Protein AF-A0A1G5T837-F1 (afdb_monomer_lite)

Structure (mmCIF, N/CA/C/O backbone):
data_AF-A0A1G5T837-F1
#
_entry.id   AF-A0A1G5T837-F1
#
loop_
_atom_site.group_PDB
_atom_site.id
_atom_site.type_symbol
_atom_site.label_atom_id
_atom_site.label_alt_id
_atom_site.label_comp_id
_atom_site.label_asym_id
_atom_site.label_entity_id
_atom_site.label_seq_id
_atom_site.pdbx_PDB_ins_code
_atom_site.Cartn_x
_atom_site.Cartn_y
_atom_site.Cartn_z
_atom_site.occupancy
_atom_site.B_iso_or_equiv
_atom_site.auth_seq_id
_atom_site.auth_comp_id
_atom_site.auth_asym_id
_atom_site.auth_atom_id
_atom_site.pdbx_PDB_model_num
ATOM 1 N N . MET A 1 1 ? -10.097 -41.793 -44.948 1.00 42.47 1 MET A N 1
ATOM 2 C CA . MET A 1 1 ? -11.117 -42.174 -43.951 1.00 42.47 1 MET A CA 1
ATOM 3 C C . MET A 1 1 ? -11.165 -43.688 -43.898 1.00 42.47 1 MET A C 1
ATOM 5 O O . MET A 1 1 ? -11.642 -44.244 -44.871 1.00 42.47 1 MET A O 1
ATOM 9 N N . SER A 1 2 ? -10.669 -44.318 -42.828 1.00 42.78 2 SER A N 1
ATOM 10 C CA . SER A 1 2 ? -11.176 -45.611 -42.323 1.00 42.78 2 SER A CA 1
ATOM 11 C C . SER A 1 2 ? -10.346 -46.080 -41.119 1.00 42.78 2 SER A C 1
ATOM 13 O O . SER A 1 2 ? -9.629 -47.067 -41.201 1.00 42.78 2 SER A O 1
ATOM 15 N N . ALA A 1 3 ? -10.432 -45.380 -39.986 1.00 53.72 3 ALA A N 1
ATOM 16 C CA . ALA A 1 3 ? -10.329 -46.113 -38.727 1.00 53.72 3 ALA A CA 1
ATOM 17 C C . ALA A 1 3 ? -11.719 -46.718 -38.531 1.00 53.72 3 ALA A C 1
ATOM 19 O O . ALA A 1 3 ? -12.695 -45.966 -38.565 1.00 53.72 3 ALA A O 1
ATOM 20 N N . ASN A 1 4 ? -11.827 -48.043 -38.439 1.00 66.19 4 ASN A N 1
ATOM 21 C CA . ASN A 1 4 ? -13.086 -48.713 -38.129 1.00 66.19 4 ASN A CA 1
ATOM 22 C C . ASN A 1 4 ? -13.674 -48.071 -36.851 1.00 66.19 4 ASN A C 1
ATOM 24 O O . ASN A 1 4 ? -13.073 -48.223 -35.784 1.00 66.19 4 ASN A O 1
ATOM 28 N N . PRO A 1 5 ? -14.790 -47.313 -36.929 1.00 69.12 5 PRO A N 1
ATOM 29 C CA . PRO A 1 5 ? -15.297 -46.562 -35.781 1.00 69.12 5 PRO A CA 1
ATOM 30 C C . PRO A 1 5 ? -15.613 -47.480 -34.598 1.00 69.12 5 PRO A C 1
ATOM 32 O O . PRO A 1 5 ? -15.345 -47.125 -33.457 1.00 69.12 5 PRO A O 1
ATOM 35 N N . GLY A 1 6 ? -16.070 -48.706 -34.882 1.00 69.94 6 GLY A N 1
ATOM 36 C CA . GLY A 1 6 ? -16.352 -49.711 -33.861 1.00 69.94 6 GLY A CA 1
ATOM 37 C C . GLY A 1 6 ? -15.105 -50.180 -33.108 1.00 69.94 6 GLY A C 1
ATOM 38 O O . GLY A 1 6 ? -15.173 -50.375 -31.897 1.00 69.94 6 GLY A O 1
ATOM 39 N N . LEU A 1 7 ? -13.962 -50.303 -33.793 1.00 74.50 7 LEU A N 1
ATOM 40 C CA . LEU A 1 7 ? -12.678 -50.629 -33.164 1.00 74.50 7 LEU A CA 1
ATOM 41 C C . LEU A 1 7 ? -12.213 -49.481 -32.262 1.00 74.50 7 LEU A C 1
ATOM 43 O O . LEU A 1 7 ? -11.841 -49.707 -31.113 1.00 74.50 7 LEU A O 1
ATOM 47 N N . PHE A 1 8 ? -12.259 -48.246 -32.772 1.00 77.12 8 PHE A N 1
ATOM 48 C CA . PHE A 1 8 ? -11.853 -47.070 -32.005 1.00 77.12 8 PHE A CA 1
ATOM 49 C C . PHE A 1 8 ? -12.722 -46.883 -30.757 1.00 77.12 8 PHE A C 1
ATOM 51 O O . PHE A 1 8 ? -12.174 -46.666 -29.677 1.00 77.12 8 PHE A O 1
ATOM 58 N N . ASP A 1 9 ? -14.044 -47.012 -30.878 1.00 75.50 9 ASP A N 1
ATOM 59 C CA . ASP A 1 9 ? -14.978 -46.849 -29.762 1.00 75.50 9 ASP A CA 1
ATOM 60 C C . ASP A 1 9 ? -14.796 -47.948 -28.708 1.00 75.50 9 ASP A C 1
ATOM 62 O O . ASP A 1 9 ? -14.720 -47.650 -27.513 1.00 75.50 9 ASP A O 1
ATOM 66 N N . HIS A 1 10 ? -14.650 -49.208 -29.136 1.00 79.81 10 HIS A N 1
ATOM 67 C CA . HIS A 1 10 ? -14.429 -50.333 -28.227 1.00 79.81 10 HIS A CA 1
ATOM 68 C C . HIS A 1 10 ? -13.109 -50.195 -27.459 1.00 79.81 10 HIS A C 1
ATOM 70 O O . HIS A 1 10 ? -13.084 -50.282 -26.228 1.00 79.81 10 HIS A O 1
ATOM 76 N N . ILE A 1 11 ? -12.014 -49.932 -28.177 1.00 81.81 11 ILE A N 1
ATOM 77 C CA . ILE A 1 11 ? -10.680 -49.804 -27.585 1.00 81.81 11 ILE A CA 1
ATOM 78 C C . ILE A 1 11 ? -10.598 -48.562 -26.692 1.00 81.81 11 ILE A C 1
ATOM 80 O O . ILE A 1 11 ? -10.044 -48.636 -25.596 1.00 81.81 11 ILE A O 1
ATOM 84 N N . SER A 1 12 ? -11.183 -47.434 -27.106 1.00 75.81 12 SER A N 1
ATOM 85 C CA . SER A 1 12 ? -11.189 -46.202 -26.307 1.00 75.81 12 SER A CA 1
ATOM 86 C C . SER A 1 12 ? -11.963 -46.364 -24.999 1.00 75.81 12 SER A C 1
ATOM 88 O O . SER A 1 12 ? -11.503 -45.892 -23.957 1.00 75.81 12 SER A O 1
ATOM 90 N N . ASP A 1 13 ? -13.116 -47.040 -25.018 1.00 76.31 13 ASP A N 1
ATOM 91 C CA . ASP A 1 13 ? -13.906 -47.286 -23.807 1.00 76.31 13 ASP A CA 1
ATOM 92 C C . ASP A 1 13 ? -13.191 -48.254 -22.849 1.00 76.31 13 ASP A C 1
ATOM 94 O O . ASP A 1 13 ? -13.044 -47.958 -21.657 1.00 76.31 13 ASP A O 1
ATOM 98 N N . ALA A 1 14 ? -12.646 -49.360 -23.367 1.00 80.88 14 ALA A N 1
ATOM 99 C CA . ALA A 1 14 ? -11.862 -50.309 -22.576 1.00 80.88 14 ALA A CA 1
ATOM 100 C C . ALA A 1 14 ? -10.637 -49.640 -21.923 1.00 80.88 14 ALA A C 1
ATOM 102 O O . ALA A 1 14 ? -10.418 -49.765 -20.714 1.00 80.88 14 ALA A O 1
ATOM 103 N N . ALA A 1 15 ? -9.877 -48.859 -22.697 1.00 80.38 15 ALA A N 1
ATOM 104 C CA . ALA A 1 15 ? -8.689 -48.147 -22.230 1.00 80.38 15 ALA A CA 1
ATOM 105 C C . ALA A 1 15 ? -9.008 -47.086 -21.173 1.00 80.38 15 ALA A C 1
ATOM 107 O O . ALA A 1 15 ? -8.271 -46.925 -20.194 1.00 80.38 15 ALA A O 1
ATOM 108 N N . ARG A 1 16 ? -10.133 -46.379 -21.327 1.00 77.44 16 ARG A N 1
ATOM 109 C CA . ARG A 1 16 ? -10.595 -45.383 -20.359 1.00 77.44 16 ARG A CA 1
ATOM 110 C C . ARG A 1 16 ? -10.947 -46.024 -19.020 1.00 77.44 16 ARG A C 1
ATOM 112 O O . ARG A 1 16 ? -10.545 -45.498 -17.982 1.00 77.44 16 ARG A O 1
ATOM 119 N N . ARG A 1 17 ? -11.675 -47.145 -19.028 1.00 78.19 17 ARG A N 1
ATOM 120 C CA . ARG A 1 17 ? -12.042 -47.875 -17.802 1.00 78.19 17 ARG A CA 1
ATOM 121 C C . ARG A 1 17 ? -10.807 -48.388 -17.075 1.00 78.19 17 ARG A C 1
ATOM 123 O O . ARG A 1 17 ? -10.661 -48.113 -15.887 1.00 78.19 17 ARG A O 1
ATOM 130 N N . PHE A 1 18 ? -9.891 -49.021 -17.808 1.00 81.94 18 PHE A N 1
ATOM 131 C CA . PHE A 1 18 ? -8.617 -49.485 -17.264 1.00 81.94 18 PHE A CA 1
ATOM 132 C C . PHE A 1 18 ? -7.817 -48.336 -16.636 1.00 81.94 18 PHE A C 1
ATOM 134 O O . PHE A 1 18 ? -7.412 -48.428 -15.482 1.00 81.94 18 PHE A O 1
ATOM 141 N N . THR A 1 19 ? -7.678 -47.210 -17.345 1.00 79.75 19 THR A N 1
ATOM 142 C CA . THR A 1 19 ? -6.973 -46.016 -16.846 1.00 79.75 19 THR A CA 1
ATOM 143 C C . THR A 1 19 ? -7.585 -45.498 -15.543 1.00 79.75 19 THR A C 1
ATOM 145 O O . THR A 1 19 ? -6.873 -45.220 -14.579 1.00 79.75 19 THR A O 1
ATOM 148 N N . VAL A 1 20 ? -8.917 -45.383 -15.484 1.00 72.44 20 VAL A N 1
ATOM 149 C CA . VAL A 1 20 ? -9.621 -44.886 -14.294 1.00 72.44 20 VAL A CA 1
ATOM 150 C C . VAL A 1 20 ? -9.464 -45.836 -13.114 1.00 72.44 20 VAL A C 1
ATOM 152 O O . VAL A 1 20 ? -9.183 -45.375 -12.007 1.00 72.44 20 VAL A O 1
ATOM 155 N N . GLN A 1 21 ? -9.633 -47.136 -13.341 1.00 74.69 21 GLN A N 1
ATOM 156 C CA . GLN A 1 21 ? -9.478 -48.152 -12.308 1.00 74.69 21 GLN A CA 1
ATOM 157 C C . GLN A 1 21 ? -8.042 -48.167 -11.775 1.00 74.69 21 GLN A C 1
ATOM 159 O O . GLN A 1 21 ? -7.827 -48.001 -10.575 1.00 74.69 21 GLN A O 1
ATOM 164 N N . ARG A 1 22 ? -7.056 -48.237 -12.675 1.00 80.19 22 ARG A N 1
ATOM 165 C CA . ARG A 1 22 ? -5.636 -48.325 -12.335 1.00 80.19 22 ARG A CA 1
ATOM 166 C C . ARG A 1 22 ? -5.145 -47.126 -11.528 1.00 80.19 22 ARG A C 1
ATOM 168 O O . ARG A 1 22 ? -4.511 -47.307 -10.492 1.00 80.19 22 ARG A O 1
ATOM 175 N N . VAL A 1 23 ? -5.475 -45.905 -11.954 1.00 73.94 23 VAL A N 1
ATOM 176 C CA . VAL A 1 23 ? -5.068 -44.674 -11.249 1.00 73.94 23 VAL A CA 1
ATOM 177 C C . VAL A 1 23 ? -5.772 -44.539 -9.891 1.00 73.94 23 VAL A C 1
ATOM 179 O O . VAL A 1 23 ? -5.194 -44.003 -8.944 1.00 73.94 23 VAL A O 1
ATOM 182 N N . ARG A 1 24 ? -7.011 -45.038 -9.755 1.00 66.81 24 ARG A N 1
ATOM 183 C CA . ARG A 1 24 ? -7.741 -45.043 -8.474 1.00 66.81 24 ARG A CA 1
ATOM 184 C C . ARG A 1 24 ? -7.194 -46.073 -7.487 1.00 66.81 24 ARG A C 1
ATOM 186 O O . ARG A 1 24 ? -7.119 -45.758 -6.303 1.00 66.81 24 ARG A O 1
ATOM 193 N N . GLU A 1 25 ? -6.827 -47.263 -7.955 1.00 73.94 25 GLU A N 1
ATOM 194 C CA . GLU A 1 25 ? -6.318 -48.349 -7.109 1.00 73.94 25 GLU A CA 1
ATOM 195 C C . GLU A 1 25 ? -4.909 -48.062 -6.583 1.00 73.94 25 GLU A C 1
ATOM 197 O O . GLU A 1 25 ? -4.625 -48.322 -5.415 1.00 73.94 25 GLU A O 1
ATOM 202 N N . THR A 1 26 ? -4.032 -47.486 -7.408 1.00 72.81 26 THR A N 1
ATOM 203 C CA . THR A 1 26 ? -2.623 -47.293 -7.030 1.00 72.81 26 THR A CA 1
ATOM 204 C C . THR A 1 26 ? -2.268 -45.862 -6.648 1.00 72.81 26 THR A C 1
ATOM 206 O O . THR A 1 26 ? -1.198 -45.633 -6.088 1.00 72.81 26 THR A O 1
ATOM 209 N N . GLY A 1 27 ? -3.114 -44.880 -6.979 1.00 66.50 27 GLY A N 1
ATOM 210 C CA . GLY A 1 27 ? -2.866 -43.458 -6.717 1.00 66.50 27 GLY A CA 1
ATOM 211 C C . GLY A 1 27 ? -1.695 -42.847 -7.502 1.00 66.50 27 GLY A C 1
ATOM 212 O O . GLY A 1 27 ? -1.316 -41.710 -7.227 1.00 66.50 27 GLY A O 1
ATOM 213 N N . ALA A 1 28 ? -1.130 -43.581 -8.462 1.00 73.56 28 ALA A N 1
ATOM 214 C CA . ALA A 1 28 ? 0.003 -43.174 -9.293 1.00 73.56 28 ALA A CA 1
ATOM 215 C C . ALA A 1 28 ? -0.457 -42.883 -10.735 1.00 73.56 28 ALA A C 1
ATOM 217 O O . ALA A 1 28 ? -1.430 -43.498 -11.182 1.00 73.56 28 ALA A O 1
ATOM 218 N N . PRO A 1 29 ? 0.212 -41.967 -11.466 1.00 72.88 29 PRO A N 1
ATOM 219 C CA . PRO A 1 29 ? -0.089 -41.719 -12.873 1.00 72.88 29 PRO A CA 1
ATOM 220 C C . PRO A 1 29 ? 0.136 -42.982 -13.715 1.00 72.88 29 PRO A C 1
ATOM 222 O O . PRO A 1 29 ? 0.987 -43.811 -13.391 1.00 72.88 29 PRO A O 1
ATOM 225 N N . LEU A 1 30 ? -0.652 -43.121 -14.781 1.00 77.56 30 LEU A N 1
ATOM 226 C CA . LEU A 1 30 ? -0.603 -44.266 -15.688 1.00 77.56 30 LEU A CA 1
ATOM 227 C C . LEU A 1 30 ? 0.712 -44.269 -16.484 1.00 77.56 30 LEU A C 1
ATOM 229 O O . LEU A 1 30 ? 1.047 -43.261 -17.107 1.00 77.56 30 LEU A O 1
ATOM 233 N N . ASP A 1 31 ? 1.429 -45.395 -16.492 1.00 83.50 31 ASP A N 1
ATOM 234 C CA . ASP A 1 31 ? 2.625 -45.560 -17.321 1.00 83.50 31 ASP A CA 1
ATOM 235 C C . ASP A 1 31 ? 2.244 -45.827 -18.790 1.00 83.50 31 ASP A C 1
ATOM 237 O O . ASP A 1 31 ? 1.312 -46.578 -19.094 1.00 83.50 31 ASP A O 1
ATOM 241 N N . ALA A 1 32 ? 2.987 -45.218 -19.714 1.00 79.00 32 ALA A N 1
ATOM 242 C CA . ALA A 1 32 ? 2.794 -45.364 -21.150 1.00 79.00 32 ALA A CA 1
ATOM 243 C C . ALA A 1 32 ? 3.024 -46.810 -21.622 1.00 79.00 32 ALA A C 1
ATOM 245 O O . ALA A 1 32 ? 2.329 -47.272 -22.525 1.00 79.00 32 ALA A O 1
ATOM 246 N N . THR A 1 33 ? 3.958 -47.537 -21.001 1.00 82.69 33 THR A N 1
ATOM 247 C CA . THR A 1 33 ? 4.244 -48.935 -21.371 1.00 82.69 33 THR A CA 1
ATOM 248 C C . THR A 1 33 ? 3.143 -49.899 -20.908 1.00 82.69 33 THR A C 1
ATOM 250 O O . THR A 1 33 ? 2.784 -50.844 -21.617 1.00 82.69 33 THR A O 1
ATOM 253 N N . GLU A 1 34 ? 2.536 -49.612 -19.755 1.00 83.50 34 GLU A N 1
ATOM 254 C CA . GLU A 1 34 ? 1.452 -50.395 -19.163 1.00 83.50 34 GLU A CA 1
ATOM 255 C C . GLU A 1 34 ? 0.166 -50.291 -19.994 1.00 83.50 34 GLU A C 1
ATOM 257 O O . GLU A 1 34 ? -0.432 -51.309 -20.348 1.00 83.50 34 GLU A O 1
ATOM 262 N N . ILE A 1 35 ? -0.230 -49.072 -20.383 1.00 87.19 35 ILE A N 1
ATOM 263 C CA . ILE A 1 35 ? -1.426 -48.875 -21.215 1.00 87.19 35 ILE A CA 1
ATOM 264 C C . ILE A 1 35 ? -1.247 -49.435 -22.626 1.00 87.19 35 ILE A C 1
ATOM 266 O O . ILE A 1 35 ? -2.193 -49.989 -23.176 1.00 87.19 35 ILE A O 1
ATOM 270 N N . GLN A 1 36 ? -0.047 -49.345 -23.208 1.00 84.69 36 GLN A N 1
ATOM 271 C CA . GLN A 1 36 ? 0.235 -49.940 -24.518 1.00 84.69 36 GLN A CA 1
ATOM 272 C C . GLN A 1 36 ? 0.086 -51.462 -24.484 1.00 84.69 36 GLN A C 1
ATOM 274 O O . GLN A 1 36 ? -0.555 -52.030 -25.363 1.00 84.69 36 GLN A O 1
ATOM 279 N N . SER A 1 37 ? 0.600 -52.107 -23.435 1.00 86.31 37 SER A N 1
ATOM 280 C CA . SER A 1 37 ? 0.480 -53.557 -23.257 1.00 86.31 37 SER A CA 1
ATOM 281 C C . SER A 1 37 ? -0.983 -53.992 -23.091 1.00 86.31 37 SER A C 1
ATOM 283 O O . SER A 1 37 ? -1.416 -54.961 -23.711 1.00 86.31 37 SER A O 1
ATOM 285 N N . PHE A 1 38 ? -1.771 -53.239 -22.312 1.00 90.06 38 PHE A N 1
ATOM 286 C CA . PHE A 1 38 ? -3.211 -53.481 -22.163 1.00 90.06 38 PHE A CA 1
ATOM 287 C C . PHE A 1 38 ? -3.970 -53.314 -23.488 1.00 90.06 38 PHE A C 1
ATOM 289 O O . PHE A 1 38 ? -4.825 -54.128 -23.825 1.00 90.06 38 PHE A O 1
ATOM 296 N N . LEU A 1 39 ? -3.653 -52.263 -24.243 1.00 88.69 39 LEU A N 1
ATOM 297 C CA . LEU A 1 39 ? -4.310 -51.928 -25.504 1.00 88.69 39 LEU A CA 1
ATOM 298 C C . LEU A 1 39 ? -4.102 -52.990 -26.589 1.00 88.69 39 LEU A C 1
ATOM 300 O O . LEU A 1 39 ? -5.046 -53.292 -27.315 1.00 88.69 39 LEU A O 1
ATOM 304 N N . VAL A 1 40 ? -2.904 -53.576 -26.671 1.00 86.50 40 VAL A N 1
ATOM 305 C CA . VAL A 1 40 ? -2.621 -54.699 -27.580 1.00 86.50 40 VAL A CA 1
ATOM 306 C C . VAL A 1 40 ? -3.482 -55.909 -27.207 1.00 86.50 40 VAL A C 1
ATOM 308 O O . VAL A 1 40 ? -4.213 -56.420 -28.049 1.00 86.50 40 VAL A O 1
ATOM 311 N N . ALA A 1 41 ? -3.512 -56.286 -25.925 1.00 86.06 41 ALA A N 1
ATOM 312 C CA . ALA A 1 41 ? -4.337 -57.402 -25.460 1.00 86.06 41 ALA A CA 1
ATOM 313 C C . ALA A 1 41 ? -5.849 -57.165 -25.670 1.00 86.06 41 ALA A C 1
ATOM 315 O O . ALA A 1 41 ? -6.591 -58.091 -25.997 1.00 86.06 41 ALA A O 1
ATOM 316 N N . ALA A 1 42 ? -6.318 -55.924 -25.502 1.00 85.88 42 ALA A N 1
ATOM 317 C CA . ALA A 1 42 ? -7.712 -55.551 -25.741 1.00 85.88 42 ALA A CA 1
ATOM 318 C C . ALA A 1 42 ? -8.083 -55.602 -27.234 1.00 85.88 42 ALA A C 1
ATOM 320 O O . ALA A 1 42 ? -9.192 -56.012 -27.577 1.00 85.88 42 ALA A O 1
ATOM 321 N N . ALA A 1 43 ? -7.161 -55.222 -28.123 1.00 84.44 43 ALA A N 1
ATOM 322 C CA . ALA A 1 43 ? -7.344 -55.348 -29.564 1.00 84.44 43 ALA A CA 1
ATOM 323 C C . ALA A 1 43 ? -7.398 -56.817 -30.009 1.00 84.44 43 ALA A C 1
ATOM 325 O O . ALA A 1 43 ? -8.310 -57.191 -30.747 1.00 84.44 43 ALA A O 1
ATOM 326 N N . ASP A 1 44 ? -6.496 -57.658 -29.499 1.00 84.38 44 ASP A N 1
ATOM 327 C CA . ASP A 1 44 ? -6.494 -59.100 -29.775 1.00 84.38 44 ASP A CA 1
ATOM 328 C C . ASP A 1 44 ? -7.806 -59.754 -29.318 1.00 84.38 44 ASP A C 1
ATOM 330 O O . ASP A 1 44 ? -8.404 -60.553 -30.042 1.00 84.38 44 ASP A O 1
ATOM 334 N N . ALA A 1 45 ? -8.312 -59.361 -28.143 1.00 83.00 45 ALA A N 1
ATOM 335 C CA . ALA A 1 45 ? -9.597 -59.826 -27.629 1.00 83.00 45 ALA A CA 1
ATOM 336 C C . ALA A 1 45 ? -10.784 -59.377 -28.502 1.00 83.00 45 ALA A C 1
ATOM 338 O O . ALA A 1 45 ? -11.717 -60.153 -28.714 1.00 83.00 45 ALA A O 1
ATOM 339 N N . TYR A 1 46 ? -10.753 -58.152 -29.037 1.00 82.44 46 TYR A N 1
ATOM 340 C CA . TYR A 1 46 ? -11.786 -57.643 -29.944 1.00 82.44 46 TYR A CA 1
ATOM 341 C C . TYR A 1 46 ? -11.821 -58.410 -31.273 1.00 82.44 46 TYR A C 1
ATOM 343 O O . TYR A 1 46 ? -12.898 -58.772 -31.755 1.00 82.44 46 TYR A O 1
ATOM 351 N N . VAL A 1 47 ? -10.650 -58.714 -31.841 1.00 83.06 47 VAL A N 1
ATOM 352 C CA . VAL A 1 47 ? -10.533 -59.543 -33.052 1.00 83.06 47 VAL A CA 1
ATOM 353 C C . VAL A 1 47 ? -11.019 -60.969 -32.770 1.00 83.06 47 VAL A C 1
ATOM 355 O O . VAL A 1 47 ? -11.825 -61.506 -33.530 1.00 83.06 47 VAL A O 1
ATOM 358 N N . ALA A 1 48 ? -10.621 -61.557 -31.637 1.00 81.38 48 ALA A N 1
ATOM 359 C CA . ALA A 1 48 ? -11.058 -62.892 -31.225 1.00 81.38 48 ALA A CA 1
ATOM 360 C C . ALA A 1 48 ? -12.579 -62.991 -30.986 1.00 81.38 48 ALA A C 1
ATOM 362 O O . ALA A 1 48 ? -13.171 -64.043 -31.221 1.00 81.38 48 ALA A O 1
ATOM 363 N N . ALA A 1 49 ? -13.228 -61.899 -30.569 1.00 79.25 49 ALA A N 1
ATOM 364 C CA . ALA A 1 49 ? -14.679 -61.814 -30.392 1.00 79.25 49 ALA A CA 1
ATOM 365 C C . ALA A 1 49 ? -15.466 -61.656 -31.712 1.00 79.25 49 ALA A C 1
ATOM 367 O O . ALA A 1 49 ? -16.692 -61.537 -31.682 1.00 79.25 49 ALA A O 1
ATOM 368 N N . GLY A 1 50 ? -14.787 -61.669 -32.866 1.00 77.44 50 GLY A N 1
ATOM 369 C CA . GLY A 1 50 ? -15.409 -61.582 -34.189 1.00 77.44 50 GLY A CA 1
ATOM 370 C C . GLY A 1 50 ? -15.505 -60.164 -34.757 1.00 77.44 50 GLY A C 1
ATOM 371 O O . GLY A 1 50 ? -16.297 -59.933 -35.671 1.00 77.44 50 GLY A O 1
ATOM 372 N N . GLY A 1 51 ? -14.725 -59.207 -34.243 1.00 75.25 51 GLY A N 1
ATOM 373 C CA . GLY A 1 51 ? -14.613 -57.870 -34.828 1.00 75.25 51 GLY A CA 1
ATOM 374 C C . GLY A 1 51 ? -14.039 -57.922 -36.249 1.00 75.25 51 GLY A C 1
ATOM 375 O O . GLY A 1 51 ? -12.879 -58.270 -36.448 1.00 75.25 51 GLY A O 1
ATOM 376 N N . THR A 1 52 ? -14.845 -57.585 -37.258 1.00 67.25 52 THR A N 1
ATOM 377 C CA . THR A 1 52 ? -14.437 -57.619 -38.674 1.00 67.25 52 THR A CA 1
ATOM 378 C C . THR A 1 52 ? -13.826 -56.293 -39.131 1.00 67.25 52 THR A C 1
ATOM 380 O O . THR A 1 52 ? -14.298 -55.229 -38.729 1.00 67.25 52 THR A O 1
ATOM 383 N N . GLY A 1 53 ? -12.852 -56.341 -40.046 1.00 65.94 53 GLY A N 1
ATOM 384 C CA . GLY A 1 53 ? -12.264 -55.142 -40.660 1.00 65.94 53 GLY A CA 1
ATOM 385 C C . GLY A 1 53 ? -11.227 -54.451 -39.774 1.00 65.94 53 GLY A C 1
ATOM 386 O O . GLY A 1 53 ? -11.298 -53.238 -39.584 1.00 65.94 53 GLY A O 1
ATOM 387 N N . VAL A 1 54 ? -10.317 -55.240 -39.199 1.00 71.94 54 VAL A N 1
ATOM 388 C CA . VAL A 1 54 ? -9.150 -54.787 -38.434 1.00 71.94 54 VAL A CA 1
ATOM 389 C C . VAL A 1 54 ? -7.913 -55.333 -39.144 1.00 71.94 54 VAL A C 1
ATOM 391 O O . VAL A 1 54 ? -7.783 -56.548 -39.273 1.00 71.94 54 VAL A O 1
ATOM 394 N N . ASP A 1 55 ? -7.043 -54.455 -39.634 1.00 78.19 55 ASP A N 1
ATOM 395 C CA . ASP A 1 55 ? -5.724 -54.809 -40.164 1.00 78.19 55 ASP A CA 1
ATOM 396 C C . ASP A 1 55 ? -4.611 -54.258 -39.252 1.00 78.19 55 ASP A C 1
ATOM 398 O O . ASP A 1 55 ? -4.861 -53.466 -38.334 1.00 78.19 55 ASP A O 1
ATOM 402 N N . GLU A 1 56 ? -3.377 -54.724 -39.464 1.00 76.88 56 GLU A N 1
ATOM 403 C CA . GLU A 1 56 ? -2.219 -54.308 -38.658 1.00 76.88 56 GLU A CA 1
ATOM 404 C C . GLU A 1 56 ? -1.959 -52.797 -38.762 1.00 76.88 56 GLU A C 1
ATOM 406 O O . GLU A 1 56 ? -1.604 -52.163 -37.765 1.00 76.88 56 GLU A O 1
ATOM 411 N N . ASP A 1 57 ? -2.224 -52.197 -39.925 1.00 77.25 57 ASP A N 1
ATOM 412 C CA . ASP A 1 57 ? -2.050 -50.762 -40.164 1.00 77.25 57 ASP A CA 1
ATOM 413 C C . ASP A 1 57 ? -3.050 -49.917 -39.350 1.00 77.25 57 ASP A C 1
ATOM 415 O O . ASP A 1 57 ? -2.688 -48.880 -38.782 1.00 77.25 57 ASP A O 1
ATOM 419 N N . MET A 1 58 ? -4.302 -50.366 -39.214 1.00 77.31 58 MET A N 1
ATOM 420 C CA . MET A 1 58 ? -5.314 -49.721 -38.373 1.00 77.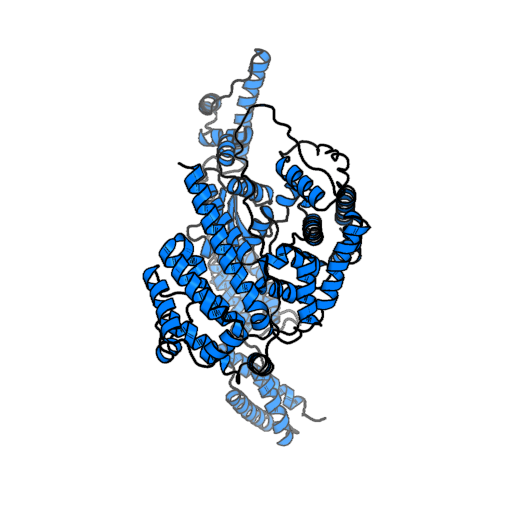31 58 MET A CA 1
ATOM 421 C C . MET A 1 58 ? -4.965 -49.813 -36.890 1.00 77.31 58 MET A C 1
ATOM 423 O O . MET A 1 58 ? -5.156 -48.838 -36.158 1.00 77.31 58 MET A O 1
ATOM 427 N N . LEU A 1 59 ? -4.440 -50.951 -36.430 1.00 80.81 59 LEU A N 1
ATOM 428 C CA . LEU A 1 59 ? -3.973 -51.096 -35.049 1.00 80.81 59 LEU A CA 1
ATOM 429 C C . LEU A 1 59 ? -2.772 -50.183 -34.775 1.00 80.81 59 LEU A C 1
ATOM 431 O O . LEU A 1 59 ? -2.748 -49.488 -33.753 1.00 80.81 59 LEU A O 1
ATOM 435 N N . ALA A 1 60 ? -1.828 -50.104 -35.715 1.00 81.19 60 ALA A N 1
ATOM 436 C CA . ALA A 1 60 ? -0.676 -49.214 -35.628 1.00 81.19 60 ALA A CA 1
ATOM 437 C C . ALA A 1 60 ? -1.067 -47.724 -35.570 1.00 81.19 60 ALA A C 1
ATOM 439 O O . ALA A 1 60 ? -0.354 -46.934 -34.948 1.00 81.19 60 ALA A O 1
ATOM 440 N N . ASP A 1 61 ? -2.208 -47.323 -36.143 1.00 78.75 61 ASP A N 1
ATOM 441 C CA . ASP A 1 61 ? -2.716 -45.947 -36.039 1.00 78.75 61 ASP A CA 1
ATOM 442 C C . ASP A 1 61 ? -3.564 -45.697 -34.776 1.00 78.75 61 ASP A C 1
ATOM 444 O O . ASP A 1 61 ? -3.402 -44.675 -34.098 1.00 78.75 61 ASP A O 1
ATOM 448 N N . VAL A 1 62 ? -4.473 -46.616 -34.431 1.00 80.38 62 VAL A N 1
ATOM 449 C CA . VAL A 1 62 ? -5.457 -46.429 -33.349 1.00 80.38 62 VAL A CA 1
ATOM 450 C C . VAL A 1 62 ? -4.811 -46.545 -31.970 1.00 80.38 62 VAL A C 1
ATOM 452 O O . VAL A 1 62 ? -5.015 -45.664 -31.125 1.00 80.38 62 VAL A O 1
ATOM 455 N N . LEU A 1 63 ? -4.004 -47.584 -31.727 1.00 84.12 63 LEU A N 1
ATOM 456 C CA . LEU A 1 63 ? -3.472 -47.864 -30.389 1.00 84.12 63 LEU A CA 1
ATOM 457 C C . LEU A 1 63 ? -2.595 -46.718 -29.848 1.00 84.12 63 LEU A C 1
ATOM 459 O O . LEU A 1 63 ? -2.825 -46.287 -28.713 1.00 84.12 63 LEU A O 1
ATOM 463 N N . PRO A 1 64 ? -1.663 -46.117 -30.621 1.00 80.31 64 PRO A N 1
ATOM 464 C CA . PRO A 1 64 ? -0.843 -45.014 -30.117 1.00 80.31 64 PRO A CA 1
ATOM 465 C C . PRO A 1 64 ? -1.625 -43.719 -29.867 1.00 80.31 64 PRO A C 1
ATOM 467 O O . PRO A 1 64 ? -1.188 -42.879 -29.074 1.00 80.31 64 PRO A O 1
ATOM 470 N N . ARG A 1 65 ? -2.756 -43.506 -30.554 1.00 79.31 65 ARG A N 1
ATOM 471 C CA . ARG A 1 65 ? -3.632 -42.342 -30.329 1.00 79.31 65 ARG A CA 1
ATOM 472 C C . ARG A 1 65 ? -4.422 -42.499 -29.036 1.00 79.31 65 ARG A C 1
ATOM 474 O O . ARG A 1 65 ? -4.445 -41.567 -28.233 1.00 79.31 65 ARG A O 1
ATOM 481 N N . VAL A 1 66 ? -4.999 -43.680 -28.811 1.00 80.38 66 VAL A N 1
ATOM 482 C CA . VAL A 1 66 ? -5.722 -43.995 -27.570 1.00 80.38 66 VAL A CA 1
ATOM 483 C C . VAL A 1 66 ? -4.762 -43.993 -26.377 1.00 80.38 66 VAL A C 1
ATOM 485 O O . VAL A 1 66 ? -5.063 -43.368 -25.364 1.00 80.38 66 VAL A O 1
ATOM 488 N N . ALA A 1 67 ? -3.562 -44.568 -26.517 1.00 82.81 67 ALA A N 1
ATOM 489 C CA . ALA A 1 67 ? -2.533 -44.532 -25.477 1.00 82.81 67 ALA A CA 1
ATOM 490 C C . ALA A 1 67 ? -2.158 -43.092 -25.086 1.00 82.81 67 ALA A C 1
ATOM 492 O O . ALA A 1 67 ? -2.173 -42.750 -23.905 1.00 82.81 67 ALA A O 1
ATOM 493 N N . ARG A 1 68 ? -1.882 -42.219 -26.070 1.00 81.19 68 ARG A N 1
ATOM 494 C CA . ARG A 1 68 ? -1.584 -40.796 -25.819 1.00 81.19 68 ARG A CA 1
ATOM 495 C C . ARG A 1 68 ? -2.737 -40.074 -25.130 1.00 81.19 68 ARG A C 1
ATOM 497 O O . ARG A 1 68 ? -2.493 -39.288 -24.217 1.00 81.19 68 ARG A O 1
ATOM 504 N N . TYR A 1 69 ? -3.973 -40.344 -25.547 1.00 79.88 69 TYR A N 1
ATOM 505 C CA . TYR A 1 69 ? -5.157 -39.784 -24.905 1.00 79.88 69 TYR A CA 1
ATOM 506 C C . TYR A 1 69 ? -5.251 -40.214 -23.436 1.00 79.88 69 TYR A C 1
ATOM 508 O O . TYR A 1 69 ? -5.368 -39.356 -22.567 1.00 79.88 69 TYR A O 1
ATOM 516 N N . CYS A 1 70 ? -5.126 -41.513 -23.148 1.00 77.50 70 CYS A N 1
ATOM 517 C CA . CYS A 1 70 ? -5.222 -42.073 -21.799 1.00 77.50 70 CYS A CA 1
ATOM 518 C C . CYS A 1 70 ? -4.100 -41.602 -20.863 1.00 77.50 70 CYS A C 1
ATOM 520 O O . CYS A 1 70 ? -4.383 -41.260 -19.718 1.00 77.50 70 CYS A O 1
ATOM 522 N N . VAL A 1 71 ? -2.855 -41.504 -21.342 1.00 79.50 71 VAL A N 1
ATOM 523 C CA . VAL A 1 71 ? -1.733 -40.943 -20.559 1.00 79.50 71 VAL A CA 1
ATOM 524 C C . VAL A 1 71 ? -1.961 -39.459 -20.245 1.00 79.50 71 VAL A C 1
ATOM 526 O O . VAL A 1 71 ? -1.609 -38.989 -19.167 1.00 79.50 71 VAL A O 1
ATOM 529 N N . GLY A 1 72 ? -2.589 -38.716 -21.162 1.00 69.81 72 GLY A N 1
ATOM 530 C CA . GLY A 1 72 ? -2.959 -37.314 -20.961 1.00 69.81 72 GLY A CA 1
ATOM 531 C C . GLY A 1 72 ? -4.239 -37.095 -20.144 1.00 69.81 72 GLY A C 1
ATOM 532 O O . GLY A 1 72 ? -4.589 -35.945 -19.870 1.00 69.81 72 GLY A O 1
ATOM 533 N N . MET A 1 73 ? -4.965 -38.155 -19.764 1.00 69.75 73 MET A N 1
ATOM 534 C CA . MET A 1 73 ? -6.190 -38.016 -18.981 1.00 69.75 73 MET A CA 1
ATOM 535 C C . MET A 1 73 ? -5.869 -37.626 -17.536 1.00 69.75 73 MET A C 1
ATOM 537 O O . MET A 1 73 ? -5.296 -38.396 -16.771 1.00 69.75 73 MET A O 1
ATOM 541 N N . ASP A 1 74 ? -6.342 -36.450 -17.125 1.00 57.75 74 ASP A N 1
ATOM 542 C CA . ASP A 1 74 ? -6.243 -35.983 -15.742 1.00 57.75 74 ASP A CA 1
ATOM 543 C C . ASP A 1 74 ? -7.266 -36.708 -14.842 1.00 57.75 74 ASP A C 1
ATOM 545 O O . ASP A 1 74 ? -8.361 -36.204 -14.545 1.00 57.75 74 ASP A O 1
ATOM 549 N N . VAL A 1 75 ? -6.918 -37.939 -14.458 1.00 61.38 75 VAL A N 1
ATOM 550 C CA . VAL A 1 75 ? -7.633 -38.772 -13.488 1.00 61.38 75 VAL A CA 1
ATOM 551 C C . VAL A 1 75 ? -6.920 -38.652 -12.146 1.00 61.38 75 VAL A C 1
ATOM 553 O O . VAL A 1 75 ? -5.744 -38.964 -12.025 1.00 61.38 75 VAL A O 1
ATOM 556 N N . SER A 1 76 ? -7.634 -38.217 -11.110 1.00 53.72 76 SER A N 1
ATOM 557 C CA . SER A 1 76 ? -7.113 -38.203 -9.738 1.00 53.72 76 SER A CA 1
ATOM 558 C C . SER A 1 76 ? -8.069 -38.957 -8.814 1.00 53.72 76 SER A C 1
ATOM 560 O O . SER A 1 76 ? -9.293 -38.858 -9.000 1.00 53.72 76 SER A O 1
ATOM 562 N N . PRO A 1 77 ? -7.565 -39.662 -7.785 1.00 49.38 77 PRO A N 1
ATOM 563 C CA . PRO A 1 77 ? -8.409 -40.225 -6.738 1.00 49.38 77 PRO A CA 1
ATOM 564 C C . PRO A 1 77 ? -9.300 -39.128 -6.128 1.00 49.38 77 PRO A C 1
ATOM 566 O O . PRO A 1 77 ? -8.814 -38.117 -5.628 1.00 49.38 77 PRO A O 1
ATOM 569 N N . GLY A 1 78 ? -10.625 -39.292 -6.212 1.00 52.09 78 GLY A N 1
ATOM 570 C CA . GLY A 1 78 ? -11.593 -38.338 -5.652 1.00 52.09 78 GLY A CA 1
ATOM 571 C C . GLY A 1 78 ? -11.999 -37.161 -6.551 1.00 52.09 78 GLY A C 1
ATOM 572 O O . GLY A 1 78 ? -12.749 -36.291 -6.093 1.00 52.09 78 GLY A O 1
ATOM 573 N N . LYS A 1 79 ? -11.575 -37.120 -7.823 1.00 51.72 79 LYS A N 1
ATOM 574 C CA . LYS A 1 79 ? -12.059 -36.112 -8.779 1.00 51.72 79 LYS A CA 1
ATOM 575 C C . LYS A 1 79 ? -13.555 -36.331 -9.050 1.00 51.72 79 LYS A C 1
ATOM 577 O O . LYS A 1 79 ? -13.974 -37.402 -9.486 1.00 51.72 79 LYS A O 1
ATOM 582 N N . LYS A 1 80 ? -14.378 -35.325 -8.732 1.00 51.78 80 LYS A N 1
ATOM 583 C CA . LYS A 1 80 ? -15.835 -35.358 -8.937 1.00 51.78 80 LYS A CA 1
ATOM 584 C C . LYS A 1 80 ? -16.126 -35.463 -10.434 1.00 51.78 80 LYS A C 1
ATOM 586 O O . LYS A 1 80 ? -15.745 -34.574 -11.189 1.00 51.78 80 LYS A O 1
ATOM 591 N N . THR A 1 81 ? -16.805 -36.521 -10.864 1.00 60.25 81 THR A N 1
ATOM 592 C CA . THR A 1 81 ? -17.417 -36.542 -12.196 1.00 60.25 81 THR A CA 1
ATOM 593 C C . THR A 1 81 ? -18.626 -35.603 -12.194 1.00 60.25 81 THR A C 1
ATOM 595 O O . THR A 1 81 ? -19.285 -35.441 -11.164 1.00 60.25 81 THR A O 1
ATOM 598 N N . ALA A 1 82 ? -18.941 -34.989 -13.339 1.00 59.66 82 ALA A N 1
ATOM 599 C CA . ALA A 1 82 ? -20.141 -34.153 -13.481 1.00 59.66 82 ALA A CA 1
ATOM 600 C C . ALA A 1 82 ? -21.417 -34.920 -13.081 1.00 59.66 82 ALA A C 1
ATOM 602 O O . ALA A 1 82 ? -22.333 -34.363 -12.482 1.00 59.66 82 ALA A O 1
ATOM 603 N N . SER A 1 83 ? -21.424 -36.228 -13.340 1.00 62.78 83 SER A N 1
ATOM 604 C CA . SER A 1 83 ? -22.499 -37.147 -12.987 1.00 62.78 83 SER A CA 1
ATOM 605 C C . SER A 1 83 ? -22.666 -37.279 -11.454 1.00 62.78 83 SER A C 1
ATOM 607 O O . SER A 1 83 ? -23.762 -37.061 -10.935 1.00 62.78 83 SER A O 1
ATOM 609 N N . ASN A 1 84 ? -21.569 -37.485 -10.710 1.00 68.81 84 ASN A N 1
ATOM 610 C CA . ASN A 1 84 ? -21.563 -37.550 -9.242 1.00 68.81 84 ASN A CA 1
ATOM 611 C C . ASN A 1 84 ? -21.913 -36.205 -8.596 1.00 68.81 84 ASN A C 1
ATOM 613 O O . ASN A 1 84 ? -22.477 -36.169 -7.503 1.00 68.81 84 ASN A O 1
ATOM 617 N N . GLU A 1 85 ? -21.579 -35.090 -9.245 1.00 71.75 85 GLU A N 1
ATOM 618 C CA . GLU A 1 85 ? -21.952 -33.764 -8.759 1.00 71.75 85 GLU A CA 1
ATOM 619 C C . GLU A 1 85 ? -23.456 -33.498 -8.898 1.00 71.75 85 GLU A C 1
ATOM 621 O O . GLU A 1 85 ? -24.055 -32.936 -7.979 1.00 71.75 85 GLU A O 1
ATOM 626 N N . LEU A 1 86 ? -24.080 -33.945 -9.991 1.00 75.06 86 LEU A N 1
ATOM 627 C CA . LEU A 1 86 ? -25.530 -33.859 -10.178 1.00 75.06 86 LEU A CA 1
ATOM 628 C C . LEU A 1 86 ? -26.285 -34.723 -9.160 1.00 75.06 86 LEU A C 1
ATOM 630 O O . LEU A 1 86 ? -27.190 -34.211 -8.500 1.00 75.06 86 LEU A O 1
ATOM 634 N N . LEU A 1 87 ? -25.856 -35.976 -8.957 1.00 80.00 87 LEU A N 1
ATOM 635 C CA . LEU A 1 87 ? -26.406 -36.853 -7.917 1.00 80.00 87 LEU A CA 1
ATOM 636 C C . LEU A 1 87 ? -26.258 -36.222 -6.526 1.00 80.00 87 LEU A C 1
ATOM 638 O O . LEU A 1 87 ? -27.207 -36.189 -5.743 1.00 80.00 87 LEU A O 1
ATOM 642 N N . PHE A 1 88 ? -25.075 -35.678 -6.224 1.00 80.69 88 PHE A N 1
ATOM 643 C CA . PHE A 1 88 ? -24.814 -35.056 -4.932 1.00 80.69 88 PHE A CA 1
ATOM 644 C C . PHE A 1 88 ? -25.737 -33.860 -4.678 1.00 80.69 88 PHE A C 1
ATOM 646 O O . PHE A 1 88 ? -26.345 -33.772 -3.615 1.00 80.69 88 PHE A O 1
ATOM 653 N N . ARG A 1 89 ? -25.872 -32.958 -5.658 1.00 81.81 89 ARG A N 1
ATOM 654 C CA . ARG A 1 89 ? -26.723 -31.765 -5.539 1.00 81.81 89 ARG A CA 1
ATOM 655 C C . ARG A 1 89 ? -28.207 -32.107 -5.418 1.00 81.81 89 ARG A C 1
ATOM 657 O O . ARG A 1 89 ? -28.920 -31.376 -4.739 1.00 81.81 89 ARG A O 1
ATOM 664 N N . ALA A 1 90 ? -28.656 -33.178 -6.067 1.00 83.75 90 ALA A N 1
ATOM 665 C CA . ALA A 1 90 ? -30.051 -33.595 -6.027 1.00 83.75 90 ALA A CA 1
ATOM 666 C C . ALA A 1 90 ? -30.429 -34.247 -4.689 1.00 83.75 90 ALA A C 1
ATOM 668 O O . ALA A 1 90 ? -31.453 -33.896 -4.120 1.00 83.75 90 ALA A O 1
ATOM 669 N N . VAL A 1 91 ? -29.591 -35.150 -4.168 1.00 86.75 91 VAL A N 1
ATOM 670 C CA . VAL A 1 91 ? -29.933 -35.996 -3.008 1.00 86.75 91 VAL A CA 1
ATOM 671 C C . VAL A 1 91 ? -29.507 -35.385 -1.662 1.00 86.75 91 VAL A C 1
ATOM 673 O O . VAL A 1 91 ? -30.134 -35.648 -0.635 1.00 86.75 91 VAL A O 1
ATOM 676 N N . GLU A 1 92 ? -28.472 -34.534 -1.617 1.00 88.19 92 GLU A N 1
ATOM 677 C CA . GLU A 1 92 ? -27.987 -33.931 -0.360 1.00 88.19 92 GLU A CA 1
ATOM 678 C C . GLU A 1 92 ? -29.076 -33.201 0.465 1.00 88.19 92 GLU A C 1
ATOM 680 O O . GLU A 1 92 ? -29.088 -33.369 1.695 1.00 88.19 92 GLU A O 1
ATOM 685 N N . PRO A 1 93 ? -29.991 -32.408 -0.134 1.00 88.94 93 PRO A N 1
ATOM 686 C CA . PRO A 1 93 ? -31.059 -31.743 0.609 1.00 88.94 93 PRO A CA 1
ATOM 687 C C . PRO A 1 93 ? -31.964 -32.722 1.366 1.00 88.94 93 PRO A C 1
ATOM 689 O O . PRO A 1 93 ? -32.270 -32.477 2.537 1.00 88.94 93 PRO A O 1
ATOM 692 N N . ASP A 1 94 ? -32.320 -33.846 0.743 1.00 89.31 94 ASP A N 1
ATOM 693 C CA . ASP A 1 94 ? -33.216 -34.854 1.316 1.00 89.31 94 ASP A CA 1
ATOM 694 C C . ASP A 1 94 ? -32.537 -35.634 2.442 1.00 89.31 94 ASP A C 1
ATOM 696 O O . ASP A 1 94 ? -33.106 -35.803 3.524 1.00 89.31 94 ASP A O 1
ATOM 700 N N . VAL A 1 95 ? -31.262 -35.997 2.261 1.00 88.94 95 VAL A N 1
ATOM 701 C CA . VAL A 1 95 ? -30.440 -36.611 3.317 1.00 88.94 95 VAL A CA 1
ATOM 702 C C . VAL A 1 95 ? -30.354 -35.695 4.539 1.00 88.94 95 VAL A C 1
ATOM 704 O O . VAL A 1 95 ? -30.502 -36.138 5.686 1.00 88.94 95 VAL A O 1
ATOM 707 N N . ARG A 1 96 ? -30.152 -34.390 4.322 1.00 89.06 96 ARG A N 1
ATOM 708 C CA . ARG A 1 96 ? -30.103 -33.400 5.402 1.00 89.06 96 ARG A CA 1
ATOM 709 C C . ARG A 1 96 ? -31.458 -33.249 6.091 1.00 89.06 96 ARG A C 1
ATOM 711 O O . ARG A 1 96 ? -31.497 -33.199 7.324 1.00 89.06 96 ARG A O 1
ATOM 718 N N . ALA A 1 97 ? -32.543 -33.160 5.325 1.00 87.38 97 ALA A N 1
ATOM 719 C CA . ALA A 1 97 ? -33.896 -33.029 5.855 1.00 87.38 97 ALA A CA 1
ATOM 720 C C . ALA A 1 97 ? -34.265 -34.240 6.721 1.00 87.38 97 ALA A C 1
ATOM 722 O O . ALA A 1 97 ? -34.675 -34.070 7.874 1.00 87.38 97 ALA A O 1
ATOM 723 N N . TRP A 1 98 ? -34.001 -35.447 6.218 1.00 93.44 98 TRP A N 1
ATOM 724 C CA . TRP A 1 98 ? -34.196 -36.695 6.947 1.00 93.44 98 TRP A CA 1
ATOM 725 C C . TRP A 1 98 ? -33.380 -36.725 8.243 1.00 93.44 98 TRP A C 1
ATOM 727 O O . TRP A 1 98 ? -33.921 -36.991 9.314 1.00 93.44 98 TRP A O 1
ATOM 737 N N . THR A 1 99 ? -32.096 -36.351 8.188 1.00 88.06 99 THR A N 1
ATOM 738 C CA . THR A 1 99 ? -31.213 -36.342 9.367 1.00 88.06 99 THR A CA 1
ATOM 739 C C . THR A 1 99 ? -31.724 -35.396 10.459 1.00 88.06 99 THR A C 1
ATOM 741 O O . THR A 1 99 ? -31.683 -35.715 11.650 1.00 88.06 99 THR A O 1
ATOM 744 N N . VAL A 1 100 ? -32.229 -34.217 10.077 1.00 85.31 100 VAL A N 1
ATOM 745 C CA . VAL A 1 100 ? -32.826 -33.259 11.020 1.00 85.31 100 VAL A CA 1
ATOM 746 C C . VAL A 1 100 ? -34.130 -33.801 11.604 1.00 85.31 100 VAL A C 1
ATOM 748 O O . VAL A 1 100 ? -34.339 -33.676 12.813 1.00 85.31 100 VAL A O 1
ATOM 751 N N . ALA A 1 101 ? -34.985 -34.412 10.781 1.00 85.88 101 ALA A N 1
ATOM 752 C CA . ALA A 1 101 ? -36.237 -35.018 11.225 1.00 85.88 101 ALA A CA 1
ATOM 753 C C . ALA A 1 101 ? -35.983 -36.164 12.217 1.00 85.88 101 ALA A C 1
ATOM 755 O O . ALA A 1 101 ? -36.541 -36.150 13.314 1.00 85.88 101 ALA A O 1
ATOM 756 N N . HIS A 1 102 ? -35.057 -37.072 11.896 1.00 87.25 102 HIS A N 1
ATOM 757 C CA . HIS A 1 102 ? -34.658 -38.175 12.767 1.00 87.25 102 HIS A CA 1
ATOM 758 C C . HIS A 1 102 ? -34.164 -37.665 14.126 1.00 87.25 102 HIS A C 1
ATOM 760 O O . HIS A 1 102 ? -34.669 -38.087 15.160 1.00 87.25 102 HIS A O 1
ATOM 766 N N . ARG A 1 103 ? -33.244 -36.688 14.150 1.00 85.88 103 ARG A N 1
ATOM 767 C CA . ARG A 1 103 ? -32.716 -36.111 15.406 1.00 85.88 103 ARG A CA 1
ATOM 768 C C . ARG A 1 103 ? -33.786 -35.443 16.263 1.00 85.88 103 ARG A C 1
ATOM 770 O O . ARG A 1 103 ? -33.675 -35.446 17.486 1.00 85.88 103 ARG A O 1
ATOM 777 N N . ARG A 1 104 ? -34.799 -34.835 15.640 1.00 81.69 104 ARG A N 1
ATOM 778 C CA . ARG A 1 104 ? -35.924 -34.215 16.355 1.00 81.69 104 ARG A CA 1
ATOM 779 C C . ARG A 1 104 ? -36.882 -35.259 16.920 1.00 81.69 104 ARG A C 1
ATOM 781 O O . ARG A 1 104 ? -37.342 -35.082 18.045 1.00 81.69 104 ARG A O 1
ATOM 788 N N . ALA A 1 105 ? -37.147 -36.321 16.162 1.00 82.88 105 ALA A N 1
ATOM 789 C CA . ALA A 1 105 ? -38.054 -37.393 16.552 1.00 82.88 105 ALA A CA 1
ATOM 790 C C . ALA A 1 105 ? -37.458 -38.283 17.653 1.00 82.88 105 ALA A C 1
ATOM 792 O O . ALA A 1 105 ? -38.092 -38.492 18.681 1.00 82.88 105 ALA A O 1
ATOM 793 N N . THR A 1 106 ? -36.223 -38.760 17.474 1.00 81.06 106 THR A N 1
ATOM 794 C CA . THR A 1 106 ? -35.591 -39.721 18.394 1.00 81.06 106 THR A CA 1
ATOM 795 C C . THR A 1 106 ? -34.862 -39.056 19.553 1.00 81.06 106 THR A C 1
ATOM 797 O O . THR A 1 106 ? -34.607 -39.699 20.567 1.00 81.06 106 THR A O 1
ATOM 800 N N . ARG A 1 107 ? -34.500 -37.770 19.414 1.00 76.44 107 ARG A N 1
ATOM 801 C CA . ARG A 1 107 ? -33.678 -37.015 20.382 1.00 76.44 107 ARG A CA 1
ATOM 802 C C . ARG A 1 107 ? -32.345 -37.698 20.724 1.00 76.44 107 ARG A C 1
ATOM 804 O O . ARG A 1 107 ? -31.716 -37.362 21.723 1.00 76.44 107 ARG A O 1
ATOM 811 N N . ALA A 1 108 ? -31.891 -38.606 19.869 1.00 79.62 108 ALA A N 1
ATOM 812 C CA . ALA A 1 108 ? -30.664 -39.374 20.003 1.00 79.62 108 ALA A CA 1
ATOM 813 C C . ALA A 1 108 ? -29.659 -38.971 18.901 1.00 79.62 108 ALA A C 1
ATOM 815 O O . ALA A 1 108 ? -30.000 -38.190 17.999 1.00 79.62 108 ALA A O 1
ATOM 816 N N . PRO A 1 109 ? -28.403 -39.454 18.958 1.00 81.81 109 PRO A N 1
ATOM 817 C CA . PRO A 1 109 ? -27.519 -39.439 17.798 1.00 81.81 109 PRO A CA 1
ATOM 818 C C . PRO A 1 109 ? -28.193 -40.093 16.585 1.00 81.81 109 PRO A C 1
ATOM 820 O O . PRO A 1 109 ? -29.103 -40.911 16.718 1.00 81.81 109 PRO A O 1
ATOM 823 N N . VAL A 1 110 ? -27.768 -39.701 15.388 1.00 85.38 110 VAL A N 1
ATOM 824 C CA . VAL A 1 110 ? -28.331 -40.234 14.142 1.00 85.38 110 VAL A CA 1
ATOM 825 C C . VAL A 1 110 ? -27.938 -41.703 14.001 1.00 85.38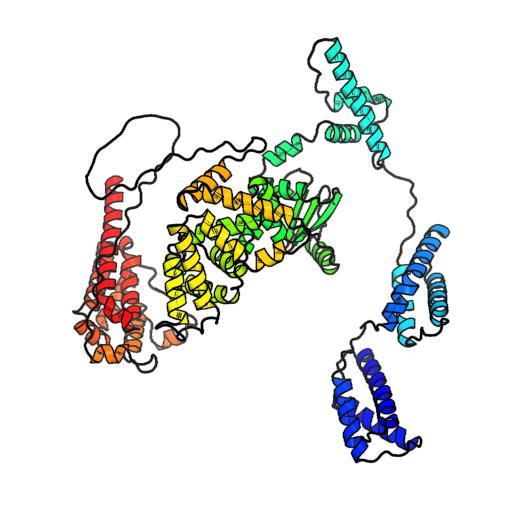 110 VAL A C 1
ATOM 827 O O . VAL A 1 110 ? -26.749 -42.015 13.990 1.00 85.38 110 VAL A O 1
ATOM 830 N N . ASP A 1 111 ? -28.921 -42.593 13.866 1.00 87.88 111 ASP A N 1
ATOM 831 C CA . ASP A 1 111 ? -28.665 -44.009 13.610 1.00 87.88 111 ASP A CA 1
ATOM 832 C C . ASP A 1 111 ? -28.090 -44.176 12.197 1.00 87.88 111 ASP A C 1
ATOM 834 O O . ASP A 1 111 ? -28.734 -43.853 11.195 1.00 87.88 111 ASP A O 1
ATOM 838 N N . ALA A 1 112 ? -26.852 -44.665 12.123 1.00 86.69 112 ALA A N 1
ATOM 839 C CA . ALA A 1 112 ? -26.134 -44.868 10.872 1.00 86.69 112 ALA A CA 1
ATOM 840 C C . ALA A 1 112 ? -26.805 -45.913 9.966 1.00 86.69 112 ALA A C 1
ATOM 842 O O . ALA A 1 112 ? -26.689 -45.812 8.743 1.00 86.69 112 ALA A O 1
ATOM 843 N N . THR A 1 113 ? -27.514 -46.886 10.542 1.00 89.00 113 THR A N 1
ATOM 844 C CA . THR A 1 113 ? -28.198 -47.955 9.803 1.00 89.00 113 THR A CA 1
ATOM 845 C C . THR A 1 113 ? -29.463 -47.415 9.149 1.00 89.00 113 THR A C 1
ATOM 847 O O . THR A 1 113 ? -29.630 -47.537 7.935 1.00 89.00 113 THR A O 1
ATOM 850 N N . ALA A 1 114 ? -30.301 -46.721 9.926 1.00 87.69 114 ALA A N 1
ATOM 851 C CA . ALA A 1 114 ? -31.495 -46.051 9.416 1.00 87.69 114 ALA A CA 1
ATOM 852 C C . ALA A 1 114 ? -31.149 -44.960 8.385 1.00 87.69 114 ALA A C 1
ATOM 854 O O . ALA A 1 114 ? -31.799 -44.858 7.345 1.00 87.69 114 ALA A O 1
ATOM 855 N N . LEU A 1 115 ? -30.076 -44.194 8.626 1.00 90.69 115 LEU A N 1
ATOM 856 C CA . LEU A 1 115 ? -29.578 -43.199 7.676 1.00 90.69 115 LEU A CA 1
ATOM 857 C C . LEU A 1 115 ? -29.108 -43.850 6.372 1.00 90.69 115 LEU A C 1
ATOM 859 O O . LEU A 1 115 ? -29.420 -43.345 5.299 1.00 90.69 115 LEU A O 1
ATOM 863 N N . ARG A 1 116 ? -28.370 -44.966 6.441 1.00 90.81 116 ARG A N 1
ATOM 864 C CA . ARG A 1 116 ? -27.918 -45.689 5.245 1.00 90.81 116 ARG A CA 1
ATOM 865 C C . ARG A 1 116 ? -29.098 -46.174 4.411 1.00 90.81 116 ARG A C 1
ATOM 867 O O . ARG A 1 116 ? -29.081 -45.959 3.205 1.00 90.81 116 ARG A O 1
ATOM 874 N N . ALA A 1 117 ? -30.113 -46.766 5.039 1.00 90.94 117 ALA A N 1
ATOM 875 C CA . ALA A 1 117 ? -31.317 -47.216 4.343 1.00 90.94 117 ALA A CA 1
ATOM 876 C C . ALA A 1 117 ? -32.048 -46.052 3.649 1.00 90.94 117 ALA A C 1
ATOM 878 O O . ALA A 1 117 ? -32.395 -46.155 2.475 1.00 90.94 117 ALA A O 1
ATOM 879 N N . ALA A 1 118 ? -32.204 -44.914 4.335 1.00 90.06 118 ALA A N 1
ATOM 880 C CA . ALA A 1 118 ? -32.834 -43.725 3.759 1.00 90.06 118 ALA A CA 1
ATOM 881 C C . ALA A 1 118 ? -32.034 -43.147 2.577 1.00 90.06 118 ALA A C 1
ATOM 883 O O . ALA A 1 118 ? -32.603 -42.821 1.541 1.00 90.06 118 ALA A O 1
ATOM 884 N N . VAL A 1 119 ? -30.707 -43.055 2.709 1.00 90.88 119 VAL A N 1
ATOM 885 C CA . VAL A 1 119 ? -29.823 -42.550 1.646 1.00 90.88 119 VAL A CA 1
ATOM 886 C C . VAL A 1 119 ? -29.861 -43.461 0.414 1.00 90.88 119 VAL A C 1
ATOM 888 O O . VAL A 1 119 ? -29.913 -42.946 -0.699 1.00 90.88 119 VAL A O 1
ATOM 891 N N . VAL A 1 120 ? -29.867 -44.788 0.592 1.00 90.94 120 VAL A N 1
ATOM 892 C CA . VAL A 1 120 ? -30.010 -45.750 -0.519 1.00 90.94 120 VAL A CA 1
ATOM 893 C C . VAL A 1 120 ? -31.324 -45.513 -1.260 1.00 90.94 120 VAL A C 1
ATOM 895 O O . VAL A 1 120 ? -31.298 -45.336 -2.473 1.00 90.94 120 VAL A O 1
ATOM 898 N N . ALA A 1 121 ? -32.440 -45.388 -0.538 1.00 89.12 121 ALA A N 1
ATOM 899 C CA . ALA A 1 121 ? -33.743 -45.128 -1.146 1.00 89.12 121 ALA A CA 1
ATOM 900 C C . ALA A 1 121 ? -33.776 -43.808 -1.942 1.00 89.12 121 ALA A C 1
ATOM 902 O O . ALA A 1 121 ? -34.336 -43.763 -3.035 1.00 89.12 121 ALA A O 1
ATOM 903 N N . PHE A 1 122 ? -33.141 -42.738 -1.445 1.00 91.44 122 PHE A N 1
ATOM 904 C CA . PHE A 1 122 ? -33.049 -41.472 -2.187 1.00 91.44 122 PHE A CA 1
ATOM 905 C C . PHE A 1 122 ? -32.201 -41.593 -3.460 1.00 91.44 122 PHE A C 1
ATOM 907 O O . PHE A 1 122 ? -32.546 -41.018 -4.493 1.00 91.44 122 PHE A O 1
ATOM 914 N N . VAL A 1 123 ? -31.103 -42.351 -3.405 1.00 87.25 123 VAL A N 1
ATOM 915 C CA . VAL A 1 123 ? -30.241 -42.593 -4.569 1.00 87.25 123 VAL A CA 1
ATOM 916 C C . VAL A 1 123 ? -30.946 -43.469 -5.606 1.00 87.25 123 VAL A C 1
ATOM 918 O O . VAL A 1 123 ? -30.879 -43.164 -6.793 1.00 87.25 123 VAL A O 1
ATOM 921 N N . GLU A 1 124 ? -31.658 -44.515 -5.190 1.00 85.62 124 GLU A N 1
ATOM 922 C CA . GLU A 1 124 ? -32.456 -45.361 -6.086 1.00 85.62 124 GLU A CA 1
ATOM 923 C C . GLU A 1 124 ? -33.602 -44.580 -6.737 1.00 85.62 124 GLU A C 1
ATOM 925 O O . GLU A 1 124 ? -33.801 -44.681 -7.948 1.00 85.62 124 GLU A O 1
ATOM 930 N N . ALA A 1 125 ? -34.299 -43.732 -5.972 1.00 84.81 125 ALA A N 1
ATOM 931 C CA . ALA A 1 125 ? -35.348 -42.867 -6.504 1.00 84.81 125 ALA A CA 1
ATOM 932 C C . ALA A 1 125 ? -34.803 -41.929 -7.592 1.00 84.81 125 ALA A C 1
ATOM 934 O O . ALA A 1 125 ? -35.415 -41.795 -8.650 1.00 84.81 125 ALA A O 1
ATOM 935 N N . TYR A 1 126 ? -33.620 -41.346 -7.377 1.00 82.81 126 TYR A N 1
ATOM 936 C CA . TYR A 1 126 ? -32.939 -40.529 -8.382 1.00 82.81 126 TYR A CA 1
ATOM 937 C C . TYR A 1 126 ? -32.581 -41.356 -9.629 1.00 82.81 126 TYR A C 1
ATOM 939 O O . TYR A 1 126 ? -32.930 -40.997 -10.748 1.00 82.81 126 TYR A O 1
ATOM 947 N N . ARG A 1 127 ? -31.969 -42.532 -9.449 1.00 81.31 127 ARG A N 1
ATOM 948 C CA . ARG A 1 127 ? -31.574 -43.420 -10.560 1.00 81.31 127 ARG A CA 1
ATOM 949 C C . ARG A 1 127 ? -32.749 -43.952 -11.381 1.00 81.31 127 ARG A C 1
ATOM 951 O O . ARG A 1 127 ? -32.554 -44.313 -12.538 1.00 81.31 127 ARG A O 1
ATOM 958 N N . SER A 1 128 ? -33.947 -44.015 -10.802 1.00 78.44 128 SER A N 1
ATOM 959 C CA . SER A 1 128 ? -35.148 -44.484 -11.501 1.00 78.44 128 SER A CA 1
ATOM 960 C C . SER A 1 128 ? -35.630 -43.532 -12.608 1.00 78.44 128 SER A C 1
ATOM 962 O O . SER A 1 128 ? -36.437 -43.925 -13.450 1.00 78.44 128 SER A O 1
ATOM 964 N N . VAL A 1 129 ? -35.121 -42.293 -12.650 1.00 76.50 129 VAL A N 1
ATOM 965 C CA . VAL A 1 129 ? -35.495 -41.285 -13.648 1.00 76.50 129 VAL A CA 1
ATOM 966 C C . VAL A 1 129 ? -34.705 -41.485 -14.957 1.00 76.50 129 VAL A C 1
ATOM 968 O O . VAL A 1 129 ? -33.469 -41.447 -14.944 1.00 76.50 129 VAL A O 1
ATOM 971 N N . PRO A 1 130 ? -35.376 -41.637 -16.120 1.00 67.31 130 PRO A N 1
ATOM 972 C CA . PRO A 1 130 ? -34.707 -41.774 -17.414 1.00 67.31 130 PRO A CA 1
ATOM 973 C C . PRO A 1 130 ? -33.743 -40.614 -17.703 1.00 67.31 130 PRO A C 1
ATOM 975 O O . PRO A 1 130 ? -34.087 -39.446 -17.531 1.00 67.31 130 PRO A O 1
ATOM 978 N N . GLY A 1 131 ? -32.526 -40.934 -18.152 1.00 63.72 131 GLY A N 1
ATOM 979 C CA . GLY A 1 131 ? -31.469 -39.948 -18.418 1.00 63.72 131 GLY A CA 1
ATOM 980 C C . GLY A 1 131 ? -30.569 -39.623 -17.218 1.00 63.72 131 GLY A C 1
ATOM 981 O O . GLY A 1 131 ? -29.603 -38.880 -17.374 1.00 63.72 131 GLY A O 1
ATOM 982 N N . GLN A 1 132 ? -30.821 -40.210 -16.042 1.00 68.00 132 GLN A N 1
ATOM 983 C CA . GLN A 1 132 ? -29.988 -40.058 -14.841 1.00 68.00 132 GLN A CA 1
ATOM 984 C C . GLN A 1 132 ? -29.078 -41.281 -14.603 1.00 68.00 132 GLN A C 1
ATOM 986 O O . GLN A 1 132 ? -28.958 -41.776 -13.483 1.00 68.00 132 GLN A O 1
ATOM 991 N N . ALA A 1 133 ? -28.417 -41.772 -15.661 1.00 55.34 133 ALA A N 1
ATOM 992 C CA . ALA A 1 133 ? -27.455 -42.875 -15.567 1.00 55.34 133 ALA A CA 1
ATOM 993 C C . ALA A 1 133 ? -26.171 -42.435 -14.838 1.00 55.34 133 ALA A C 1
ATOM 995 O O . ALA A 1 133 ? -25.626 -41.362 -15.106 1.00 55.34 133 ALA A O 1
ATOM 996 N N . GLN A 1 134 ? -25.695 -43.256 -13.902 1.00 61.78 134 GLN A N 1
ATOM 997 C CA . GLN A 1 134 ? -24.547 -42.959 -13.043 1.00 61.78 134 GLN A CA 1
ATOM 998 C C . GLN A 1 134 ? -23.628 -44.175 -12.938 1.00 61.78 134 GLN A C 1
ATOM 1000 O O . GLN A 1 134 ? -24.101 -45.305 -12.997 1.00 61.78 134 GLN A O 1
ATOM 1005 N N . ASP A 1 135 ? -22.333 -43.914 -12.758 1.00 63.62 135 ASP A N 1
ATOM 1006 C CA . ASP A 1 135 ? -21.302 -44.924 -12.496 1.00 63.62 135 ASP A CA 1
ATOM 1007 C C . ASP A 1 135 ? -21.661 -45.729 -11.229 1.00 63.62 135 ASP A C 1
ATOM 1009 O O . ASP A 1 135 ? -21.929 -45.148 -10.164 1.00 63.62 135 ASP A O 1
ATOM 1013 N N . ASP A 1 136 ? -21.707 -47.059 -11.343 1.00 55.12 136 ASP A N 1
ATOM 1014 C CA . ASP A 1 136 ? -22.121 -47.937 -10.247 1.00 55.12 136 ASP A CA 1
ATOM 1015 C C . ASP A 1 136 ? -21.156 -47.841 -9.049 1.00 55.12 136 ASP A C 1
ATOM 1017 O O . ASP A 1 136 ? -21.579 -47.858 -7.892 1.00 55.12 136 ASP A O 1
ATOM 1021 N N . ASP A 1 137 ? -19.875 -47.575 -9.297 1.00 56.34 137 ASP A N 1
ATOM 1022 C CA . ASP A 1 137 ? -18.891 -47.400 -8.226 1.00 56.34 137 ASP A CA 1
ATOM 1023 C C . ASP A 1 137 ? -18.960 -46.002 -7.585 1.00 56.34 137 ASP A C 1
ATOM 1025 O O . ASP A 1 137 ? -18.698 -45.816 -6.390 1.00 56.34 137 ASP A O 1
ATOM 1029 N N . GLY A 1 138 ? -19.361 -44.991 -8.363 1.00 64.44 138 GLY A N 1
ATOM 1030 C CA . GLY A 1 138 ? -19.407 -43.591 -7.934 1.00 64.44 138 GLY A CA 1
ATOM 1031 C C . GLY A 1 138 ? -20.493 -43.293 -6.897 1.00 64.44 138 GLY A C 1
ATOM 1032 O O . GLY A 1 138 ? -20.261 -42.533 -5.949 1.00 64.44 138 GLY A O 1
ATOM 1033 N N . HIS A 1 139 ? -21.673 -43.903 -7.036 1.00 73.25 139 HIS A N 1
ATOM 1034 C CA . HIS A 1 139 ? -22.788 -43.655 -6.119 1.00 73.25 139 HIS A CA 1
ATOM 1035 C C . HIS A 1 139 ? -22.624 -44.396 -4.782 1.00 73.25 139 HIS A C 1
ATOM 1037 O O . HIS A 1 139 ? -22.936 -43.826 -3.733 1.00 73.25 139 HIS A O 1
ATOM 1043 N N . ALA A 1 140 ? -22.066 -45.614 -4.783 1.00 76.75 140 ALA A N 1
ATOM 1044 C CA . ALA A 1 140 ? -21.788 -46.370 -3.560 1.00 76.75 140 ALA A CA 1
ATOM 1045 C C . ALA A 1 140 ? -20.851 -45.598 -2.611 1.00 76.75 140 ALA A C 1
ATOM 1047 O O . ALA A 1 140 ? -21.052 -45.574 -1.391 1.00 76.75 140 ALA A O 1
ATOM 1048 N N . GLU A 1 141 ? -19.862 -44.897 -3.169 1.00 75.00 141 GLU A N 1
ATOM 1049 C CA . GLU A 1 141 ? -18.942 -44.058 -2.402 1.00 75.00 141 GLU A CA 1
ATOM 1050 C C . GLU A 1 141 ? -19.623 -42.798 -1.835 1.00 75.00 141 GLU A C 1
ATOM 1052 O O . GLU A 1 141 ? -19.365 -42.400 -0.695 1.00 75.00 141 GLU A O 1
ATOM 1057 N N . LEU A 1 142 ? -20.561 -42.191 -2.572 1.00 78.94 142 LEU A N 1
ATOM 1058 C CA . LEU A 1 142 ? -21.351 -41.061 -2.067 1.00 78.94 142 LEU A CA 1
ATOM 1059 C C . LEU A 1 142 ? -22.258 -41.467 -0.901 1.00 78.94 142 LEU A C 1
ATOM 1061 O O . LEU A 1 142 ? -22.315 -40.747 0.100 1.00 78.94 142 LEU A O 1
ATOM 1065 N N . ILE A 1 143 ? -22.880 -42.649 -0.972 1.00 84.88 143 ILE A N 1
ATOM 1066 C CA . ILE A 1 143 ? -23.672 -43.214 0.129 1.00 84.88 143 ILE A CA 1
ATOM 1067 C C . ILE A 1 143 ? -22.797 -43.367 1.380 1.00 84.88 143 ILE A C 1
ATOM 1069 O O . ILE A 1 143 ? -23.163 -42.879 2.453 1.00 84.88 143 ILE A O 1
ATOM 1073 N N . LYS A 1 144 ? -21.605 -43.974 1.253 1.00 82.44 144 LYS A N 1
ATOM 1074 C CA . LYS A 1 144 ? -20.655 -44.108 2.373 1.00 82.44 144 LYS A CA 1
ATOM 1075 C C . LYS A 1 144 ? -20.295 -42.749 2.974 1.00 82.44 144 LYS A C 1
ATOM 1077 O O . LYS A 1 144 ? -20.305 -42.605 4.198 1.00 82.44 144 LYS A O 1
ATOM 1082 N N . ARG A 1 145 ? -20.020 -41.742 2.139 1.00 82.50 145 ARG A N 1
ATOM 1083 C CA . ARG A 1 145 ? -19.655 -40.388 2.586 1.00 82.50 145 ARG A CA 1
ATOM 1084 C C . ARG A 1 145 ? -20.786 -39.681 3.325 1.00 82.50 145 ARG A C 1
ATOM 1086 O O . ARG A 1 145 ? -20.532 -39.100 4.381 1.00 82.50 145 ARG A O 1
ATOM 1093 N N . TRP A 1 146 ? -22.016 -39.733 2.816 1.00 87.94 146 TRP A N 1
ATOM 1094 C CA . TRP A 1 146 ? -23.166 -39.132 3.495 1.00 87.94 146 TRP A CA 1
ATOM 1095 C C . TRP A 1 146 ? -23.438 -39.797 4.836 1.00 87.94 146 TRP A C 1
ATOM 1097 O O . TRP A 1 146 ? -23.573 -39.096 5.839 1.00 87.94 146 TRP A O 1
ATOM 1107 N N . VAL A 1 147 ? -23.430 -41.130 4.880 1.00 88.62 147 VAL A N 1
ATOM 1108 C CA . VAL A 1 147 ? -23.610 -41.872 6.130 1.00 88.62 147 VAL A CA 1
ATOM 1109 C C . VAL A 1 147 ? -22.505 -41.509 7.119 1.00 88.62 147 VAL A C 1
ATOM 1111 O O . VAL A 1 147 ? -22.807 -41.144 8.252 1.00 88.62 147 VAL A O 1
ATOM 1114 N N . ALA A 1 148 ? -21.237 -41.503 6.699 1.00 82.69 148 ALA A N 1
ATOM 1115 C CA . ALA A 1 148 ? -20.108 -41.171 7.567 1.00 82.69 148 ALA A CA 1
ATOM 1116 C C . ALA A 1 148 ? -20.156 -39.730 8.103 1.00 82.69 148 ALA A C 1
ATOM 1118 O O . ALA A 1 148 ? -19.736 -39.483 9.233 1.00 82.69 148 ALA A O 1
ATOM 1119 N N . TRP A 1 149 ? -20.656 -38.777 7.313 1.00 85.31 149 TRP A N 1
ATOM 1120 C CA . TRP A 1 149 ? -20.759 -37.377 7.719 1.00 85.31 149 TRP A CA 1
ATOM 1121 C C . TRP A 1 149 ? -21.947 -37.132 8.653 1.00 85.31 149 TRP A C 1
ATOM 1123 O O . TRP A 1 149 ? -21.786 -36.572 9.738 1.00 85.31 149 TRP A O 1
ATOM 1133 N N . TYR A 1 150 ? -23.148 -37.540 8.241 1.00 85.62 150 TYR A N 1
ATOM 1134 C CA . TYR A 1 150 ? -24.389 -37.199 8.937 1.00 85.62 150 TYR A CA 1
ATOM 1135 C C . TYR A 1 150 ? -24.642 -38.063 10.182 1.00 85.62 150 TYR A C 1
ATOM 1137 O O . TYR A 1 150 ? -25.241 -37.564 11.136 1.00 85.62 150 TYR A O 1
ATOM 1145 N N . SER A 1 151 ? -24.103 -39.287 10.253 1.00 83.38 151 SER A N 1
ATOM 1146 C CA . SER A 1 151 ? -24.162 -40.114 11.476 1.00 83.38 151 SER A CA 1
ATOM 1147 C C . SER A 1 151 ? -23.392 -39.514 12.663 1.00 83.38 151 SER A C 1
ATOM 1149 O O . SER A 1 151 ? -23.728 -39.772 13.814 1.00 83.38 151 SER A O 1
ATOM 1151 N N . ARG A 1 152 ? -22.397 -38.647 12.413 1.00 81.31 152 ARG A N 1
ATOM 1152 C CA . ARG A 1 152 ? -21.607 -37.969 13.464 1.00 81.31 152 ARG A CA 1
ATOM 1153 C C . ARG A 1 152 ? -22.344 -36.809 14.142 1.00 81.31 152 ARG A C 1
ATOM 1155 O O . ARG A 1 152 ? -21.787 -36.167 15.035 1.00 81.31 152 ARG A O 1
ATOM 1162 N N . MET A 1 153 ? -23.566 -36.482 13.721 1.00 76.88 153 MET A N 1
ATOM 1163 C CA . MET A 1 153 ? -24.331 -35.397 14.336 1.00 76.88 153 MET A CA 1
ATOM 1164 C C . MET A 1 153 ? -24.849 -35.802 15.723 1.00 76.88 153 MET A C 1
ATOM 1166 O O . MET A 1 153 ? -25.597 -36.764 15.874 1.00 76.88 153 MET A O 1
ATOM 1170 N N . THR A 1 154 ? -24.481 -35.021 16.739 1.00 72.56 154 THR A N 1
ATOM 1171 C CA . THR A 1 154 ? -24.827 -35.274 18.146 1.00 72.56 154 THR A CA 1
ATOM 1172 C C . THR A 1 154 ? -26.311 -35.046 18.451 1.00 72.56 154 THR A C 1
ATOM 1174 O O . THR A 1 154 ? -27.020 -34.351 17.716 1.00 72.56 154 THR A O 1
ATOM 1177 N N . ALA A 1 155 ? -26.802 -35.618 19.554 1.00 70.31 155 ALA A N 1
ATOM 1178 C CA . ALA A 1 155 ? -28.175 -35.422 20.024 1.00 70.31 155 ALA A CA 1
ATOM 1179 C C . ALA A 1 155 ? -28.517 -33.931 20.238 1.00 70.31 155 ALA A C 1
ATOM 1181 O O . ALA A 1 155 ? -27.645 -33.097 20.507 1.00 70.31 155 ALA A O 1
ATOM 1182 N N . VAL A 1 156 ? -29.798 -33.579 20.110 1.00 65.81 156 VAL A N 1
ATOM 1183 C CA . VAL A 1 156 ? -30.282 -32.222 20.404 1.00 65.81 156 VAL A CA 1
ATOM 1184 C C . VAL A 1 156 ? -30.239 -32.010 21.924 1.00 65.81 156 VAL A C 1
ATOM 1186 O O . VAL A 1 156 ? -30.887 -32.743 22.664 1.00 65.81 156 VAL A O 1
ATOM 1189 N N . ARG A 1 157 ? -29.454 -31.030 22.403 1.00 46.44 157 ARG A N 1
ATOM 1190 C CA . ARG A 1 157 ? -29.340 -30.710 23.841 1.00 46.44 157 ARG A CA 1
ATOM 1191 C C . ARG A 1 157 ? -30.688 -30.249 24.407 1.00 46.44 157 ARG A C 1
ATOM 1193 O O . ARG A 1 157 ? -31.332 -29.381 23.825 1.00 46.44 157 ARG A O 1
ATOM 1200 N N . GLN A 1 158 ? -31.055 -30.795 25.565 1.00 44.81 158 GLN A N 1
ATOM 1201 C CA . GLN A 1 158 ? -32.226 -30.401 26.348 1.00 44.81 158 GLN A CA 1
ATOM 1202 C C . GLN A 1 158 ? -32.079 -28.937 26.814 1.00 44.81 158 GLN A C 1
ATOM 1204 O O . GLN A 1 158 ? -31.036 -28.552 27.341 1.00 44.81 158 GLN A O 1
ATOM 1209 N N . GLU A 1 159 ? -33.106 -28.110 26.608 1.00 42.84 159 GLU A N 1
ATOM 1210 C CA . GLU A 1 159 ? -33.113 -26.661 26.902 1.00 42.84 159 GLU A CA 1
ATOM 1211 C C . GLU A 1 159 ? -33.157 -26.295 28.402 1.00 42.84 159 GLU A C 1
ATOM 1213 O O . GLU A 1 159 ? -33.236 -25.121 28.765 1.00 42.84 159 GLU A O 1
ATOM 1218 N N . SER A 1 160 ? -33.059 -27.260 29.312 1.00 39.66 160 SER A N 1
ATOM 1219 C CA . SER A 1 160 ? -33.183 -27.024 30.751 1.00 39.66 160 SER A CA 1
ATOM 1220 C C . SER A 1 160 ? -31.829 -26.739 31.409 1.00 39.66 160 SER A C 1
ATOM 1222 O O . SER A 1 160 ? -31.163 -27.661 31.874 1.00 39.66 160 SER A O 1
ATOM 1224 N N . THR A 1 161 ? -31.417 -25.462 31.403 1.00 37.94 161 THR A N 1
ATOM 1225 C CA . THR A 1 161 ? -30.591 -24.725 32.408 1.00 37.94 161 THR A CA 1
ATOM 1226 C C . THR A 1 161 ? -29.939 -23.483 31.769 1.00 37.94 161 THR A C 1
ATOM 1228 O O . THR A 1 161 ? -28.721 -23.296 31.776 1.00 37.94 161 THR A O 1
ATOM 1231 N N . GLN A 1 162 ? -30.735 -22.588 31.174 1.00 41.81 162 GLN A N 1
ATOM 1232 C CA . GLN A 1 162 ? -30.219 -21.288 30.728 1.00 41.81 162 GLN A CA 1
ATOM 1233 C C . GLN A 1 162 ? -30.168 -20.294 31.900 1.00 41.81 162 GLN A C 1
ATOM 1235 O O . GLN A 1 162 ? -31.168 -20.036 32.562 1.00 41.81 162 GLN A O 1
ATOM 1240 N N . LYS A 1 163 ? -28.979 -19.728 32.155 1.00 40.53 163 LYS A N 1
ATOM 1241 C CA . LYS A 1 163 ? -28.748 -18.690 33.175 1.00 40.53 163 LYS A CA 1
ATOM 1242 C C . LYS A 1 163 ? -29.672 -17.471 32.940 1.00 40.53 163 LYS A C 1
ATOM 1244 O O . LYS A 1 163 ? -29.736 -16.998 31.800 1.00 40.53 163 LYS A O 1
ATOM 1249 N N . PRO A 1 164 ? -30.304 -16.898 33.986 1.00 39.88 164 PRO A N 1
ATOM 1250 C CA . PRO A 1 164 ? -31.078 -15.657 33.870 1.00 39.88 164 PRO A CA 1
ATOM 1251 C C . PRO A 1 164 ? -30.226 -14.530 33.260 1.00 39.88 164 PRO A C 1
ATOM 1253 O O . PRO A 1 164 ? -29.109 -14.288 33.723 1.00 39.88 164 PRO A O 1
ATOM 1256 N N . GLY A 1 165 ? -30.728 -13.879 32.201 1.00 45.06 165 GLY A N 1
ATOM 1257 C CA . GLY A 1 165 ? -30.049 -12.799 31.458 1.00 45.06 165 GLY A CA 1
ATOM 1258 C C . GLY A 1 165 ? -29.426 -13.192 30.104 1.00 45.06 165 GLY A C 1
ATOM 1259 O O . GLY A 1 165 ? -28.954 -12.326 29.361 1.00 45.06 165 GLY A O 1
ATOM 1260 N N . ALA A 1 166 ? -29.426 -14.478 29.735 1.00 49.25 166 ALA A N 1
ATOM 1261 C CA . ALA A 1 166 ? -28.869 -14.923 28.454 1.00 49.25 166 ALA A CA 1
ATOM 1262 C C . ALA A 1 166 ? -29.786 -14.629 27.249 1.00 49.25 166 ALA A C 1
ATOM 1264 O O . ALA A 1 166 ? -29.278 -14.362 26.154 1.00 49.25 166 ALA A O 1
ATOM 1265 N N . THR A 1 167 ? -31.107 -14.639 27.451 1.00 57.84 167 THR A N 1
ATOM 1266 C CA . THR A 1 167 ? -32.113 -14.456 26.396 1.00 57.84 167 THR A CA 1
ATOM 1267 C C . THR A 1 167 ? -32.303 -12.983 26.031 1.00 57.84 167 THR A C 1
ATOM 1269 O O . THR A 1 167 ? -32.137 -12.086 26.855 1.00 57.84 167 THR A O 1
ATOM 1272 N N . TYR A 1 168 ? -32.645 -12.721 24.766 1.00 63.47 168 TYR A N 1
ATOM 1273 C CA . TYR A 1 168 ? -32.900 -11.368 24.254 1.00 63.47 168 TYR A CA 1
ATOM 1274 C C . TYR A 1 168 ? -34.004 -10.647 25.045 1.00 63.47 168 TYR A C 1
ATOM 1276 O O . TYR A 1 168 ? -33.840 -9.484 25.401 1.00 63.47 168 TYR A O 1
ATOM 1284 N N . ARG A 1 169 ? -35.066 -11.376 25.407 1.00 67.56 169 ARG A N 1
ATOM 1285 C CA . ARG A 1 169 ? -36.195 -10.870 26.195 1.00 67.56 169 ARG A CA 1
ATOM 1286 C C . ARG A 1 169 ? -35.780 -10.396 27.592 1.00 67.56 169 ARG A C 1
ATOM 1288 O O . ARG A 1 169 ? -36.069 -9.264 27.947 1.00 67.56 169 ARG A O 1
ATOM 1295 N N . ALA A 1 170 ? -34.983 -11.188 28.313 1.00 64.62 170 ALA A N 1
ATOM 1296 C CA . ALA A 1 170 ? -34.470 -10.799 29.629 1.00 64.62 170 ALA A CA 1
ATOM 1297 C C . ALA A 1 170 ? -33.561 -9.554 29.572 1.00 64.62 170 ALA A C 1
ATOM 1299 O O . ALA A 1 170 ? -33.448 -8.818 30.549 1.00 64.62 170 ALA A O 1
ATOM 1300 N N . ARG A 1 171 ? -32.894 -9.301 28.434 1.00 72.00 171 ARG A N 1
ATOM 1301 C CA . ARG A 1 171 ? -32.121 -8.063 28.233 1.00 72.00 171 ARG A CA 1
ATOM 1302 C C . ARG A 1 171 ? -33.018 -6.864 27.964 1.00 72.00 171 ARG A C 1
ATOM 1304 O O . ARG A 1 171 ? -32.714 -5.801 28.479 1.00 72.00 171 ARG A O 1
ATOM 1311 N N . GLN A 1 172 ? -34.088 -7.033 27.189 1.00 76.69 172 GLN A N 1
ATOM 1312 C CA . GLN A 1 172 ? -35.067 -5.968 26.962 1.00 76.69 172 GLN A CA 1
ATOM 1313 C C . GLN A 1 172 ? -35.801 -5.589 28.247 1.00 76.69 172 GLN A C 1
ATOM 1315 O O . GLN A 1 172 ? -35.962 -4.406 28.512 1.00 76.69 172 GLN A O 1
ATOM 1320 N N . GLU A 1 173 ? -36.185 -6.574 29.060 1.00 79.62 173 GLU A N 1
ATOM 1321 C CA . GLU A 1 173 ? -36.797 -6.343 30.374 1.00 79.62 173 GLU A CA 1
ATOM 1322 C C . GLU A 1 173 ? -35.829 -5.583 31.294 1.00 79.62 173 GLU A C 1
ATOM 1324 O O . GLU A 1 173 ? -36.195 -4.558 31.857 1.00 79.62 173 GLU A O 1
ATOM 1329 N N . ALA A 1 174 ? -34.555 -5.991 31.355 1.00 80.25 174 ALA A N 1
ATOM 1330 C CA . ALA A 1 174 ? -33.542 -5.250 32.109 1.00 80.25 174 ALA A CA 1
ATOM 1331 C C . ALA A 1 174 ? -33.308 -3.823 31.578 1.00 80.25 174 ALA A C 1
ATOM 1333 O O . ALA A 1 174 ? -33.120 -2.900 32.365 1.00 80.25 174 ALA A O 1
ATOM 1334 N N . ASP A 1 175 ? -33.315 -3.632 30.256 1.00 78.75 175 ASP A N 1
ATOM 1335 C CA . ASP A 1 175 ? -33.160 -2.312 29.637 1.00 78.75 175 ASP A CA 1
ATOM 1336 C C . ASP A 1 175 ? -34.354 -1.404 29.962 1.00 78.75 175 ASP A C 1
ATOM 1338 O O . ASP A 1 175 ? -34.155 -0.233 30.281 1.00 78.75 175 ASP A O 1
ATOM 1342 N N . PHE A 1 176 ? -35.572 -1.947 29.926 1.00 82.06 176 PHE A N 1
ATOM 1343 C CA . PHE A 1 176 ? -36.804 -1.230 30.241 1.00 82.06 176 PHE A CA 1
ATOM 1344 C C . PHE A 1 176 ? -36.851 -0.790 31.708 1.00 82.06 176 PHE A C 1
ATOM 1346 O O . PHE A 1 176 ? -37.010 0.397 31.976 1.00 82.06 176 PHE A O 1
ATOM 1353 N N . GLU A 1 177 ? -36.632 -1.708 32.650 1.00 83.81 177 GLU A N 1
ATOM 1354 C CA . GLU A 1 177 ? -36.682 -1.424 34.093 1.00 83.81 177 GLU A CA 1
ATOM 1355 C C . GLU A 1 177 ? -35.618 -0.399 34.515 1.00 83.81 177 GLU A C 1
ATOM 1357 O O . GLU A 1 177 ? -35.893 0.568 35.226 1.00 83.81 177 GLU A O 1
ATOM 1362 N N . VAL A 1 178 ? -34.389 -0.547 34.007 1.00 84.56 178 VAL A N 1
ATOM 1363 C CA . VAL A 1 178 ? -33.317 0.427 34.258 1.00 84.56 178 VAL A CA 1
ATOM 1364 C C . VAL A 1 178 ? -33.634 1.776 33.615 1.00 84.56 178 VAL A C 1
ATOM 1366 O O . VAL A 1 178 ? -33.336 2.817 34.207 1.00 84.56 178 VAL A O 1
ATOM 1369 N N . HIS A 1 179 ? -34.241 1.790 32.424 1.00 84.06 179 HIS A N 1
ATOM 1370 C CA . HIS A 1 179 ? -34.676 3.035 31.801 1.00 84.06 179 HIS A CA 1
ATOM 1371 C C . HIS A 1 179 ? -35.715 3.753 32.661 1.00 84.06 179 HIS A C 1
ATOM 1373 O O . HIS A 1 179 ? -35.573 4.956 32.865 1.00 84.06 179 HIS A O 1
ATOM 1379 N N . LEU A 1 180 ? -36.681 3.011 33.207 1.00 87.31 180 LEU A N 1
ATOM 1380 C CA . LEU A 1 180 ? -37.797 3.521 33.999 1.00 87.31 180 LEU A CA 1
ATOM 1381 C C . LEU A 1 180 ? -37.313 4.250 35.262 1.00 87.31 180 LEU A C 1
ATOM 1383 O O . LEU A 1 180 ? -37.715 5.385 35.520 1.00 87.31 180 LEU A O 1
ATOM 1387 N N . ILE A 1 181 ? -36.349 3.662 35.975 1.00 87.44 181 ILE A N 1
ATOM 1388 C CA . ILE A 1 181 ? -35.696 4.268 37.149 1.00 87.44 181 ILE A CA 1
ATOM 1389 C C . ILE A 1 181 ? -34.946 5.556 36.771 1.00 87.44 181 ILE A C 1
ATOM 1391 O O . ILE A 1 181 ? -35.033 6.575 37.458 1.00 87.44 181 ILE A O 1
ATOM 1395 N N . VAL A 1 182 ? -34.205 5.536 35.657 1.00 84.69 182 VAL A N 1
ATOM 1396 C CA . VAL A 1 182 ? -33.435 6.702 35.194 1.00 84.69 182 VAL A CA 1
ATOM 1397 C C . VAL A 1 182 ? -34.352 7.822 34.691 1.00 84.69 182 VAL A C 1
ATOM 1399 O O . VAL A 1 182 ? -34.037 8.996 34.893 1.00 84.69 182 VAL A O 1
ATOM 1402 N N . SER A 1 183 ? -35.468 7.492 34.036 1.00 83.44 183 SER A N 1
ATOM 1403 C CA . SER A 1 183 ? -36.470 8.473 33.614 1.00 83.44 183 SER A CA 1
ATOM 1404 C C . SER A 1 183 ? -37.236 9.056 34.795 1.00 83.44 183 SER A C 1
ATOM 1406 O O . SER A 1 183 ? -37.490 10.256 34.797 1.00 83.44 183 SER A O 1
ATOM 1408 N N . TRP A 1 184 ? -37.531 8.247 35.815 1.00 88.44 184 TRP A N 1
ATOM 1409 C CA . TRP A 1 184 ? -38.188 8.712 37.034 1.00 88.44 184 TRP A CA 1
ATOM 1410 C C . TRP A 1 184 ? -37.333 9.753 37.768 1.00 88.44 184 TRP A C 1
ATOM 1412 O O . TRP A 1 184 ? -37.816 10.841 38.054 1.00 88.44 184 TRP A O 1
ATOM 1422 N N . GLU A 1 185 ? -36.031 9.508 37.950 1.00 88.12 185 GLU A N 1
ATOM 1423 C CA . GLU A 1 185 ? -35.117 10.501 38.545 1.00 88.12 185 GLU A CA 1
ATOM 1424 C C . GLU A 1 185 ? -35.026 11.793 37.718 1.00 88.12 185 GLU A C 1
ATOM 1426 O O . GLU A 1 185 ? -34.869 12.876 38.279 1.00 88.12 185 GLU A O 1
ATOM 1431 N N . ARG A 1 186 ? -35.140 11.711 36.385 1.00 84.12 186 ARG A N 1
ATOM 1432 C CA . ARG A 1 186 ? -35.208 12.913 35.539 1.00 84.12 186 ARG A CA 1
ATOM 1433 C C . ARG A 1 186 ? -36.483 13.711 35.787 1.00 84.12 186 ARG A C 1
ATOM 1435 O O . ARG A 1 186 ? -36.385 14.921 35.935 1.00 84.12 186 ARG A O 1
ATOM 1442 N N . GLN A 1 187 ? -37.631 13.043 35.864 1.00 84.81 187 GLN A N 1
ATOM 1443 C CA . GLN A 1 187 ? -38.916 13.688 36.142 1.00 84.81 187 GLN A CA 1
ATOM 1444 C C . GLN A 1 187 ? -38.949 14.309 37.543 1.00 84.81 187 GLN A C 1
ATOM 1446 O O . GLN A 1 187 ? -39.383 15.446 37.698 1.00 84.81 187 GLN A O 1
ATOM 1451 N N . VAL A 1 188 ? -38.427 13.604 38.551 1.00 86.00 188 VAL A N 1
ATOM 1452 C CA . VAL A 1 188 ? -38.302 14.127 39.921 1.00 86.00 188 VAL A CA 1
ATOM 1453 C C . VAL A 1 188 ? -37.390 15.352 39.947 1.00 86.00 188 VAL A C 1
ATOM 1455 O O . VAL A 1 188 ? -37.756 16.375 40.514 1.00 86.00 188 VAL A O 1
ATOM 1458 N N . ALA A 1 189 ? -36.231 15.292 39.288 1.00 84.06 189 ALA A N 1
ATOM 1459 C CA . ALA A 1 189 ? -35.309 16.422 39.220 1.00 84.06 189 ALA A CA 1
ATOM 1460 C C . ALA A 1 189 ? -35.915 17.647 38.517 1.00 84.06 189 ALA A C 1
ATOM 1462 O O . ALA A 1 189 ? -35.692 18.772 38.957 1.00 84.06 189 ALA A O 1
ATOM 1463 N N . GLU A 1 190 ? -36.696 17.425 37.459 1.00 86.12 190 GLU A N 1
ATOM 1464 C CA . GLU A 1 190 ? -37.414 18.473 36.731 1.00 86.12 190 GLU A CA 1
ATOM 1465 C C . GLU A 1 190 ? -38.500 19.128 37.598 1.00 86.12 190 GLU A C 1
ATOM 1467 O O . GLU A 1 190 ? -38.565 20.354 37.659 1.00 86.12 190 GLU A O 1
ATOM 1472 N N . HIS A 1 191 ? -39.287 18.342 38.341 1.00 84.69 191 HIS A N 1
ATOM 1473 C CA . HIS A 1 191 ? -40.249 18.868 39.319 1.00 84.69 191 HIS A CA 1
ATOM 1474 C C . HIS A 1 191 ? -39.588 19.618 40.481 1.00 84.69 191 HIS A C 1
ATOM 1476 O O . HIS A 1 191 ? -40.124 20.617 40.952 1.00 84.69 191 HIS A O 1
ATOM 1482 N N . GLU A 1 192 ? -38.416 19.169 40.925 1.00 86.75 192 GLU A N 1
ATOM 1483 C CA . GLU A 1 192 ? -37.651 19.796 42.007 1.00 86.75 192 GLU A CA 1
ATOM 1484 C C . GLU A 1 192 ? -36.773 20.971 41.528 1.00 86.75 192 GLU A C 1
ATOM 1486 O O . GLU A 1 192 ? -36.062 21.572 42.333 1.00 86.75 192 GLU A O 1
ATOM 1491 N N . GLY A 1 193 ? -36.784 21.303 40.229 1.00 75.50 193 GLY A N 1
ATOM 1492 C CA . GLY A 1 193 ? -35.999 22.407 39.661 1.00 75.50 193 GLY A CA 1
ATOM 1493 C C . GLY A 1 193 ? -34.480 22.213 39.755 1.00 75.50 193 GLY A C 1
ATOM 1494 O O . GLY A 1 193 ? -33.724 23.186 39.746 1.00 75.50 193 GLY A O 1
ATOM 1495 N N . ARG A 1 194 ? -34.011 20.965 39.860 1.00 90.06 194 ARG A N 1
ATOM 1496 C CA . ARG A 1 194 ? -32.590 20.613 40.001 1.00 90.06 194 ARG A CA 1
ATOM 1497 C C . ARG A 1 194 ? -32.075 19.820 38.805 1.00 90.06 194 ARG A C 1
ATOM 1499 O O . ARG A 1 194 ? -32.824 19.213 38.048 1.00 90.06 194 ARG A O 1
ATOM 1506 N N . ALA A 1 195 ? -30.753 19.738 38.673 1.00 71.12 195 ALA A N 1
ATOM 1507 C CA . ALA A 1 195 ? -30.148 18.821 37.714 1.00 71.12 195 ALA A CA 1
ATOM 1508 C C . ALA A 1 195 ? -30.386 17.347 38.131 1.00 71.12 195 ALA A C 1
ATOM 1510 O O . ALA A 1 195 ? -30.274 17.014 39.321 1.00 71.12 195 ALA A O 1
ATOM 1511 N N . PRO A 1 196 ? -30.682 16.441 37.179 1.00 82.25 196 PRO A N 1
ATOM 1512 C CA . PRO A 1 196 ? -30.866 15.023 37.469 1.00 82.25 196 PRO A CA 1
ATOM 1513 C C . PRO A 1 196 ? -29.573 14.393 37.984 1.00 82.25 196 PRO A C 1
ATOM 1515 O O . PRO A 1 196 ? -28.503 14.551 37.385 1.00 82.25 196 PRO A O 1
ATOM 1518 N N . LYS A 1 197 ? -29.661 13.648 39.092 1.00 80.75 197 LYS A N 1
ATOM 1519 C CA . LYS A 1 197 ? -28.496 12.980 39.675 1.00 80.75 197 LYS A CA 1
ATOM 1520 C C . LYS A 1 197 ? -28.084 11.817 38.779 1.00 80.75 197 LYS A C 1
ATOM 1522 O O . LYS A 1 197 ? -28.902 11.033 38.293 1.00 80.75 197 LYS A O 1
ATOM 1527 N N . ARG A 1 198 ? -26.773 11.644 38.587 1.00 77.94 198 ARG A N 1
ATOM 1528 C CA . ARG A 1 198 ? -26.245 10.415 37.981 1.00 77.94 198 ARG A CA 1
ATOM 1529 C C . ARG A 1 198 ? -26.377 9.274 38.985 1.00 77.94 198 ARG A C 1
ATOM 1531 O O . ARG A 1 198 ? -25.499 9.078 39.815 1.00 77.94 198 ARG A O 1
ATOM 1538 N N . LEU A 1 199 ? -27.454 8.500 38.862 1.00 83.12 199 LEU A N 1
ATOM 1539 C CA . LEU A 1 199 ? -27.637 7.283 39.655 1.00 83.12 199 LEU A CA 1
ATOM 1540 C C . LEU A 1 199 ? -26.474 6.304 39.419 1.00 83.12 199 LEU A C 1
ATOM 1542 O O . LEU A 1 199 ? -26.095 6.060 38.260 1.00 83.12 199 LEU A O 1
ATOM 1546 N N . SER A 1 200 ? -25.913 5.787 40.518 1.00 82.12 200 SER A N 1
ATOM 1547 C CA . SER A 1 200 ? -24.901 4.726 40.534 1.00 82.12 200 SER A CA 1
ATOM 1548 C C . SER A 1 200 ? -25.553 3.359 40.298 1.00 82.12 200 SER A C 1
ATOM 1550 O O . SER A 1 200 ? -26.764 3.204 40.447 1.00 82.12 200 SER A O 1
ATOM 1552 N N . ILE A 1 201 ? -24.755 2.346 39.935 1.00 82.44 201 ILE A N 1
ATOM 1553 C CA . ILE A 1 201 ? -25.264 0.971 39.770 1.00 82.44 201 ILE A CA 1
ATOM 1554 C C . ILE A 1 201 ? -25.901 0.476 41.073 1.00 82.44 201 ILE A C 1
ATOM 1556 O O . ILE A 1 201 ? -26.907 -0.223 41.024 1.00 82.44 201 ILE A O 1
ATOM 1560 N N . ASP A 1 202 ? -25.348 0.866 42.218 1.00 83.75 202 ASP A N 1
ATOM 1561 C CA . ASP A 1 202 ? -25.830 0.425 43.527 1.00 83.75 202 ASP A CA 1
ATOM 1562 C C . ASP A 1 202 ? -27.154 1.097 43.886 1.00 83.75 202 ASP A C 1
ATOM 1564 O O . ASP A 1 202 ? -28.072 0.407 44.306 1.00 83.75 202 ASP A O 1
ATOM 1568 N N . ALA A 1 203 ? -27.318 2.387 43.574 1.00 84.00 203 ALA A N 1
ATOM 1569 C CA . ALA A 1 203 ? -28.594 3.084 43.743 1.00 84.00 203 ALA A CA 1
ATOM 1570 C C . ALA A 1 203 ? -29.713 2.486 42.871 1.00 84.00 203 ALA A C 1
ATOM 1572 O O . ALA A 1 203 ? -30.850 2.366 43.313 1.00 84.00 203 ALA A O 1
ATOM 1573 N N . ILE A 1 204 ? -29.394 2.074 41.639 1.00 84.31 204 ILE A N 1
ATOM 1574 C CA . ILE A 1 204 ? -30.362 1.415 40.746 1.00 84.31 204 ILE A CA 1
ATOM 1575 C C . ILE A 1 204 ? -30.640 -0.022 41.206 1.00 84.31 204 ILE A C 1
ATOM 1577 O O . ILE A 1 204 ? -31.765 -0.492 41.094 1.00 84.31 204 ILE A O 1
ATOM 1581 N N . THR A 1 205 ? -29.630 -0.721 41.735 1.00 87.56 205 THR A N 1
ATOM 1582 C CA . THR A 1 205 ? -29.798 -2.073 42.292 1.00 87.56 205 THR A CA 1
ATOM 1583 C C . THR A 1 205 ? -30.706 -2.049 43.514 1.00 87.56 205 THR A C 1
ATOM 1585 O O . THR A 1 205 ? -31.583 -2.899 43.617 1.00 87.56 205 THR A O 1
ATOM 1588 N N . GLU A 1 206 ? -30.541 -1.054 44.383 1.00 87.12 206 GLU A N 1
ATOM 1589 C CA . GLU A 1 206 ? -31.403 -0.843 45.545 1.00 87.12 206 GLU A CA 1
ATOM 1590 C C . GLU A 1 206 ? -32.842 -0.536 45.115 1.00 87.12 206 GLU A C 1
ATOM 1592 O O . GLU A 1 206 ? -33.784 -1.187 45.559 1.00 87.12 206 GLU A O 1
ATOM 1597 N N . ALA A 1 207 ? -33.018 0.380 44.159 1.00 82.94 207 ALA A N 1
ATOM 1598 C CA . ALA A 1 207 ? -34.340 0.746 43.658 1.00 82.94 207 ALA A CA 1
ATOM 1599 C C . ALA A 1 207 ? -35.054 -0.398 42.904 1.00 82.94 207 ALA A C 1
ATOM 1601 O O . ALA A 1 207 ? -36.280 -0.428 42.846 1.00 82.94 207 ALA A O 1
ATOM 1602 N N . LEU A 1 208 ? -34.301 -1.361 42.358 1.00 84.81 208 LEU A N 1
ATOM 1603 C CA . LEU A 1 208 ? -34.819 -2.554 41.676 1.00 84.81 208 LEU A CA 1
ATOM 1604 C C . LEU A 1 208 ? -34.748 -3.828 42.531 1.00 84.81 208 LEU A C 1
ATOM 1606 O O . LEU A 1 208 ? -34.996 -4.917 42.005 1.00 84.81 208 LEU A O 1
ATOM 1610 N N . HIS A 1 209 ? -34.445 -3.730 43.830 1.00 81.06 209 HIS A N 1
ATOM 1611 C CA . HIS A 1 209 ? -34.240 -4.879 44.718 1.00 81.06 209 HIS A CA 1
ATOM 1612 C C . HIS A 1 209 ? -35.388 -5.910 44.643 1.00 81.06 209 HIS A C 1
ATOM 1614 O O . HIS A 1 209 ? -35.127 -7.115 44.566 1.00 81.06 209 HIS A O 1
ATOM 1620 N N . GLY A 1 210 ? -36.643 -5.452 44.571 1.00 75.62 210 GLY A N 1
ATOM 1621 C CA . GLY A 1 210 ? -37.839 -6.305 44.519 1.00 75.62 210 GLY A CA 1
ATOM 1622 C C . GLY A 1 210 ? -38.081 -7.044 43.194 1.00 75.62 210 GLY A C 1
ATOM 1623 O O . GLY A 1 210 ? -38.908 -7.948 43.146 1.00 75.62 210 GLY A O 1
ATOM 1624 N N . THR A 1 211 ? -37.355 -6.712 42.122 1.00 76.25 211 THR A N 1
ATOM 1625 C CA . THR A 1 211 ? -37.543 -7.321 40.785 1.00 76.25 211 THR A CA 1
ATOM 1626 C C . THR A 1 211 ? -36.716 -8.596 40.570 1.00 76.25 211 THR A C 1
ATOM 1628 O O . THR A 1 211 ? -36.827 -9.253 39.536 1.00 76.25 211 THR A O 1
ATOM 1631 N N . GLY A 1 212 ? -35.840 -8.951 41.520 1.00 74.88 212 GLY A N 1
ATOM 1632 C CA . GLY A 1 212 ? -34.921 -10.091 41.394 1.00 74.88 212 GLY A CA 1
ATOM 1633 C C . GLY A 1 212 ? -33.798 -9.883 40.365 1.00 74.88 212 GLY A C 1
ATOM 1634 O O . GLY A 1 212 ? -33.073 -10.825 40.020 1.00 74.88 212 GLY A O 1
ATOM 1635 N N . MET A 1 213 ? -33.634 -8.659 39.857 1.00 78.56 213 MET A N 1
ATOM 1636 C CA . MET A 1 213 ? -32.655 -8.340 38.826 1.00 78.56 213 MET A CA 1
ATOM 1637 C C . MET A 1 213 ? -31.231 -8.324 39.391 1.00 78.56 213 MET A C 1
ATOM 1639 O O . MET A 1 213 ? -30.918 -7.663 40.378 1.00 78.56 213 MET A O 1
ATOM 1643 N N . LYS A 1 214 ? -30.317 -9.058 38.748 1.00 80.56 214 LYS A N 1
ATOM 1644 C CA . LYS A 1 214 ? -28.917 -9.125 39.191 1.00 80.56 214 LYS A CA 1
ATOM 1645 C C . LYS A 1 214 ? -28.172 -7.834 38.851 1.00 80.56 214 LYS A C 1
ATOM 1647 O O . LYS A 1 214 ? -28.297 -7.318 37.741 1.00 80.56 214 LYS A O 1
ATOM 1652 N N . ARG A 1 215 ? -27.257 -7.414 39.733 1.00 82.88 215 ARG A N 1
ATOM 1653 C CA . ARG A 1 215 ? -26.345 -6.265 39.535 1.00 82.88 215 ARG A CA 1
ATOM 1654 C C . ARG A 1 215 ? -25.621 -6.275 38.178 1.00 82.88 215 ARG A C 1
ATOM 1656 O O . ARG A 1 215 ? -25.393 -5.226 37.582 1.00 82.88 215 ARG A O 1
ATOM 1663 N N . SER A 1 216 ? -25.282 -7.455 37.649 1.00 75.62 216 SER A N 1
ATOM 1664 C CA . SER A 1 216 ? -24.658 -7.606 36.325 1.00 75.62 216 SER A CA 1
ATOM 1665 C C . SER A 1 216 ? -25.600 -7.297 35.153 1.00 75.62 216 SER A C 1
ATOM 1667 O O . SER A 1 216 ? -25.145 -6.764 34.141 1.00 75.62 216 SER A O 1
ATOM 1669 N N . ALA A 1 217 ? -26.897 -7.592 35.280 1.00 78.50 217 ALA A N 1
ATOM 1670 C CA . ALA A 1 217 ? -27.907 -7.240 34.283 1.00 78.50 217 ALA A CA 1
ATOM 1671 C C . ALA A 1 217 ? -28.142 -5.723 34.259 1.00 78.50 217 ALA A C 1
ATOM 1673 O O . ALA A 1 217 ? -28.142 -5.130 33.181 1.00 78.50 217 ALA A O 1
ATOM 1674 N N . ILE A 1 218 ? -28.203 -5.099 35.443 1.00 82.25 218 ILE A N 1
ATOM 1675 C CA . ILE A 1 218 ? -28.322 -3.643 35.618 1.00 82.25 218 ILE A CA 1
ATOM 1676 C C . ILE A 1 218 ? -27.109 -2.920 35.024 1.00 82.25 218 ILE A C 1
ATOM 1678 O O . ILE A 1 218 ? -27.265 -1.982 34.244 1.00 82.25 218 ILE A O 1
ATOM 1682 N N . ARG A 1 219 ? -25.887 -3.395 35.313 1.00 79.19 219 ARG A N 1
ATOM 1683 C CA . ARG A 1 219 ? -24.656 -2.878 34.691 1.00 79.19 219 ARG A CA 1
ATOM 1684 C C . ARG A 1 219 ? -24.725 -2.960 33.164 1.00 79.19 219 ARG A C 1
ATOM 1686 O O . ARG A 1 219 ? -24.482 -1.968 32.484 1.00 79.19 219 ARG A O 1
ATOM 1693 N N . GLY A 1 220 ? -25.112 -4.118 32.628 1.00 75.44 220 GLY A N 1
ATOM 1694 C CA . GLY A 1 220 ? -25.234 -4.320 31.186 1.00 75.44 220 GLY A CA 1
ATOM 1695 C C . GLY A 1 220 ? -26.276 -3.413 30.520 1.00 75.44 220 GLY A C 1
ATOM 1696 O O . GLY A 1 220 ? -26.042 -2.960 29.402 1.00 75.44 220 GLY A O 1
ATOM 1697 N N . ALA A 1 221 ? -27.404 -3.145 31.183 1.00 78.44 221 ALA A N 1
ATOM 1698 C CA . ALA A 1 221 ? -28.436 -2.226 30.702 1.00 78.44 221 ALA A CA 1
ATOM 1699 C C . ALA A 1 221 ? -27.967 -0.763 30.739 1.00 78.44 221 ALA A C 1
ATOM 1701 O O . ALA A 1 221 ? -28.100 -0.037 29.756 1.00 78.44 221 ALA A O 1
ATOM 1702 N N . MET A 1 222 ? -27.305 -0.352 31.823 1.00 76.19 222 MET A N 1
ATOM 1703 C CA . MET A 1 222 ? -26.726 0.988 31.971 1.00 76.19 222 MET A CA 1
ATOM 1704 C C . MET A 1 222 ? -25.659 1.307 30.920 1.00 76.19 222 MET A C 1
ATOM 1706 O O . MET A 1 222 ? -25.653 2.407 30.368 1.00 76.19 222 MET A O 1
ATOM 1710 N N . GLU A 1 223 ? -24.790 0.344 30.602 1.00 72.56 223 GLU A N 1
ATOM 1711 C CA . GLU A 1 223 ? -23.793 0.469 29.528 1.00 72.56 223 GLU A CA 1
ATOM 1712 C C . GLU A 1 223 ? -24.429 0.645 28.140 1.00 72.56 223 GLU A C 1
ATOM 1714 O O . GLU A 1 223 ? -23.858 1.316 27.278 1.00 72.56 223 GLU A O 1
ATOM 1719 N N . ARG A 1 224 ? -25.604 0.042 27.906 1.00 74.88 224 ARG A N 1
ATOM 1720 C CA . ARG A 1 224 ? -26.372 0.221 26.663 1.00 74.88 224 ARG A CA 1
ATOM 1721 C C . ARG A 1 224 ? -27.068 1.584 26.620 1.00 74.88 224 ARG A C 1
ATOM 1723 O O . ARG A 1 224 ? -27.065 2.215 25.569 1.00 74.88 224 ARG A O 1
ATOM 1730 N N . LEU A 1 225 ? -27.601 2.047 27.753 1.00 69.81 225 LEU A N 1
ATOM 1731 C CA . LEU A 1 225 ? -28.349 3.303 27.893 1.00 69.81 225 LEU A CA 1
ATOM 1732 C C . LEU A 1 225 ? -27.478 4.565 27.833 1.00 69.81 225 LEU A C 1
ATOM 1734 O O . LEU A 1 225 ? -27.853 5.542 27.191 1.00 69.81 225 LEU A O 1
ATOM 1738 N N . ARG A 1 226 ? -26.330 4.579 28.521 1.00 64.38 226 ARG A N 1
ATOM 1739 C CA . ARG A 1 226 ? -25.464 5.771 28.648 1.00 64.38 226 ARG A CA 1
ATOM 1740 C C . ARG A 1 226 ? -24.297 5.793 27.653 1.00 64.38 226 ARG A C 1
ATOM 1742 O O . ARG A 1 226 ? -23.499 6.729 27.671 1.00 64.38 226 ARG A O 1
ATOM 1749 N N . GLY A 1 227 ? -24.176 4.765 26.814 1.00 58.50 227 GLY A N 1
ATOM 1750 C CA . GLY A 1 227 ? -22.917 4.439 26.150 1.00 58.50 227 GLY A CA 1
ATOM 1751 C C . GLY A 1 227 ? -21.879 3.941 27.162 1.00 58.50 227 GLY A C 1
ATOM 1752 O O . GLY A 1 227 ? -22.103 3.955 28.371 1.00 58.50 227 GLY A O 1
ATOM 1753 N N . ARG A 1 228 ? -20.725 3.478 26.676 1.00 62.94 228 ARG A N 1
ATOM 1754 C CA . ARG A 1 228 ? -19.609 3.042 27.528 1.00 62.94 228 ARG A CA 1
ATOM 1755 C C . ARG A 1 228 ? -18.555 4.155 27.611 1.00 62.94 228 ARG A C 1
ATOM 1757 O O . ARG A 1 228 ? -17.594 4.097 26.846 1.00 62.94 228 ARG A O 1
ATOM 1764 N N . PRO A 1 229 ? -18.706 5.169 28.486 1.00 62.69 229 PRO A N 1
ATOM 1765 C CA . PRO A 1 229 ? -17.731 6.253 28.607 1.00 62.69 229 PRO A CA 1
ATOM 1766 C C . PRO A 1 229 ? -16.347 5.736 29.009 1.00 62.69 229 PRO A C 1
ATOM 1768 O O . PRO A 1 229 ? -15.356 6.241 28.505 1.00 62.69 229 PRO A O 1
ATOM 1771 N N . GLU A 1 230 ? -16.269 4.677 29.821 1.00 68.69 230 GLU A N 1
ATOM 1772 C CA . GLU A 1 230 ? -15.003 4.006 30.154 1.00 68.69 230 GLU A CA 1
ATOM 1773 C C . GLU A 1 230 ? -14.351 3.382 28.916 1.00 68.69 230 GLU A C 1
ATOM 1775 O O . GLU A 1 230 ? -13.170 3.590 28.663 1.00 68.69 230 GLU A O 1
ATOM 1780 N N . ARG A 1 231 ? -15.129 2.692 28.069 1.00 76.81 231 ARG A N 1
ATOM 1781 C CA . ARG A 1 231 ? -14.622 2.170 26.792 1.00 76.81 231 ARG A CA 1
ATOM 1782 C C . ARG A 1 231 ? -14.117 3.298 25.899 1.00 76.81 231 ARG A C 1
ATOM 1784 O O . ARG A 1 231 ? -13.065 3.145 25.292 1.00 76.81 231 ARG A O 1
ATOM 1791 N N . GLN A 1 232 ? -14.868 4.394 25.796 1.00 76.75 232 GLN A N 1
ATOM 1792 C CA . GLN A 1 232 ? -14.451 5.535 24.987 1.00 76.75 232 GLN A CA 1
ATOM 1793 C C . GLN A 1 232 ? -13.172 6.165 25.548 1.00 76.75 232 GLN A C 1
ATOM 1795 O O . GLN A 1 232 ? -12.249 6.386 24.781 1.00 76.75 232 GLN A O 1
ATOM 1800 N N . ALA A 1 233 ? -13.050 6.321 26.869 1.00 72.62 233 ALA A N 1
ATOM 1801 C CA . ALA A 1 233 ? -11.824 6.788 27.515 1.00 72.62 233 ALA A CA 1
ATOM 1802 C C . ALA A 1 233 ? -10.629 5.855 27.245 1.00 72.62 233 ALA A C 1
ATOM 1804 O O . ALA A 1 233 ? -9.529 6.326 26.973 1.00 72.62 233 ALA A O 1
ATOM 1805 N N . HIS A 1 234 ? -10.838 4.534 27.246 1.00 81.31 234 HIS A N 1
ATOM 1806 C CA . HIS A 1 234 ? -9.801 3.574 26.860 1.00 81.31 234 HIS A CA 1
ATOM 1807 C C . HIS A 1 234 ? -9.424 3.677 25.375 1.00 81.31 234 HIS A C 1
ATOM 1809 O O . HIS A 1 234 ? -8.250 3.547 25.050 1.00 81.31 234 HIS A O 1
ATOM 1815 N N . ILE A 1 235 ? -10.379 3.950 24.478 1.00 80.75 235 ILE A N 1
ATOM 1816 C CA . ILE A 1 235 ? -10.104 4.224 23.055 1.00 80.75 235 ILE A CA 1
ATOM 1817 C C . ILE A 1 235 ? -9.334 5.543 22.893 1.00 80.75 235 ILE A C 1
ATOM 1819 O O . ILE A 1 235 ? -8.380 5.621 22.118 1.00 80.75 235 ILE A O 1
ATOM 1823 N N . ASP A 1 236 ? -9.711 6.571 23.646 1.00 77.69 236 ASP A N 1
ATOM 1824 C CA . ASP A 1 236 ? -9.076 7.888 23.623 1.00 77.69 236 ASP A CA 1
ATOM 1825 C C . ASP A 1 236 ? -7.670 7.861 24.250 1.00 77.69 236 ASP A C 1
ATOM 1827 O O . ASP A 1 236 ? -6.847 8.721 23.940 1.00 77.69 236 ASP A O 1
ATOM 1831 N N . ALA A 1 237 ? -7.363 6.855 25.073 1.00 82.25 237 ALA A N 1
ATOM 1832 C CA . ALA A 1 237 ? -6.028 6.593 25.608 1.00 82.25 237 ALA A CA 1
ATOM 1833 C C . ALA A 1 237 ? -5.123 5.797 24.645 1.00 82.25 237 ALA A C 1
ATOM 1835 O O . ALA A 1 237 ? -3.909 5.776 24.837 1.00 82.25 237 ALA A O 1
ATOM 1836 N N . LEU A 1 238 ? -5.676 5.154 23.606 1.00 81.69 238 LEU A N 1
ATOM 1837 C CA . LEU A 1 238 ? -4.874 4.420 22.623 1.00 81.69 238 LEU A CA 1
ATOM 1838 C C . LEU A 1 238 ? -4.011 5.371 21.773 1.00 81.69 238 LEU A C 1
ATOM 1840 O O . LEU A 1 238 ? -4.475 6.466 21.427 1.00 81.69 238 LEU A O 1
ATOM 1844 N N . PRO A 1 239 ? -2.809 4.939 21.347 1.00 82.81 239 PRO A N 1
ATOM 1845 C CA . PRO A 1 239 ? -2.008 5.638 20.344 1.00 82.81 239 PRO A CA 1
ATOM 1846 C C . PRO A 1 239 ? -2.772 5.861 19.035 1.00 82.81 239 PRO A C 1
ATOM 1848 O O . PRO A 1 239 ? -3.675 5.096 18.689 1.00 82.81 239 PRO A O 1
ATOM 1851 N N . GLY A 1 240 ? -2.396 6.900 18.280 1.00 79.94 240 GLY A N 1
ATOM 1852 C CA . GLY A 1 240 ? -3.148 7.357 17.101 1.00 79.94 240 GLY A CA 1
ATOM 1853 C C . GLY A 1 240 ? -3.481 6.239 16.106 1.00 79.94 240 GLY A C 1
ATOM 1854 O O . GLY A 1 240 ? -4.642 6.050 15.758 1.00 79.94 240 GLY A O 1
ATOM 1855 N N . THR A 1 241 ? -2.495 5.418 15.734 1.00 82.50 241 THR A N 1
ATOM 1856 C CA . THR A 1 241 ? -2.700 4.296 14.800 1.00 82.50 241 THR A CA 1
ATOM 1857 C C . THR A 1 241 ? -3.664 3.235 15.342 1.00 82.50 241 THR A C 1
ATOM 1859 O O . THR A 1 241 ? -4.486 2.711 14.591 1.00 82.50 241 THR A O 1
ATOM 1862 N N . ALA A 1 242 ? -3.584 2.902 16.634 1.00 83.44 242 ALA A N 1
ATOM 1863 C CA . ALA A 1 242 ? -4.484 1.939 17.266 1.00 83.44 242 ALA A CA 1
ATOM 1864 C C . ALA A 1 242 ? -5.908 2.483 17.371 1.00 83.44 242 ALA A C 1
ATOM 1866 O O . ALA A 1 242 ? -6.859 1.775 17.048 1.00 83.44 242 ALA A O 1
ATOM 1867 N N . ARG A 1 243 ? -6.064 3.759 17.730 1.00 84.31 243 ARG A N 1
ATOM 1868 C CA . ARG A 1 243 ? -7.363 4.438 17.741 1.00 84.31 243 ARG A CA 1
ATOM 1869 C C . ARG A 1 243 ? 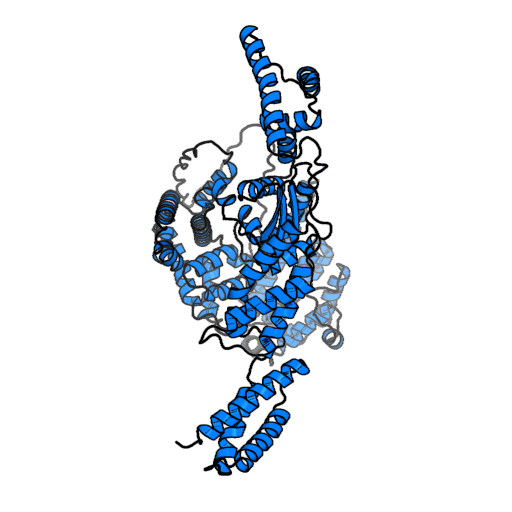-8.010 4.451 16.356 1.00 84.31 243 ARG A C 1
ATOM 1871 O O . ARG A 1 243 ? -9.176 4.082 16.219 1.00 84.31 243 ARG A O 1
ATOM 1878 N N . ASP A 1 244 ? -7.238 4.793 15.330 1.00 79.69 244 ASP A N 1
ATOM 1879 C CA . ASP A 1 244 ? -7.703 4.810 13.943 1.00 79.69 244 ASP A CA 1
ATOM 1880 C C . ASP A 1 244 ? -8.090 3.407 13.459 1.00 79.69 244 ASP A C 1
ATOM 1882 O O . ASP A 1 244 ? -9.092 3.231 12.763 1.00 79.69 244 ASP A O 1
ATOM 1886 N N . LEU A 1 245 ? -7.336 2.384 13.872 1.00 87.38 245 LEU A N 1
ATOM 1887 C CA . LEU A 1 245 ? -7.657 0.989 13.588 1.00 87.38 245 LEU A CA 1
ATOM 1888 C C . LEU A 1 245 ? -8.955 0.541 14.282 1.00 87.38 245 LEU A C 1
ATOM 1890 O O . LEU A 1 245 ? -9.759 -0.150 13.654 1.00 87.38 245 LEU A O 1
ATOM 1894 N N . VAL A 1 246 ? -9.206 0.948 15.532 1.00 86.94 246 VAL A N 1
ATOM 1895 C CA . VAL A 1 246 ? -10.496 0.702 16.206 1.00 86.94 246 VAL A CA 1
ATOM 1896 C C . VAL A 1 246 ? -11.630 1.307 15.385 1.00 86.94 246 VAL A C 1
ATOM 1898 O O . VAL A 1 246 ? -12.576 0.599 15.038 1.00 86.94 246 VAL A O 1
ATOM 1901 N N . GLU A 1 247 ? -11.516 2.580 15.006 1.00 82.56 247 GLU A N 1
ATOM 1902 C CA . GLU A 1 247 ? -12.535 3.262 14.205 1.00 82.56 247 GLU A CA 1
ATOM 1903 C C . GLU A 1 247 ? -12.765 2.559 12.858 1.00 82.56 247 GLU A C 1
ATOM 1905 O O . GLU A 1 247 ? -13.912 2.287 12.482 1.00 82.56 247 GLU A O 1
ATOM 1910 N N . ALA A 1 248 ? -11.690 2.184 12.155 1.00 82.94 248 ALA A N 1
ATOM 1911 C CA . ALA A 1 248 ? -11.756 1.416 10.915 1.00 82.94 248 ALA A CA 1
ATOM 1912 C C . ALA A 1 248 ? -12.538 0.116 11.104 1.00 82.94 248 ALA A C 1
ATOM 1914 O O . ALA A 1 248 ? -13.444 -0.172 10.324 1.00 82.94 248 ALA A O 1
ATOM 1915 N N . LEU A 1 249 ? -12.255 -0.654 12.150 1.00 86.69 249 LEU A N 1
ATOM 1916 C CA . LEU A 1 249 ? -12.923 -1.928 12.401 1.00 86.69 249 LEU A CA 1
ATOM 1917 C C . LEU A 1 249 ? -14.396 -1.758 12.805 1.00 86.69 249 LEU A C 1
ATOM 1919 O O . LEU A 1 249 ? -15.244 -2.549 12.380 1.00 86.69 249 LEU A O 1
ATOM 1923 N N . GLU A 1 250 ? -14.730 -0.726 13.581 1.00 83.25 250 GLU A N 1
ATOM 1924 C CA . GLU A 1 250 ? -16.107 -0.479 14.025 1.00 83.25 250 GLU A CA 1
ATOM 1925 C C . GLU A 1 250 ? -17.016 0.044 12.909 1.00 83.25 250 GLU A C 1
ATOM 1927 O O . GLU A 1 250 ? -18.197 -0.319 12.865 1.00 83.25 250 GLU A O 1
ATOM 1932 N N . THR A 1 251 ? -16.465 0.844 11.992 1.00 76.12 251 THR A N 1
ATOM 1933 C CA . THR A 1 251 ? -17.184 1.438 10.851 1.00 76.12 251 THR A CA 1
ATOM 1934 C C . THR A 1 251 ? -17.240 0.524 9.626 1.00 76.12 251 THR A C 1
ATOM 1936 O O . THR A 1 251 ? -18.093 0.707 8.761 1.00 76.12 251 THR A O 1
ATOM 1939 N N . SER A 1 252 ? -16.403 -0.516 9.566 1.00 74.62 252 SER A N 1
ATOM 1940 C CA . SER A 1 252 ? -16.322 -1.470 8.445 1.00 74.62 252 SER A CA 1
ATOM 1941 C C . SER A 1 252 ? -17.507 -2.441 8.320 1.00 74.62 252 SER A C 1
ATOM 1943 O O . SER A 1 252 ? -17.465 -3.369 7.513 1.00 74.62 252 SER A O 1
ATOM 1945 N N . GLY A 1 253 ? -18.563 -2.288 9.128 1.00 73.69 253 GLY A N 1
ATOM 1946 C CA . GLY A 1 253 ? -19.735 -3.173 9.087 1.00 73.69 253 GLY A CA 1
ATOM 1947 C C . GLY A 1 253 ? -19.447 -4.607 9.557 1.00 73.69 253 GLY A C 1
ATOM 1948 O O . GLY A 1 253 ? -20.169 -5.550 9.205 1.00 73.69 253 GLY A O 1
ATOM 1949 N N . LEU A 1 254 ? -18.381 -4.796 10.342 1.00 83.06 254 LEU A N 1
ATOM 1950 C CA . LEU A 1 254 ? -18.037 -6.090 10.925 1.00 83.06 254 LEU A CA 1
ATOM 1951 C C . LEU A 1 254 ? -19.097 -6.504 11.962 1.00 83.06 254 LEU A C 1
ATOM 1953 O O . LEU A 1 254 ? -19.563 -5.669 12.750 1.00 83.06 254 LEU A O 1
ATOM 1957 N N . PRO A 1 255 ? -19.508 -7.787 11.977 1.00 79.62 255 PRO A N 1
ATOM 1958 C CA . PRO A 1 255 ? -20.609 -8.235 12.809 1.00 79.62 255 PRO A CA 1
ATOM 1959 C C . PRO A 1 255 ? -20.183 -8.235 14.281 1.00 79.62 255 PRO A C 1
ATOM 1961 O O . PRO A 1 255 ? -19.105 -8.718 14.629 1.00 79.62 255 PRO A O 1
ATOM 1964 N N . LYS A 1 256 ? -21.045 -7.724 15.166 1.00 82.25 256 LYS A N 1
ATOM 1965 C CA . LYS A 1 256 ? -20.839 -7.839 16.617 1.00 82.25 256 LYS A CA 1
ATOM 1966 C C . LYS A 1 256 ? -20.947 -9.309 17.049 1.00 82.25 256 LYS A C 1
ATOM 1968 O O . LYS A 1 256 ? -21.726 -10.073 16.481 1.00 82.25 256 LYS A O 1
ATOM 1973 N N . ASN A 1 257 ? -20.188 -9.689 18.074 1.00 81.00 257 ASN A N 1
ATOM 1974 C CA . ASN A 1 257 ? -20.167 -11.016 18.702 1.00 81.00 257 ASN A CA 1
ATOM 1975 C C . ASN A 1 257 ? -19.775 -12.172 17.765 1.00 81.00 257 ASN A C 1
ATOM 1977 O O . ASN A 1 257 ? -20.159 -13.322 18.001 1.00 81.00 257 ASN A O 1
ATOM 1981 N N . ARG A 1 258 ? -19.012 -11.890 16.703 1.00 83.81 258 ARG A N 1
ATOM 1982 C CA . ARG A 1 258 ? -18.495 -12.890 15.759 1.00 83.81 258 ARG A CA 1
ATOM 1983 C C . ARG A 1 258 ? -17.004 -12.681 15.508 1.00 83.81 258 ARG A C 1
ATOM 1985 O O . ARG A 1 258 ? -16.514 -11.555 15.542 1.00 83.81 258 ARG A O 1
ATOM 1992 N N . LEU A 1 259 ? -16.313 -13.783 15.225 1.00 88.25 259 LEU A N 1
ATOM 1993 C CA . LEU A 1 259 ? -14.958 -13.764 14.681 1.00 88.25 259 LEU A CA 1
ATOM 1994 C C . LEU A 1 259 ? -15.043 -13.528 13.174 1.00 88.25 259 LEU A C 1
ATOM 1996 O O . LEU A 1 259 ? -15.825 -14.186 12.488 1.00 88.25 259 LEU A O 1
ATOM 2000 N N . THR A 1 260 ? -14.259 -12.585 12.669 1.00 90.31 260 THR A N 1
ATOM 2001 C CA . THR A 1 260 ? -14.210 -12.249 11.245 1.00 90.31 260 THR A CA 1
ATOM 2002 C C . THR A 1 260 ? -12.770 -12.251 10.768 1.00 90.31 260 THR A C 1
ATOM 2004 O O . THR A 1 260 ? -11.906 -11.689 11.432 1.00 90.31 260 THR A O 1
ATOM 2007 N N . VAL A 1 261 ? -12.519 -12.866 9.615 1.00 90.88 261 VAL A N 1
ATOM 2008 C CA . VAL A 1 261 ? -11.216 -12.830 8.945 1.00 90.88 261 VAL A CA 1
ATOM 2009 C C . VAL A 1 261 ? -11.295 -11.840 7.794 1.00 90.88 261 VAL A C 1
ATOM 2011 O O . VAL A 1 261 ? -12.230 -11.900 6.994 1.00 90.88 261 VAL A O 1
ATOM 2014 N N . VAL A 1 262 ? -10.328 -10.933 7.721 1.00 91.19 262 VAL A N 1
ATOM 2015 C CA . VAL A 1 262 ? -10.232 -9.881 6.701 1.00 91.19 262 VAL A CA 1
ATOM 2016 C C . VAL A 1 262 ? -8.832 -9.878 6.095 1.00 91.19 262 VAL A C 1
ATOM 2018 O O . VAL A 1 262 ? -7.882 -10.301 6.746 1.00 91.19 262 VAL A O 1
ATOM 2021 N N . ARG A 1 263 ? -8.677 -9.410 4.853 1.00 89.75 263 ARG A N 1
ATOM 2022 C CA . ARG A 1 263 ? -7.341 -9.255 4.250 1.00 89.75 263 ARG A CA 1
ATOM 2023 C C . ARG A 1 263 ? -6.583 -8.116 4.931 1.00 89.75 263 ARG A C 1
ATOM 2025 O O . ARG A 1 263 ? -7.123 -7.014 5.043 1.00 89.75 263 ARG A O 1
ATOM 2032 N N . THR A 1 264 ? -5.338 -8.359 5.334 1.00 90.25 264 THR A N 1
ATOM 2033 C CA . THR A 1 264 ? -4.509 -7.368 6.037 1.00 90.25 264 THR A CA 1
ATOM 2034 C C . THR A 1 264 ? -4.270 -6.134 5.179 1.00 90.25 264 THR A C 1
ATOM 2036 O O . THR A 1 264 ? -4.401 -5.019 5.670 1.00 90.25 264 THR A O 1
ATOM 2039 N N . ASP A 1 265 ? -3.997 -6.310 3.886 1.00 85.50 265 ASP A N 1
ATOM 2040 C CA . ASP A 1 265 ? -3.714 -5.182 2.991 1.00 85.50 265 ASP A CA 1
ATOM 2041 C C . ASP A 1 265 ? -4.971 -4.333 2.726 1.00 85.50 265 ASP A C 1
ATOM 2043 O O . ASP A 1 265 ? -4.891 -3.110 2.648 1.00 85.50 265 ASP A O 1
ATOM 2047 N N . ALA A 1 266 ? -6.154 -4.958 2.685 1.00 82.88 266 ALA A N 1
ATOM 2048 C CA . ALA A 1 266 ? -7.426 -4.236 2.584 1.00 82.88 266 ALA A CA 1
ATOM 2049 C C . ALA A 1 266 ? -7.733 -3.436 3.861 1.00 82.88 266 ALA A C 1
ATOM 2051 O O . ALA A 1 266 ? -8.294 -2.344 3.796 1.00 82.88 266 ALA A O 1
ATOM 2052 N N . LEU A 1 267 ? -7.346 -3.969 5.024 1.00 86.50 267 LEU A N 1
ATOM 2053 C CA . LEU A 1 267 ? -7.425 -3.256 6.294 1.00 86.50 267 LEU A CA 1
ATOM 2054 C C . LEU A 1 267 ? -6.394 -2.118 6.365 1.00 86.50 267 LEU A C 1
ATOM 2056 O O . LEU A 1 267 ? -6.729 -1.033 6.824 1.00 86.50 267 LEU A O 1
ATOM 2060 N N . ALA A 1 268 ? -5.173 -2.320 5.861 1.00 85.50 268 ALA A N 1
ATOM 2061 C CA . ALA A 1 268 ? -4.153 -1.274 5.773 1.00 85.50 268 ALA A CA 1
ATOM 2062 C C . ALA A 1 268 ? -4.615 -0.106 4.890 1.00 85.50 268 ALA A C 1
ATOM 2064 O O . ALA A 1 268 ? -4.478 1.048 5.286 1.00 85.50 268 ALA A O 1
ATOM 2065 N N . ALA A 1 269 ? -5.260 -0.402 3.757 1.00 78.06 269 ALA A N 1
ATOM 2066 C CA . ALA A 1 269 ? -5.821 0.595 2.844 1.00 78.06 269 ALA A CA 1
ATOM 2067 C C . ALA A 1 269 ? -6.957 1.448 3.456 1.00 78.06 269 ALA A C 1
ATOM 2069 O O . ALA A 1 269 ? -7.413 2.417 2.850 1.00 78.06 269 ALA A O 1
ATOM 2070 N N . LYS A 1 270 ? -7.455 1.106 4.657 1.00 77.25 270 LYS A N 1
ATOM 2071 C CA . LYS A 1 270 ? -8.360 1.982 5.418 1.00 77.25 270 LYS A CA 1
ATOM 2072 C C . LYS A 1 270 ? -7.627 3.116 6.124 1.00 77.25 270 LYS A C 1
ATOM 2074 O O . LYS A 1 270 ? -8.234 4.171 6.303 1.00 77.25 270 LYS A O 1
ATOM 2079 N N . LEU A 1 271 ? -6.388 2.870 6.542 1.00 76.00 271 LEU A N 1
ATOM 2080 C CA . LEU A 1 271 ? -5.590 3.752 7.394 1.00 76.00 271 LEU A CA 1
ATOM 2081 C C . LEU A 1 271 ? -4.530 4.526 6.611 1.00 76.00 271 LEU A C 1
ATOM 2083 O O . LEU A 1 271 ? -4.194 5.644 6.987 1.00 76.00 271 LEU A O 1
ATOM 2087 N N . TRP A 1 272 ? -4.031 3.945 5.521 1.00 78.00 272 TRP A N 1
ATOM 2088 C CA . TRP A 1 272 ? -3.016 4.537 4.655 1.00 78.00 272 TRP A CA 1
ATOM 2089 C C . TRP A 1 272 ? -3.406 4.401 3.179 1.00 78.00 272 TRP A C 1
ATOM 2091 O O . TRP A 1 272 ? -4.250 3.560 2.850 1.00 78.00 272 TRP A O 1
ATOM 2101 N N . PRO A 1 273 ? -2.794 5.194 2.282 1.00 70.56 273 PRO A N 1
ATOM 2102 C CA . PRO A 1 273 ? -2.907 4.990 0.844 1.00 70.56 273 PRO A CA 1
ATOM 2103 C C . PRO A 1 273 ? -2.584 3.548 0.436 1.00 70.56 273 PRO A C 1
ATOM 2105 O O . PRO A 1 273 ? -1.712 2.888 1.011 1.00 70.56 273 PRO A O 1
ATOM 2108 N N . ALA A 1 274 ? -3.309 3.048 -0.565 1.00 70.06 274 ALA A N 1
ATOM 2109 C CA . ALA A 1 274 ? -3.015 1.749 -1.151 1.00 70.06 274 ALA A CA 1
ATOM 2110 C C . ALA A 1 274 ? -1.662 1.811 -1.871 1.00 70.06 274 ALA A C 1
ATOM 2112 O O . ALA A 1 274 ? -1.489 2.610 -2.789 1.00 70.06 274 ALA A O 1
ATOM 2113 N N . THR A 1 275 ? -0.746 0.941 -1.454 1.00 67.31 275 THR A N 1
ATOM 2114 C CA . THR A 1 275 ? 0.616 0.811 -1.982 1.00 67.31 275 THR A CA 1
ATOM 2115 C C . THR A 1 275 ? 0.762 -0.527 -2.704 1.00 67.31 275 THR A C 1
ATOM 2117 O O . THR A 1 275 ? 0.207 -1.542 -2.263 1.00 67.31 275 THR A O 1
ATOM 2120 N N . MET A 1 276 ? 1.520 -0.547 -3.801 1.00 66.50 276 MET A N 1
ATOM 2121 C CA . MET A 1 276 ? 1.946 -1.784 -4.464 1.00 66.50 276 MET A CA 1
ATOM 2122 C C . MET A 1 276 ? 3.316 -2.273 -3.974 1.00 66.50 276 MET A C 1
ATOM 2124 O O . MET A 1 276 ? 3.565 -3.480 -4.031 1.00 66.50 276 MET A O 1
ATOM 2128 N N . ASN A 1 277 ? 4.134 -1.385 -3.399 1.00 73.00 277 ASN A N 1
ATOM 2129 C CA . ASN A 1 277 ? 5.482 -1.667 -2.915 1.00 73.00 277 ASN A CA 1
ATOM 2130 C C . ASN A 1 277 ? 5.470 -2.688 -1.761 1.00 73.00 277 ASN A C 1
ATOM 2132 O O . ASN A 1 277 ? 4.800 -2.526 -0.734 1.00 73.00 277 ASN A O 1
ATOM 2136 N N . THR A 1 278 ? 6.239 -3.765 -1.919 1.00 75.56 278 THR A N 1
ATOM 2137 C CA . THR A 1 278 ? 6.316 -4.869 -0.953 1.00 75.56 278 THR A CA 1
ATOM 2138 C C . THR A 1 278 ? 6.945 -4.445 0.377 1.00 75.56 278 THR A C 1
ATOM 2140 O O . THR A 1 278 ? 6.488 -4.893 1.435 1.00 75.56 278 THR A O 1
ATOM 2143 N N . ALA A 1 279 ? 7.928 -3.539 0.362 1.00 72.44 279 ALA A N 1
ATOM 2144 C CA . ALA A 1 279 ? 8.558 -2.993 1.561 1.00 72.44 279 ALA A CA 1
ATOM 2145 C C . ALA A 1 279 ? 7.574 -2.122 2.356 1.00 72.44 279 ALA A C 1
ATOM 2147 O O . ALA A 1 279 ? 7.417 -2.306 3.570 1.00 72.44 279 ALA A O 1
ATOM 2148 N N . THR A 1 280 ? 6.828 -1.248 1.674 1.00 74.31 280 THR A N 1
ATOM 2149 C CA . THR A 1 280 ? 5.778 -0.424 2.293 1.00 74.31 280 THR A CA 1
ATOM 2150 C C . THR A 1 280 ? 4.663 -1.303 2.867 1.00 74.31 280 THR A C 1
ATOM 2152 O O . THR A 1 280 ? 4.282 -1.130 4.027 1.00 74.31 280 THR A O 1
ATOM 2155 N N . LYS A 1 281 ? 4.206 -2.333 2.133 1.00 80.50 281 LYS A N 1
ATOM 2156 C CA . LYS A 1 281 ? 3.247 -3.334 2.647 1.00 80.50 281 LYS A CA 1
ATOM 2157 C C . LYS A 1 281 ? 3.767 -4.021 3.909 1.00 80.50 281 LYS A C 1
ATOM 2159 O O . LYS A 1 281 ? 3.031 -4.140 4.890 1.00 80.50 281 LYS A O 1
ATOM 2164 N N . ARG A 1 282 ? 5.039 -4.435 3.937 1.00 82.81 282 ARG A N 1
ATOM 2165 C CA . ARG A 1 282 ? 5.661 -5.051 5.123 1.00 82.81 282 ARG A CA 1
ATOM 2166 C C . ARG A 1 282 ? 5.646 -4.097 6.321 1.00 82.81 282 ARG A C 1
ATOM 2168 O O . ARG A 1 282 ? 5.266 -4.517 7.417 1.00 82.81 282 ARG A O 1
ATOM 2175 N N . LYS A 1 283 ? 5.971 -2.819 6.106 1.00 85.25 283 LYS A N 1
ATOM 2176 C CA . LYS A 1 283 ? 5.933 -1.764 7.133 1.00 85.25 283 LYS A CA 1
ATOM 2177 C C . LYS A 1 283 ? 4.508 -1.492 7.630 1.00 85.25 283 LYS A C 1
ATOM 2179 O O . LYS A 1 283 ? 4.296 -1.398 8.838 1.00 85.25 283 LYS A O 1
ATOM 2184 N N . HIS A 1 284 ? 3.514 -1.445 6.742 1.00 86.25 284 HIS A N 1
ATOM 2185 C CA . HIS A 1 284 ? 2.098 -1.328 7.117 1.00 86.25 284 HIS A CA 1
ATOM 2186 C C . HIS A 1 284 ? 1.636 -2.513 7.970 1.00 86.25 284 HIS A C 1
ATOM 2188 O O . HIS A 1 284 ? 1.041 -2.317 9.029 1.00 86.25 284 HIS A O 1
ATOM 2194 N N . ARG A 1 285 ? 1.972 -3.747 7.574 1.00 90.06 285 ARG A N 1
ATOM 2195 C CA . ARG A 1 285 ? 1.658 -4.958 8.352 1.00 90.06 285 ARG A CA 1
ATOM 2196 C C . ARG A 1 285 ? 2.327 -4.940 9.732 1.00 90.06 285 ARG A C 1
ATOM 2198 O O . ARG A 1 285 ? 1.709 -5.352 10.710 1.00 90.06 285 ARG A O 1
ATOM 2205 N N . GLN A 1 286 ? 3.562 -4.443 9.838 1.00 89.38 286 GLN A N 1
ATOM 2206 C CA . GLN A 1 286 ? 4.253 -4.271 11.122 1.00 89.38 286 GLN A CA 1
ATOM 2207 C C . GLN A 1 286 ? 3.545 -3.252 12.026 1.00 89.38 286 GLN A C 1
ATOM 2209 O O . GLN A 1 286 ? 3.280 -3.558 13.187 1.00 89.38 286 GLN A O 1
ATOM 2214 N N . ARG A 1 287 ? 3.176 -2.082 11.491 1.00 88.75 287 ARG A N 1
ATOM 2215 C CA . ARG A 1 287 ? 2.416 -1.058 12.230 1.00 88.75 287 ARG A CA 1
ATOM 2216 C C . ARG A 1 287 ? 1.050 -1.574 12.685 1.00 88.75 287 ARG A C 1
ATOM 2218 O O . ARG A 1 287 ? 0.654 -1.335 13.820 1.00 88.75 287 ARG A O 1
ATOM 2225 N N . LEU A 1 288 ? 0.355 -2.337 11.837 1.00 92.31 288 LEU A N 1
ATOM 2226 C CA . LEU A 1 288 ? -0.907 -2.987 12.204 1.00 92.31 288 LEU A CA 1
ATOM 2227 C C . LEU A 1 288 ? -0.735 -4.004 13.333 1.00 92.31 288 LEU A C 1
ATOM 2229 O O . LEU A 1 288 ? -1.603 -4.079 14.193 1.00 92.31 288 LEU A O 1
ATOM 2233 N N . ARG A 1 289 ? 0.361 -4.776 13.361 1.00 93.38 289 ARG A N 1
ATOM 2234 C CA . ARG A 1 289 ? 0.648 -5.705 14.471 1.00 93.38 289 ARG A CA 1
ATOM 2235 C C . ARG A 1 289 ? 0.827 -4.972 15.796 1.00 93.38 289 ARG A C 1
ATOM 2237 O O . ARG A 1 289 ? 0.254 -5.402 16.789 1.00 93.38 289 ARG A O 1
ATOM 2244 N N . GLN A 1 290 ? 1.583 -3.874 15.794 1.00 91.06 290 GLN A N 1
ATOM 2245 C CA . GLN A 1 290 ? 1.781 -3.040 16.984 1.00 91.06 290 GLN A CA 1
ATOM 2246 C C . GLN A 1 290 ? 0.442 -2.478 17.481 1.00 91.06 290 GLN A C 1
ATOM 2248 O O . GLN A 1 290 ? 0.062 -2.710 18.625 1.00 91.06 290 GLN A O 1
ATOM 2253 N N . ALA A 1 291 ? -0.336 -1.870 16.583 1.00 89.50 291 ALA A N 1
ATOM 2254 C CA . ALA A 1 291 ? -1.664 -1.350 16.899 1.00 89.50 291 ALA A CA 1
ATOM 2255 C C . ALA A 1 291 ? -2.636 -2.441 17.396 1.00 89.50 291 ALA A C 1
ATOM 2257 O O . ALA A 1 291 ? -3.411 -2.221 18.322 1.00 89.50 291 ALA A O 1
ATOM 2258 N N . ALA A 1 292 ? -2.598 -3.638 16.806 1.00 92.44 292 ALA A N 1
ATOM 2259 C CA . ALA A 1 292 ? -3.433 -4.764 17.215 1.00 92.44 292 ALA A CA 1
ATOM 2260 C C . ALA A 1 292 ? -3.087 -5.278 18.625 1.00 92.44 292 ALA A C 1
ATOM 2262 O O . ALA A 1 292 ? -3.993 -5.662 19.370 1.00 92.44 292 ALA A O 1
ATOM 2263 N N . ALA A 1 293 ? -1.805 -5.256 19.002 1.00 89.88 293 ALA A N 1
ATOM 2264 C CA . ALA A 1 293 ? -1.361 -5.605 20.349 1.00 89.88 293 ALA A CA 1
ATOM 2265 C C . ALA A 1 293 ? -1.885 -4.600 21.388 1.00 89.88 293 ALA A C 1
ATOM 2267 O O . ALA A 1 293 ? -2.444 -5.011 22.402 1.00 89.88 293 ALA A O 1
ATOM 2268 N N . GLU A 1 294 ? -1.802 -3.299 21.095 1.00 90.56 294 GLU A N 1
ATOM 2269 C CA . GLU A 1 294 ? -2.333 -2.229 21.953 1.00 90.56 294 GLU A CA 1
ATOM 2270 C C . GLU A 1 294 ? -3.855 -2.333 22.129 1.00 90.56 294 GLU A C 1
ATOM 2272 O O . GLU A 1 294 ? -4.362 -2.269 23.248 1.00 90.56 294 GLU A O 1
ATOM 2277 N N . ILE A 1 295 ? -4.590 -2.573 21.038 1.00 90.19 295 ILE A N 1
ATOM 2278 C CA . ILE A 1 295 ? -6.045 -2.789 21.067 1.00 90.19 295 ILE A CA 1
ATOM 2279 C C . ILE A 1 295 ? -6.410 -4.001 21.922 1.00 90.19 295 ILE A C 1
ATOM 2281 O O . ILE A 1 295 ? -7.363 -3.941 22.692 1.00 90.19 295 ILE A O 1
ATOM 2285 N N . THR A 1 296 ? -5.667 -5.099 21.780 1.00 86.25 296 THR A N 1
ATOM 2286 C CA . THR A 1 296 ? -5.953 -6.347 22.499 1.00 86.25 296 THR A CA 1
ATOM 2287 C C . THR A 1 296 ? -5.615 -6.236 23.987 1.00 86.25 296 THR A C 1
ATOM 2289 O O . THR A 1 296 ? -6.280 -6.875 24.802 1.00 86.25 296 THR A O 1
ATOM 2292 N N . ALA A 1 297 ? -4.621 -5.416 24.343 1.00 86.44 297 ALA A N 1
ATOM 2293 C CA . ALA A 1 297 ? -4.307 -5.070 25.726 1.00 86.44 297 ALA A CA 1
ATOM 2294 C C . ALA A 1 297 ? -5.336 -4.103 26.340 1.00 86.44 297 ALA A C 1
ATOM 2296 O O . ALA A 1 297 ? -5.552 -4.120 27.552 1.00 86.44 297 ALA A O 1
ATOM 2297 N N . ALA A 1 298 ? -5.997 -3.280 25.522 1.00 84.38 298 ALA A N 1
ATOM 2298 C CA . ALA A 1 298 ? -7.028 -2.366 25.987 1.00 84.38 298 ALA A CA 1
ATOM 2299 C C . ALA A 1 298 ? -8.352 -3.102 26.304 1.00 84.38 298 ALA A C 1
ATOM 2301 O O . ALA A 1 298 ? -8.816 -3.940 25.525 1.00 84.38 298 ALA A O 1
ATOM 2302 N N . PRO A 1 299 ? -9.039 -2.765 27.413 1.00 80.62 299 PRO A N 1
ATOM 2303 C CA . PRO A 1 299 ? -10.302 -3.394 27.808 1.00 80.62 299 PRO A CA 1
ATOM 2304 C C . PRO A 1 299 ? -11.500 -2.835 27.010 1.00 80.62 299 PRO A C 1
ATOM 2306 O O . PRO A 1 299 ? -12.468 -2.327 27.572 1.00 80.62 299 PRO A O 1
ATOM 2309 N N . ILE A 1 300 ? -11.444 -2.901 25.674 1.00 83.31 300 ILE A N 1
ATOM 2310 C CA . ILE A 1 300 ? -12.432 -2.280 24.764 1.00 83.31 300 ILE A CA 1
ATOM 2311 C C . ILE A 1 300 ? -13.312 -3.283 23.999 1.00 83.31 300 ILE A C 1
ATOM 2313 O O . ILE A 1 300 ? -14.013 -2.901 23.051 1.00 83.31 300 ILE A O 1
ATOM 2317 N N . ASP A 1 301 ? -13.318 -4.549 24.433 1.00 84.69 301 ASP A N 1
ATOM 2318 C CA . ASP A 1 301 ? -14.057 -5.675 23.834 1.00 84.69 301 ASP A CA 1
ATOM 2319 C C . ASP A 1 301 ? -13.799 -5.846 22.324 1.00 84.69 301 ASP A C 1
ATOM 2321 O O . ASP A 1 301 ? -14.676 -6.247 21.548 1.00 84.69 301 ASP A O 1
ATOM 2325 N N . LEU A 1 302 ? -12.580 -5.532 21.891 1.00 88.69 302 LEU A N 1
ATOM 2326 C CA . LEU A 1 302 ? -12.110 -5.727 20.529 1.00 88.69 302 LEU A CA 1
ATOM 2327 C C . LEU A 1 302 ? -10.781 -6.473 20.588 1.00 88.69 302 LEU A C 1
ATOM 2329 O O . LEU A 1 302 ? -9.820 -5.981 21.162 1.00 88.69 302 LEU A O 1
ATOM 2333 N N . HIS A 1 303 ? -10.733 -7.658 19.989 1.00 90.75 303 HIS A N 1
ATOM 2334 C CA . HIS A 1 303 ? -9.511 -8.448 19.902 1.00 90.75 303 HIS A CA 1
ATOM 2335 C C . HIS A 1 303 ? -9.077 -8.544 18.447 1.00 90.75 303 HIS A C 1
ATOM 2337 O O . HIS A 1 303 ? -9.888 -8.877 17.578 1.00 90.75 303 HIS A O 1
ATOM 2343 N N . VAL A 1 304 ? -7.811 -8.244 18.173 1.00 92.69 304 VAL A N 1
ATOM 2344 C CA . VAL A 1 304 ? -7.281 -8.176 16.809 1.00 92.69 304 VAL A CA 1
ATOM 2345 C C . VAL A 1 304 ? -5.936 -8.875 16.770 1.00 92.69 304 VAL A C 1
ATOM 2347 O O . VAL A 1 304 ? -5.074 -8.603 17.595 1.00 92.69 304 VAL A O 1
ATOM 2350 N N . VAL A 1 305 ? -5.741 -9.752 15.789 1.00 93.62 305 VAL A N 1
ATOM 2351 C CA . VAL A 1 305 ? -4.460 -10.423 15.547 1.00 93.62 305 VAL A CA 1
ATOM 2352 C C . VAL A 1 305 ? -4.162 -10.429 14.049 1.00 93.62 305 VAL A C 1
ATOM 2354 O O . VAL A 1 305 ? -5.024 -10.762 13.236 1.00 93.62 305 VAL A O 1
ATOM 2357 N N . VAL A 1 306 ? -2.938 -10.038 13.683 1.00 93.12 306 VAL A N 1
ATOM 2358 C CA . VAL A 1 306 ? -2.484 -9.899 12.289 1.00 93.12 306 VAL A CA 1
ATOM 2359 C C . VAL A 1 306 ? -1.569 -11.068 11.916 1.00 93.12 306 VAL A C 1
ATOM 2361 O O . VAL A 1 306 ? -0.425 -11.148 12.369 1.00 93.12 306 VAL A O 1
ATOM 2364 N N . LEU A 1 307 ? -2.057 -11.936 11.032 1.00 90.81 307 LEU A N 1
ATOM 2365 C CA . LEU A 1 307 ? -1.471 -13.218 10.628 1.00 90.81 307 LEU A CA 1
ATOM 2366 C C . LEU A 1 307 ? -0.948 -13.144 9.191 1.00 90.81 307 LEU A C 1
ATOM 2368 O O . LEU A 1 307 ? -1.443 -13.791 8.269 1.00 90.81 307 LEU A O 1
ATOM 2372 N N . GLY A 1 308 ? 0.032 -12.265 8.981 1.00 86.88 308 GLY A N 1
ATOM 2373 C CA . GLY A 1 308 ? 0.600 -12.028 7.654 1.00 86.88 308 GLY A CA 1
ATOM 2374 C C . GLY A 1 308 ? -0.415 -11.365 6.722 1.00 86.88 308 GLY A C 1
ATOM 2375 O O . GLY A 1 308 ? -0.680 -10.170 6.854 1.00 86.88 308 GLY A O 1
ATOM 2376 N N . GLU A 1 309 ? -0.965 -12.128 5.779 1.00 87.94 309 GLU A N 1
ATOM 2377 C CA . GLU A 1 309 ? -1.894 -11.635 4.749 1.00 87.94 309 GLU A CA 1
ATOM 2378 C C . GLU A 1 309 ? -3.342 -11.493 5.222 1.00 87.94 309 GLU A C 1
ATOM 2380 O O . GLU A 1 309 ? -4.148 -10.827 4.563 1.00 87.94 309 GLU A O 1
ATOM 2385 N N . VAL A 1 310 ? -3.680 -12.089 6.366 1.00 92.12 310 VAL A N 1
ATOM 2386 C CA . VAL A 1 310 ? -5.014 -11.988 6.959 1.00 92.12 310 VAL A CA 1
ATOM 2387 C C . VAL A 1 310 ? -4.967 -11.459 8.385 1.00 92.12 310 VAL A C 1
ATOM 2389 O O . VAL A 1 310 ? -4.048 -11.740 9.146 1.00 92.12 310 VAL A O 1
ATOM 2392 N N . THR A 1 311 ? -6.006 -10.728 8.766 1.00 92.44 311 THR A N 1
ATOM 2393 C CA . THR A 1 311 ? -6.233 -10.247 10.127 1.00 92.44 311 THR A CA 1
ATOM 2394 C C . THR A 1 311 ? -7.495 -10.901 10.672 1.00 92.44 311 THR A C 1
ATOM 2396 O O . THR A 1 311 ? -8.548 -10.884 10.029 1.00 92.44 311 THR A O 1
ATOM 2399 N N . LEU A 1 312 ? -7.399 -11.476 11.868 1.00 92.81 312 LEU A N 1
ATOM 2400 C CA . LEU A 1 312 ? -8.526 -12.018 12.614 1.00 92.81 312 LEU A CA 1
ATOM 2401 C C . LEU A 1 312 ? -9.034 -10.958 13.595 1.00 92.81 312 LEU A C 1
ATOM 2403 O O . LEU A 1 312 ? -8.271 -10.418 14.394 1.00 92.81 312 LEU A O 1
ATOM 2407 N N . VAL A 1 313 ? -10.331 -10.670 13.532 1.00 91.88 313 VAL A N 1
ATOM 2408 C CA . VAL A 1 313 ? -10.995 -9.647 14.342 1.00 91.88 313 VAL A CA 1
ATOM 2409 C C . VAL A 1 313 ? -12.137 -10.285 15.123 1.00 91.88 313 VAL A C 1
ATOM 2411 O O . VAL A 1 313 ? -13.082 -10.825 14.542 1.00 91.88 313 VAL A O 1
ATOM 2414 N N . GLY A 1 314 ? -12.071 -10.199 16.446 1.00 90.00 314 GLY A N 1
ATOM 2415 C CA . GLY A 1 314 ? -13.119 -10.601 17.373 1.00 90.00 314 GLY A CA 1
ATOM 2416 C C . GLY A 1 314 ? -13.761 -9.389 18.033 1.00 90.00 314 GLY A C 1
ATOM 2417 O O . GLY A 1 314 ? -13.227 -8.832 18.988 1.00 90.00 314 GLY A O 1
ATOM 2418 N N . ARG A 1 315 ? -14.939 -8.983 17.549 1.00 87.44 315 ARG A N 1
ATOM 2419 C CA . ARG A 1 315 ? -15.716 -7.898 18.167 1.00 87.44 315 ARG A CA 1
ATOM 2420 C C . ARG A 1 315 ? -16.628 -8.477 19.246 1.00 87.44 315 ARG A C 1
ATOM 2422 O O . ARG A 1 315 ? -17.610 -9.134 18.908 1.00 87.44 315 ARG A O 1
ATOM 2429 N N . GLY A 1 316 ? -16.312 -8.267 20.523 1.00 81.38 316 GLY A N 1
ATOM 2430 C CA . GLY A 1 316 ? -17.029 -8.856 21.665 1.00 81.38 316 GLY A CA 1
ATOM 2431 C C . GLY A 1 316 ? -16.824 -10.369 21.824 1.00 81.38 316 GLY A C 1
ATOM 2432 O O . GLY A 1 316 ? -17.597 -11.042 22.503 1.00 81.38 316 GLY A O 1
ATOM 2433 N N . ARG A 1 317 ? -15.813 -10.935 21.156 1.00 83.69 317 ARG A N 1
ATOM 2434 C CA . ARG A 1 317 ? -15.458 -12.360 21.193 1.00 83.69 317 ARG A CA 1
ATOM 2435 C C . ARG A 1 317 ? -13.949 -12.482 21.325 1.00 83.69 317 ARG A C 1
ATOM 2437 O O . ARG A 1 317 ? -13.232 -11.927 20.499 1.00 83.69 317 ARG A O 1
ATOM 2444 N N . ARG A 1 318 ? -13.494 -13.245 22.320 1.00 85.69 318 ARG A N 1
ATOM 2445 C CA . ARG A 1 318 ? -12.080 -13.607 22.458 1.00 85.69 318 ARG A CA 1
ATOM 2446 C C . ARG A 1 318 ? -11.612 -14.417 21.252 1.00 85.69 318 ARG A C 1
ATOM 2448 O O . ARG A 1 318 ? -12.399 -15.155 20.651 1.00 85.69 318 ARG A O 1
ATOM 2455 N N . LEU A 1 319 ? -10.339 -14.250 20.918 1.00 87.44 319 LEU A N 1
ATOM 2456 C CA . LEU A 1 319 ? -9.670 -15.049 19.900 1.00 87.44 319 LEU A CA 1
ATOM 2457 C C . LEU A 1 319 ? -9.537 -16.501 20.392 1.00 87.44 319 LEU A C 1
ATOM 2459 O O . LEU A 1 319 ? -9.456 -16.716 21.602 1.00 87.44 319 LEU A O 1
ATOM 2463 N N . PRO A 1 320 ? -9.574 -17.492 19.488 1.00 87.88 320 PRO A N 1
ATOM 2464 C CA . PRO A 1 320 ? -9.334 -18.885 19.849 1.00 87.88 320 PRO A CA 1
ATOM 2465 C C . PRO A 1 320 ? -7.856 -19.107 20.206 1.00 87.88 320 PRO A C 1
ATOM 2467 O O . PRO A 1 320 ? -7.002 -18.373 19.715 1.00 87.88 320 PRO A O 1
ATOM 2470 N N . ASP A 1 321 ? -7.555 -20.165 20.965 1.00 81.06 321 ASP A N 1
ATOM 2471 C CA . ASP A 1 321 ? -6.189 -20.504 21.413 1.00 81.06 321 ASP A CA 1
ATOM 2472 C C . ASP A 1 321 ? -5.238 -20.914 20.261 1.00 81.06 321 ASP A C 1
ATOM 2474 O O . ASP A 1 321 ? -4.032 -21.024 20.446 1.00 81.06 321 ASP A O 1
ATOM 2478 N N . GLY A 1 322 ? -5.770 -21.080 19.042 1.00 85.25 322 GLY A N 1
ATOM 2479 C CA . GLY A 1 322 ? -5.022 -21.287 17.796 1.00 85.25 322 GLY A CA 1
ATOM 2480 C C . GLY A 1 322 ? -5.521 -20.363 16.676 1.00 85.25 322 GLY A C 1
ATOM 2481 O O . GLY A 1 322 ? -6.215 -20.833 15.764 1.00 85.25 322 GLY A O 1
ATOM 2482 N N . PRO A 1 323 ? -5.227 -19.050 16.732 1.00 86.31 323 PRO A N 1
ATOM 2483 C CA . PRO A 1 323 ? -5.767 -18.072 15.787 1.00 86.31 323 PRO A CA 1
ATOM 2484 C C . PRO A 1 323 ? -5.314 -18.340 14.344 1.00 86.31 323 PRO A C 1
ATOM 2486 O O . PRO A 1 323 ? -6.115 -18.160 13.424 1.00 86.31 323 PRO A O 1
ATOM 2489 N N . ASP A 1 324 ? -4.100 -18.862 14.151 1.00 87.44 324 ASP A N 1
ATOM 2490 C CA . ASP A 1 324 ? -3.543 -19.250 12.848 1.00 87.44 324 ASP A CA 1
ATOM 2491 C C . ASP A 1 324 ? -4.325 -20.372 12.176 1.00 87.44 324 ASP A C 1
ATOM 2493 O O . ASP A 1 324 ? -4.792 -20.229 11.044 1.00 87.44 324 ASP A O 1
ATOM 2497 N N . ALA A 1 325 ? -4.536 -21.477 12.894 1.00 86.38 325 ALA A N 1
ATOM 2498 C CA . ALA A 1 325 ? -5.269 -22.627 12.380 1.00 86.38 325 ALA A CA 1
ATOM 2499 C C . ALA A 1 325 ? -6.722 -22.259 12.043 1.00 86.38 325 ALA A C 1
ATOM 2501 O O . ALA A 1 325 ? -7.249 -22.672 11.004 1.00 86.38 325 ALA A O 1
ATOM 2502 N N . PHE A 1 326 ? -7.355 -21.435 12.886 1.00 88.25 326 PHE A N 1
ATOM 2503 C CA . PHE A 1 326 ? -8.704 -20.932 12.644 1.00 88.25 326 PHE A CA 1
ATOM 2504 C C . PHE A 1 326 ? -8.762 -20.041 11.398 1.00 88.25 326 PHE A C 1
ATOM 2506 O O . PHE A 1 326 ? -9.599 -20.264 10.521 1.00 88.25 326 PHE A O 1
ATOM 2513 N N . ALA A 1 327 ? -7.863 -19.060 11.284 1.00 87.19 327 ALA A N 1
ATOM 2514 C CA . ALA A 1 327 ? -7.817 -18.172 10.129 1.00 87.19 327 ALA A CA 1
ATOM 2515 C C . ALA A 1 327 ? -7.543 -18.953 8.836 1.00 87.19 327 ALA A C 1
ATOM 2517 O O . ALA A 1 327 ? -8.274 -18.784 7.861 1.00 87.19 327 ALA A O 1
ATOM 2518 N N . ALA A 1 328 ? -6.585 -19.883 8.846 1.00 85.69 328 ALA A N 1
ATOM 2519 C CA . ALA A 1 328 ? -6.277 -20.744 7.707 1.00 85.69 328 ALA A CA 1
ATOM 2520 C C . ALA A 1 328 ? -7.469 -21.622 7.288 1.00 85.69 328 ALA A C 1
ATOM 2522 O O . ALA A 1 328 ? -7.681 -21.860 6.097 1.00 85.69 328 ALA A O 1
ATOM 2523 N N . ALA A 1 329 ? -8.272 -22.109 8.238 1.00 86.00 329 ALA A N 1
ATOM 2524 C CA . ALA A 1 329 ? -9.493 -22.855 7.936 1.00 86.00 329 ALA A CA 1
ATOM 2525 C C . ALA A 1 329 ? -10.571 -21.963 7.290 1.00 86.00 329 ALA A C 1
ATOM 2527 O O . ALA A 1 329 ? -11.206 -22.370 6.319 1.00 86.00 329 ALA A O 1
ATOM 2528 N N . VAL A 1 330 ? -10.756 -20.734 7.783 1.00 85.50 330 VAL A N 1
ATOM 2529 C CA . VAL A 1 330 ? -11.713 -19.764 7.218 1.00 85.50 330 VAL A CA 1
ATOM 2530 C C . VAL A 1 330 ? -11.296 -19.315 5.813 1.00 85.50 330 VAL A C 1
ATOM 2532 O O . VAL A 1 330 ? -12.151 -19.203 4.932 1.00 85.50 330 VAL A O 1
ATOM 2535 N N . VAL A 1 331 ? -9.993 -19.115 5.585 1.00 87.12 331 VAL A N 1
ATOM 2536 C CA . VAL A 1 331 ? -9.424 -18.795 4.267 1.00 87.12 331 VAL A CA 1
ATOM 2537 C C . VAL A 1 331 ? -9.649 -19.942 3.285 1.00 87.12 331 VAL A C 1
ATOM 2539 O O . VAL A 1 331 ? -10.174 -19.701 2.202 1.00 87.12 331 VAL A O 1
ATOM 2542 N N . ARG A 1 332 ? -9.357 -21.192 3.678 1.00 85.06 332 ARG A N 1
ATOM 2543 C CA . ARG A 1 332 ? -9.626 -22.387 2.852 1.00 85.06 332 ARG A CA 1
ATOM 2544 C C . ARG A 1 332 ? -11.100 -22.544 2.480 1.00 85.06 332 ARG A C 1
ATOM 2546 O O . ARG A 1 332 ? -11.413 -23.049 1.412 1.00 85.06 332 ARG A O 1
ATOM 2553 N N . GLN A 1 333 ? -12.008 -22.090 3.341 1.00 85.69 333 GLN A N 1
ATOM 2554 C CA . GLN A 1 333 ? -13.449 -22.084 3.071 1.00 85.69 333 GLN A CA 1
ATOM 2555 C C . GLN A 1 333 ? -13.911 -20.899 2.204 1.00 85.69 333 GLN A C 1
ATOM 2557 O O . GLN A 1 333 ? -15.112 -20.759 1.983 1.00 85.69 333 GLN A O 1
ATOM 2562 N N . GLY A 1 334 ? -13.010 -20.010 1.772 1.00 80.81 334 GLY A N 1
ATOM 2563 C CA . GLY A 1 334 ? -13.350 -18.817 0.990 1.00 80.81 334 GLY A CA 1
ATOM 2564 C C . GLY A 1 334 ? -14.151 -17.767 1.770 1.00 80.81 334 GLY A C 1
ATOM 2565 O O . GLY A 1 334 ? -14.724 -16.858 1.180 1.00 80.81 334 GLY A O 1
ATOM 2566 N N . LYS A 1 335 ? -14.204 -17.862 3.104 1.00 83.12 335 LYS A N 1
ATOM 2567 C CA . LYS A 1 335 ? -15.032 -17.000 3.969 1.00 83.12 335 LYS A CA 1
ATOM 2568 C C . LYS A 1 335 ? -14.298 -15.745 4.451 1.00 83.12 335 LYS A C 1
ATOM 2570 O O . LYS A 1 335 ? -14.645 -15.179 5.489 1.00 83.12 335 LYS A O 1
ATOM 2575 N N . VAL A 1 336 ? -13.276 -15.308 3.717 1.00 84.81 336 VAL A N 1
ATOM 2576 C CA . VAL A 1 336 ? -12.579 -14.048 4.001 1.00 84.81 336 VAL A CA 1
ATOM 2577 C C . VAL A 1 336 ? -13.517 -12.902 3.659 1.00 84.81 336 VAL A C 1
ATOM 2579 O O . VAL A 1 336 ? -13.957 -12.758 2.519 1.00 84.81 336 VAL A O 1
ATOM 2582 N N . ARG A 1 337 ? -13.845 -12.080 4.654 1.00 83.12 337 ARG A N 1
ATOM 2583 C CA . ARG A 1 337 ? -14.775 -10.980 4.453 1.00 83.12 337 ARG A CA 1
ATOM 2584 C C . ARG A 1 337 ? -14.065 -9.833 3.753 1.00 83.12 337 ARG A C 1
ATOM 2586 O O . ARG A 1 337 ? -13.019 -9.364 4.203 1.00 83.12 337 ARG A O 1
ATOM 2593 N N . GLN A 1 338 ? -14.668 -9.357 2.671 1.00 77.69 338 GLN A N 1
ATOM 2594 C CA . GLN A 1 338 ? -14.250 -8.109 2.059 1.00 77.69 338 GLN A CA 1
ATOM 2595 C C . GLN A 1 338 ? -14.698 -6.947 2.942 1.00 77.69 338 GLN A C 1
ATOM 2597 O O . GLN A 1 338 ? -15.861 -6.862 3.346 1.00 77.69 338 GLN A O 1
ATOM 2602 N N . ILE A 1 339 ? -13.751 -6.074 3.267 1.00 69.31 339 ILE A N 1
ATOM 2603 C CA . ILE A 1 339 ? -14.049 -4.798 3.898 1.00 69.31 339 ILE A CA 1
ATOM 2604 C C . ILE A 1 339 ? -14.295 -3.800 2.756 1.00 69.31 339 ILE A C 1
ATOM 2606 O O . ILE A 1 339 ? -13.396 -3.626 1.932 1.00 69.31 339 ILE A O 1
ATOM 2610 N N . PRO A 1 340 ? -15.466 -3.143 2.674 1.00 62.16 340 PRO A N 1
ATOM 2611 C CA . PRO A 1 340 ? -15.682 -2.076 1.693 1.00 62.16 340 PRO A CA 1
ATOM 2612 C C . PRO A 1 340 ? -14.692 -0.937 1.956 1.00 62.16 340 PRO A C 1
ATOM 2614 O O . PRO A 1 340 ? -14.413 -0.674 3.118 1.00 62.16 340 PRO A O 1
ATOM 2617 N N . GLY A 1 341 ? -14.160 -0.246 0.942 1.00 56.28 341 GLY A N 1
ATOM 2618 C CA . GLY A 1 341 ? -13.214 0.873 1.132 1.00 56.28 341 GLY A CA 1
ATOM 2619 C C . GLY A 1 341 ? -13.770 2.020 2.001 1.00 56.28 341 GLY A C 1
ATOM 2620 O O . GLY A 1 341 ? -14.976 2.138 2.189 1.00 56.28 341 GLY A O 1
ATOM 2621 N N . GLY A 1 342 ? -12.904 2.844 2.614 1.00 55.66 342 GLY A N 1
ATOM 2622 C CA . GLY A 1 342 ? -13.312 4.161 3.154 1.00 55.66 342 GLY A CA 1
ATOM 2623 C C . GLY A 1 342 ? -13.314 4.398 4.676 1.00 55.66 342 GLY A C 1
ATOM 2624 O O . GLY A 1 342 ? -14.379 4.545 5.263 1.00 55.66 342 GLY A O 1
ATOM 2625 N N . LEU A 1 343 ? -12.138 4.527 5.302 1.00 53.06 343 LEU A N 1
ATOM 2626 C CA . LEU A 1 343 ? -11.976 5.437 6.457 1.00 53.06 343 LEU A CA 1
ATOM 2627 C C . LEU A 1 343 ? -11.162 6.667 6.012 1.00 53.06 343 LEU A C 1
ATOM 2629 O O . LEU A 1 343 ? -11.608 7.795 6.198 1.00 53.06 343 LEU A O 1
ATOM 2633 N N . LEU A 1 344 ? -10.074 6.441 5.261 1.00 54.50 344 LEU A N 1
ATOM 2634 C CA . LEU A 1 344 ? -9.332 7.481 4.535 1.00 54.50 344 LEU A CA 1
ATOM 2635 C C . LEU A 1 344 ? -10.235 8.368 3.656 1.00 54.50 344 LEU A C 1
ATOM 2637 O O . LEU A 1 344 ? -10.214 9.585 3.791 1.00 54.50 344 LEU A O 1
ATOM 2641 N N . ALA A 1 345 ? -11.111 7.759 2.844 1.00 52.53 345 ALA A N 1
ATOM 2642 C CA . ALA A 1 345 ? -12.079 8.475 2.000 1.00 52.53 345 ALA A CA 1
ATOM 2643 C C . ALA A 1 345 ? -13.067 9.354 2.788 1.00 52.53 345 ALA A C 1
ATOM 2645 O O . ALA A 1 345 ? -13.574 10.337 2.263 1.00 52.53 345 ALA A O 1
ATOM 2646 N N . ARG A 1 346 ? -13.352 9.029 4.057 1.00 53.84 346 ARG A N 1
ATOM 2647 C CA . ARG A 1 346 ? -14.199 9.878 4.911 1.00 53.84 346 ARG A CA 1
ATOM 2648 C C . ARG A 1 346 ? -13.421 11.043 5.515 1.00 53.84 346 ARG A C 1
ATOM 2650 O O . ARG A 1 346 ? -13.971 12.132 5.607 1.00 53.84 346 ARG A O 1
ATOM 2657 N N . ARG A 1 347 ? -12.165 10.822 5.916 1.00 55.94 347 ARG A N 1
ATOM 2658 C CA . ARG A 1 347 ? -11.304 11.853 6.523 1.00 55.94 347 ARG A CA 1
ATOM 2659 C C . ARG A 1 347 ? -10.778 12.862 5.500 1.00 55.94 347 ARG A C 1
ATOM 2661 O O . ARG A 1 347 ? -10.691 14.040 5.807 1.00 55.94 347 ARG A O 1
ATOM 2668 N N . GLN A 1 348 ? -10.462 12.404 4.292 1.00 57.88 348 GLN A N 1
ATOM 2669 C CA . GLN A 1 348 ? -9.906 13.229 3.214 1.00 57.88 348 GLN A CA 1
ATOM 2670 C C . GLN A 1 348 ? -10.966 13.701 2.201 1.00 57.88 348 GLN A C 1
ATOM 2672 O O . GLN A 1 348 ? -10.634 14.376 1.230 1.00 57.88 348 GLN A O 1
ATOM 2677 N N . GLY A 1 349 ? -12.242 13.345 2.392 1.00 65.69 349 GLY A N 1
ATOM 2678 C CA . GLY A 1 349 ? -13.303 13.647 1.430 1.00 65.69 349 GLY A CA 1
ATOM 2679 C C . GLY A 1 349 ? -12.988 13.078 0.043 1.00 65.69 349 GLY A C 1
ATOM 2680 O O . GLY A 1 349 ? -12.539 11.936 -0.084 1.00 65.69 349 GLY A O 1
ATOM 2681 N N . ASP A 1 350 ? -13.177 13.885 -1.002 1.00 66.31 350 ASP A N 1
ATOM 2682 C CA . ASP A 1 350 ? -12.897 13.476 -2.384 1.00 66.31 350 ASP A CA 1
ATOM 2683 C C . ASP A 1 350 ? -11.426 13.069 -2.598 1.00 66.31 350 ASP A C 1
ATOM 2685 O O . ASP A 1 350 ? -11.158 12.150 -3.370 1.00 66.31 350 ASP A O 1
ATOM 2689 N N . TRP A 1 351 ? -10.482 13.626 -1.831 1.00 70.75 351 TRP A N 1
ATOM 2690 C CA . TRP A 1 351 ? -9.048 13.318 -1.920 1.00 70.75 351 TRP A CA 1
ATOM 2691 C C . TRP A 1 351 ? -8.669 11.922 -1.401 1.00 70.75 351 TRP A C 1
ATOM 2693 O O . TRP A 1 351 ? -7.645 11.366 -1.792 1.00 70.75 351 TRP A O 1
ATOM 2703 N N . GLY A 1 352 ? -9.499 11.312 -0.551 1.00 65.38 352 GLY A N 1
ATOM 2704 C CA . GLY A 1 352 ? -9.269 9.947 -0.060 1.00 65.38 352 GLY A CA 1
ATOM 2705 C C . GLY A 1 352 ? -9.922 8.865 -0.915 1.00 65.38 352 GLY A C 1
ATOM 2706 O O . GLY A 1 352 ? -9.857 7.684 -0.566 1.00 65.38 352 GLY A O 1
ATOM 2707 N N . THR A 1 353 ? -10.604 9.254 -1.994 1.00 71.31 353 THR A N 1
ATOM 2708 C CA . THR A 1 353 ? -11.165 8.323 -2.979 1.00 71.31 353 THR A CA 1
ATOM 2709 C C . THR A 1 353 ? -10.082 7.857 -3.956 1.00 71.31 353 THR A C 1
ATOM 2711 O O . THR A 1 353 ? -9.043 8.509 -4.050 1.00 71.31 353 THR A O 1
ATOM 2714 N N . PRO A 1 354 ? -10.280 6.746 -4.696 1.00 75.12 354 PRO A N 1
ATOM 2715 C CA . PRO A 1 354 ? -9.328 6.324 -5.724 1.00 75.12 354 PRO A CA 1
ATOM 2716 C C . PRO A 1 354 ? -8.997 7.453 -6.705 1.00 75.12 354 PRO A C 1
ATOM 2718 O O . PRO A 1 354 ? -7.827 7.708 -6.955 1.00 75.12 354 PRO A O 1
ATOM 2721 N N . GLU A 1 355 ? -10.020 8.186 -7.153 1.00 78.62 355 GLU A N 1
ATOM 2722 C CA . GLU A 1 355 ? -9.882 9.355 -8.026 1.00 78.62 355 GLU A CA 1
ATOM 2723 C C . GLU A 1 355 ? -9.013 10.459 -7.392 1.00 78.62 355 GLU A C 1
ATOM 2725 O O . GLU A 1 355 ? -8.116 10.999 -8.029 1.00 78.62 355 GLU A O 1
ATOM 2730 N N . GLY A 1 356 ? -9.230 10.764 -6.110 1.00 76.81 356 GLY A N 1
ATOM 2731 C CA . GLY A 1 356 ? -8.447 11.768 -5.386 1.00 76.81 356 GLY A CA 1
ATOM 2732 C C . GLY A 1 356 ? -6.993 11.367 -5.123 1.00 76.81 356 GLY A C 1
ATOM 2733 O O . GLY A 1 356 ? -6.115 12.226 -5.079 1.00 76.81 356 GLY A O 1
ATOM 2734 N N . GLN A 1 357 ? -6.724 10.070 -4.970 1.00 78.69 357 GLN A N 1
ATOM 2735 C CA . GLN A 1 357 ? -5.365 9.535 -4.848 1.00 78.69 357 GLN A CA 1
ATOM 2736 C C . GLN A 1 357 ? -4.628 9.560 -6.194 1.00 78.69 357 GLN A C 1
ATOM 2738 O O . GLN A 1 357 ? -3.435 9.843 -6.232 1.00 78.69 357 GLN A O 1
ATOM 2743 N N . ASP A 1 358 ? -5.341 9.306 -7.294 1.00 83.50 358 ASP A N 1
ATOM 2744 C CA . ASP A 1 358 ? -4.809 9.438 -8.653 1.00 83.50 358 ASP A CA 1
ATOM 2745 C C . ASP A 1 358 ? -4.476 10.911 -8.967 1.00 83.50 358 ASP A C 1
ATOM 2747 O O . ASP A 1 358 ? -3.413 11.191 -9.517 1.00 83.50 358 ASP A O 1
ATOM 2751 N N . ALA A 1 359 ? -5.322 11.855 -8.538 1.00 81.12 359 ALA A N 1
ATOM 2752 C CA . ALA A 1 359 ? -5.050 13.290 -8.645 1.00 81.12 359 ALA A CA 1
ATOM 2753 C C . ALA A 1 359 ? -3.819 13.722 -7.832 1.00 81.12 359 ALA A C 1
ATOM 2755 O O . ALA A 1 359 ? -2.984 14.469 -8.329 1.00 81.12 359 ALA A O 1
ATOM 2756 N N . GLN A 1 360 ? -3.664 13.212 -6.604 1.00 81.38 360 GLN A N 1
ATOM 2757 C CA . GLN A 1 360 ? -2.483 13.483 -5.775 1.00 81.38 360 GLN A CA 1
ATOM 2758 C C . GLN A 1 360 ? -1.181 12.992 -6.411 1.00 81.38 360 GLN A C 1
ATOM 2760 O O . GLN A 1 360 ? -0.176 13.698 -6.355 1.00 81.38 360 GLN A O 1
ATOM 2765 N N . ALA A 1 361 ? -1.197 11.795 -7.001 1.00 84.62 361 ALA A N 1
ATOM 2766 C CA . ALA A 1 361 ? -0.039 11.257 -7.706 1.00 84.62 361 ALA A CA 1
ATOM 2767 C C . ALA A 1 361 ? 0.322 12.120 -8.921 1.00 84.62 361 ALA A C 1
ATOM 2769 O O . ALA A 1 361 ? 1.485 12.477 -9.084 1.00 84.62 361 ALA A O 1
ATOM 2770 N N . LEU A 1 362 ? -0.673 12.532 -9.717 1.00 86.75 362 LEU A N 1
ATOM 2771 C CA . LEU A 1 362 ? -0.459 13.435 -10.849 1.00 86.75 362 LEU A CA 1
ATOM 2772 C C . LEU A 1 362 ? 0.158 14.768 -10.410 1.00 86.75 362 LEU A C 1
ATOM 2774 O O . LEU A 1 362 ? 1.120 15.216 -11.025 1.00 86.75 362 LEU A O 1
ATOM 2778 N N . CYS A 1 363 ? -0.341 15.381 -9.334 1.00 81.25 363 CYS A N 1
ATOM 2779 C CA . CYS A 1 363 ? 0.226 16.631 -8.830 1.00 81.25 363 CYS A CA 1
ATOM 2780 C C . CYS A 1 363 ? 1.695 16.473 -8.415 1.00 81.25 363 CYS A C 1
ATOM 2782 O O . CYS A 1 363 ? 2.498 17.334 -8.754 1.00 81.25 363 CYS A O 1
ATOM 2784 N N . ARG A 1 364 ? 2.069 15.369 -7.750 1.00 82.56 364 ARG A N 1
ATOM 2785 C CA . ARG A 1 364 ? 3.472 15.095 -7.383 1.00 82.56 364 ARG A CA 1
ATOM 2786 C C . ARG A 1 364 ? 4.367 14.828 -8.595 1.00 82.56 364 ARG A C 1
ATOM 2788 O O . ARG A 1 364 ? 5.494 15.309 -8.619 1.00 82.56 364 ARG A O 1
ATOM 2795 N N . VAL A 1 365 ? 3.856 14.129 -9.609 1.00 85.38 365 VAL A N 1
ATOM 2796 C CA . VAL A 1 365 ? 4.529 13.927 -10.908 1.00 85.38 365 VAL A CA 1
ATOM 2797 C C . VAL A 1 365 ? 4.796 15.254 -11.606 1.00 85.38 365 VAL A C 1
ATOM 2799 O O . VAL A 1 365 ? 5.914 15.512 -12.034 1.00 85.38 365 VAL A O 1
ATOM 2802 N N . VAL A 1 366 ? 3.800 16.132 -11.656 1.00 84.25 366 VAL A N 1
ATOM 2803 C CA . VAL A 1 366 ? 3.942 17.458 -12.262 1.00 84.25 366 VAL A CA 1
ATOM 2804 C C . VAL A 1 366 ? 4.873 18.375 -11.457 1.00 84.25 366 VAL A C 1
ATOM 2806 O O . VAL A 1 366 ? 5.572 19.201 -12.038 1.00 84.25 366 VAL A O 1
ATOM 2809 N N . ALA A 1 367 ? 4.892 18.231 -10.130 1.00 76.44 367 ALA A N 1
ATOM 2810 C CA . ALA A 1 367 ? 5.738 19.007 -9.222 1.00 76.44 367 ALA A CA 1
ATOM 2811 C C . ALA A 1 367 ? 7.208 18.557 -9.189 1.00 76.44 367 ALA A C 1
ATOM 2813 O O . ALA A 1 367 ? 7.984 19.112 -8.419 1.00 76.44 367 ALA A O 1
ATOM 2814 N N . SER A 1 368 ? 7.598 17.524 -9.946 1.00 78.12 368 SER A N 1
ATOM 2815 C CA . SER A 1 368 ? 8.921 16.896 -9.816 1.00 78.12 368 SER A CA 1
ATOM 2816 C C . SER A 1 368 ? 9.213 16.343 -8.405 1.00 78.12 368 SER A C 1
ATOM 2818 O O . SER A 1 368 ? 10.354 16.263 -7.963 1.00 78.12 368 SER A O 1
ATOM 2820 N N . HIS A 1 369 ? 8.173 15.891 -7.701 1.00 72.00 369 HIS A N 1
ATOM 2821 C CA . HIS A 1 369 ? 8.251 15.250 -6.380 1.00 72.00 369 HIS A CA 1
ATOM 2822 C C . HIS A 1 369 ? 7.671 13.828 -6.388 1.00 72.00 369 HIS A C 1
ATOM 2824 O O . HIS A 1 369 ? 7.219 13.317 -5.360 1.00 72.00 369 HIS A O 1
ATOM 2830 N N . ALA A 1 370 ? 7.630 13.189 -7.559 1.00 77.25 370 ALA A N 1
ATOM 2831 C CA . ALA A 1 370 ? 7.109 11.839 -7.691 1.00 77.25 370 ALA A CA 1
ATOM 2832 C C . ALA A 1 370 ? 8.005 10.810 -7.008 1.00 77.25 370 ALA A C 1
ATOM 2834 O O . ALA A 1 370 ? 9.201 10.717 -7.283 1.00 77.25 370 ALA A O 1
ATOM 2835 N N . GLY A 1 371 ? 7.382 9.958 -6.198 1.00 79.56 371 GLY A N 1
ATOM 2836 C CA . GLY A 1 371 ? 7.961 8.668 -5.853 1.00 79.56 371 GLY A CA 1
ATOM 2837 C C . GLY A 1 371 ? 7.610 7.586 -6.877 1.00 79.56 371 GLY A C 1
ATOM 2838 O O . GLY A 1 371 ? 6.732 7.747 -7.729 1.00 79.56 371 GLY A O 1
ATOM 2839 N N . ASP A 1 372 ? 8.228 6.421 -6.704 1.00 83.00 372 ASP A N 1
ATOM 2840 C CA . ASP A 1 372 ? 7.949 5.189 -7.456 1.00 83.00 372 ASP A CA 1
ATOM 2841 C C . ASP A 1 372 ? 6.456 4.859 -7.572 1.00 83.00 372 ASP A C 1
ATOM 2843 O O . ASP A 1 372 ? 5.946 4.533 -8.644 1.00 83.00 372 ASP A O 1
ATOM 2847 N N . GLU A 1 373 ? 5.722 4.992 -6.467 1.00 81.81 373 GLU A N 1
ATOM 2848 C CA . GLU A 1 373 ? 4.295 4.675 -6.434 1.00 81.81 373 GLU A CA 1
ATOM 2849 C C . GLU A 1 373 ? 3.439 5.684 -7.211 1.00 81.81 373 GLU A C 1
ATOM 2851 O O . GLU A 1 373 ? 2.411 5.298 -7.771 1.00 81.81 373 GLU A O 1
ATOM 2856 N N . ASP A 1 374 ? 3.851 6.953 -7.264 1.00 85.19 374 ASP A N 1
ATOM 2857 C CA . ASP A 1 374 ? 3.130 7.990 -8.002 1.00 85.19 374 ASP A CA 1
ATOM 2858 C C . ASP A 1 374 ? 3.286 7.771 -9.506 1.00 85.19 374 ASP A C 1
ATOM 2860 O O . ASP A 1 374 ? 2.291 7.761 -10.235 1.00 85.19 374 ASP A O 1
ATOM 2864 N N . MET A 1 375 ? 4.516 7.495 -9.949 1.00 87.25 375 MET A N 1
ATOM 2865 C CA . MET A 1 375 ? 4.817 7.217 -11.351 1.00 87.25 375 MET A CA 1
ATOM 2866 C C . MET A 1 375 ? 4.102 5.957 -11.837 1.00 87.25 375 MET A C 1
ATOM 2868 O O . MET A 1 375 ? 3.401 5.978 -12.848 1.00 87.25 375 MET A O 1
ATOM 2872 N N . GLN A 1 376 ? 4.188 4.871 -11.063 1.00 87.69 376 GLN A N 1
ATOM 2873 C CA . GLN A 1 376 ? 3.486 3.630 -11.377 1.00 87.69 376 GLN A CA 1
ATOM 2874 C C . GLN A 1 376 ? 1.972 3.851 -11.474 1.00 87.69 376 GLN A C 1
ATOM 2876 O O . GLN A 1 376 ? 1.317 3.325 -12.373 1.00 87.69 376 GLN A O 1
ATOM 2881 N N . ARG A 1 377 ? 1.393 4.639 -10.560 1.00 86.38 377 ARG A N 1
ATOM 2882 C CA . ARG A 1 377 ? -0.040 4.937 -10.580 1.00 86.38 377 ARG A CA 1
ATOM 2883 C C . ARG A 1 377 ? -0.419 5.724 -11.833 1.00 86.38 377 ARG A C 1
ATOM 2885 O O . ARG A 1 377 ? -1.371 5.325 -12.493 1.00 86.38 377 ARG A O 1
ATOM 2892 N N . VAL A 1 378 ? 0.319 6.775 -12.189 1.00 88.44 378 VAL A N 1
ATOM 2893 C CA . VAL A 1 378 ? 0.039 7.583 -13.390 1.00 88.44 378 VAL A CA 1
ATOM 2894 C C . VAL A 1 378 ? 0.120 6.745 -14.669 1.00 88.44 378 VAL A C 1
ATOM 2896 O O . VAL A 1 378 ? -0.804 6.777 -15.484 1.00 88.44 378 VAL A O 1
ATOM 2899 N N . LEU A 1 379 ? 1.165 5.929 -14.815 1.00 89.44 379 LEU A N 1
ATOM 2900 C CA . LEU A 1 379 ? 1.375 5.098 -16.004 1.00 89.44 379 LEU A CA 1
ATOM 2901 C C . LEU A 1 379 ? 0.329 3.983 -16.142 1.00 89.44 379 LEU A C 1
ATOM 2903 O O . LEU A 1 379 ? -0.237 3.796 -17.219 1.00 89.44 379 LEU A O 1
ATOM 2907 N N . VAL A 1 380 ? -0.019 3.291 -15.050 1.00 86.81 380 VAL A N 1
ATOM 2908 C CA . VAL A 1 380 ? -1.050 2.236 -15.080 1.00 86.81 380 VAL A CA 1
ATOM 2909 C C . VAL A 1 380 ? -2.421 2.795 -15.467 1.00 86.81 380 VAL A C 1
ATOM 2911 O O . VAL A 1 380 ? -3.137 2.166 -16.243 1.00 86.81 380 VAL A O 1
ATOM 2914 N N . GLN A 1 381 ? -2.808 3.971 -14.962 1.00 83.06 381 GLN A N 1
ATOM 2915 C CA . GLN A 1 381 ? -4.095 4.582 -15.330 1.00 83.06 381 GLN A CA 1
ATOM 2916 C C . GLN A 1 381 ? -4.107 5.087 -16.783 1.00 83.06 381 GLN A C 1
ATOM 2918 O O . GLN A 1 381 ? -5.169 5.114 -17.407 1.00 83.06 381 GLN A O 1
ATOM 2923 N N . ALA A 1 382 ? -2.940 5.440 -17.330 1.00 84.31 382 ALA A N 1
ATOM 2924 C CA . ALA A 1 382 ? -2.766 5.769 -18.742 1.00 84.31 382 ALA A CA 1
ATOM 2925 C C . ALA A 1 382 ? -2.771 4.530 -19.662 1.00 84.31 382 ALA A C 1
ATOM 2927 O O . ALA A 1 382 ? -2.809 4.686 -20.876 1.00 84.31 382 ALA A O 1
ATOM 2928 N N . GLY A 1 383 ? -2.785 3.305 -19.118 1.00 85.12 383 GLY A N 1
ATOM 2929 C CA . GLY A 1 383 ? -2.706 2.064 -19.899 1.00 85.12 383 GLY A CA 1
ATOM 2930 C C . GLY A 1 383 ? -1.280 1.634 -20.261 1.00 85.12 383 GLY A C 1
ATOM 2931 O O . GLY A 1 383 ? -1.113 0.707 -21.046 1.00 85.12 383 GLY A O 1
ATOM 2932 N N . LEU A 1 384 ? -0.267 2.266 -19.663 1.00 89.12 384 LEU A N 1
ATOM 2933 C CA . LEU A 1 384 ? 1.158 2.056 -19.935 1.00 89.12 384 LEU A CA 1
ATOM 2934 C C . LEU A 1 384 ? 1.812 1.245 -18.806 1.00 89.12 384 LEU A C 1
ATOM 2936 O O . LEU A 1 384 ? 2.773 1.673 -18.164 1.00 89.12 384 LEU A O 1
ATOM 2940 N N . ALA A 1 385 ? 1.218 0.096 -18.478 1.00 86.69 385 ALA A N 1
ATOM 2941 C CA . ALA A 1 385 ? 1.643 -0.708 -17.334 1.00 86.69 385 ALA A CA 1
ATOM 2942 C C . ALA A 1 385 ? 3.043 -1.320 -17.518 1.00 86.69 385 ALA A C 1
ATOM 2944 O O . ALA A 1 385 ? 3.764 -1.454 -16.529 1.00 86.69 385 ALA A O 1
ATOM 2945 N N . ASP A 1 386 ? 3.448 -1.630 -18.753 1.00 85.38 386 ASP A N 1
ATOM 2946 C CA . ASP A 1 386 ? 4.736 -2.277 -19.032 1.00 85.38 386 ASP A CA 1
ATOM 2947 C C . ASP A 1 386 ? 5.896 -1.285 -18.866 1.00 85.38 386 ASP A C 1
ATOM 2949 O O . ASP A 1 386 ? 6.949 -1.635 -18.334 1.00 85.38 386 ASP A O 1
ATOM 2953 N N . ALA A 1 387 ? 5.658 -0.006 -19.176 1.00 87.50 387 ALA A N 1
ATOM 2954 C CA . ALA A 1 387 ? 6.624 1.068 -18.949 1.00 87.50 387 ALA A CA 1
ATOM 2955 C C . ALA A 1 387 ? 6.937 1.301 -17.460 1.00 87.50 387 ALA A C 1
ATOM 2957 O O . ALA A 1 387 ? 7.956 1.906 -17.129 1.00 87.50 387 ALA A O 1
ATOM 2958 N N . CYS A 1 388 ? 6.102 0.816 -16.531 1.00 87.81 388 CYS A N 1
ATOM 2959 C CA . CYS A 1 388 ? 6.377 0.959 -15.101 1.00 87.81 388 CYS A CA 1
ATOM 2960 C C . CYS A 1 388 ? 7.709 0.308 -14.717 1.00 87.81 388 CYS A C 1
ATOM 2962 O O . CYS A 1 388 ? 8.437 0.862 -13.895 1.00 87.81 388 CYS A O 1
ATOM 2964 N N . GLU A 1 389 ? 8.036 -0.849 -15.299 1.00 85.75 389 GLU A N 1
ATOM 2965 C CA . GLU A 1 389 ? 9.279 -1.552 -14.983 1.00 85.75 389 GLU A CA 1
ATOM 2966 C C . GLU A 1 389 ? 10.509 -0.743 -15.412 1.00 85.75 389 GLU A C 1
ATOM 2968 O O . GLU A 1 389 ? 11.488 -0.682 -14.667 1.00 85.75 389 GLU A O 1
ATOM 2973 N N . ASP A 1 390 ? 10.436 -0.047 -16.548 1.00 86.44 390 ASP A N 1
ATOM 2974 C CA . ASP A 1 390 ? 11.522 0.803 -17.042 1.00 86.44 390 ASP A CA 1
ATOM 2975 C C . ASP A 1 390 ? 11.797 1.972 -16.089 1.00 86.44 390 ASP A C 1
ATOM 2977 O O . ASP A 1 390 ? 12.944 2.201 -15.690 1.00 86.44 390 ASP A O 1
ATOM 2981 N N . PHE A 1 391 ? 10.739 2.658 -15.641 1.00 86.50 391 PHE A N 1
ATOM 2982 C CA . PHE A 1 391 ? 10.850 3.737 -14.658 1.00 86.50 391 PHE A CA 1
ATOM 2983 C C . PHE A 1 391 ? 11.378 3.219 -13.311 1.00 86.50 391 PHE A C 1
ATOM 2985 O O . PHE A 1 391 ? 12.301 3.818 -12.753 1.00 86.50 391 PHE A O 1
ATOM 2992 N N . MET A 1 392 ? 10.875 2.084 -12.808 1.00 86.56 392 MET A N 1
ATOM 2993 C CA . MET A 1 392 ? 11.365 1.487 -11.554 1.00 86.56 392 MET A CA 1
ATOM 2994 C C . MET A 1 392 ? 12.827 1.040 -11.650 1.00 86.56 392 MET A C 1
ATOM 2996 O O . MET A 1 392 ? 13.576 1.169 -10.685 1.00 86.56 392 MET A O 1
ATOM 3000 N N . ARG A 1 393 ? 13.269 0.534 -12.806 1.00 80.94 393 ARG A N 1
ATOM 3001 C CA . ARG A 1 393 ? 14.661 0.123 -13.036 1.00 80.94 393 ARG A CA 1
ATOM 3002 C C . ARG A 1 393 ? 15.607 1.321 -13.050 1.00 80.94 393 ARG A C 1
ATOM 3004 O O . ARG A 1 393 ? 16.743 1.214 -12.584 1.00 80.94 393 ARG A O 1
ATOM 3011 N N . VAL A 1 394 ? 15.156 2.456 -13.585 1.00 77.69 394 VAL A N 1
ATOM 3012 C CA . VAL A 1 394 ? 15.890 3.727 -13.521 1.00 77.69 394 VAL A CA 1
ATOM 3013 C C . VAL A 1 394 ? 15.944 4.239 -12.084 1.00 77.69 394 VAL A C 1
ATOM 3015 O O . VAL A 1 394 ? 17.038 4.478 -11.585 1.00 77.69 394 VAL A O 1
ATOM 3018 N N . SER A 1 395 ? 14.811 4.284 -11.381 1.00 77.31 395 SER A N 1
ATOM 3019 C CA . SER A 1 395 ? 14.756 4.647 -9.958 1.00 77.31 395 SER A CA 1
ATOM 3020 C C . SER A 1 395 ? 15.674 3.767 -9.102 1.00 77.31 395 SER A C 1
ATOM 3022 O O . SER A 1 395 ? 16.514 4.280 -8.375 1.00 77.31 395 SER A O 1
ATOM 3024 N N . GLY A 1 396 ? 15.646 2.443 -9.262 1.00 76.44 396 GLY A N 1
ATOM 3025 C CA . GLY A 1 396 ? 16.535 1.541 -8.522 1.00 76.44 396 GLY A CA 1
ATOM 3026 C C . GLY A 1 396 ? 18.030 1.770 -8.782 1.00 76.44 396 GLY A C 1
ATOM 3027 O O . GLY A 1 396 ? 18.850 1.398 -7.949 1.00 76.44 396 GLY A O 1
ATOM 3028 N N . SER A 1 397 ? 18.382 2.390 -9.914 1.00 71.94 397 SER A N 1
ATOM 3029 C CA . SER A 1 397 ? 19.766 2.719 -10.280 1.00 71.94 397 SER A CA 1
ATOM 3030 C C . SER A 1 397 ? 20.166 4.154 -9.886 1.00 71.94 397 SER A C 1
ATOM 3032 O O . SER A 1 397 ? 21.347 4.403 -9.668 1.00 71.94 397 SER A O 1
ATOM 3034 N N . TYR A 1 398 ? 19.207 5.087 -9.791 1.00 63.00 398 TYR A N 1
ATOM 3035 C CA . TYR A 1 398 ? 19.447 6.539 -9.694 1.00 63.00 398 TYR A CA 1
ATOM 3036 C C . TYR A 1 398 ? 18.513 7.266 -8.695 1.00 63.00 398 TYR A C 1
ATOM 3038 O O . TYR A 1 398 ? 18.286 8.469 -8.827 1.00 63.00 398 TYR A O 1
ATOM 3046 N N . ALA A 1 399 ? 17.958 6.545 -7.711 1.00 58.69 399 ALA A N 1
ATOM 3047 C CA . ALA A 1 399 ? 16.805 6.926 -6.875 1.00 58.69 399 ALA A CA 1
ATOM 3048 C C . ALA A 1 399 ? 16.776 8.399 -6.437 1.00 58.69 399 ALA A C 1
ATOM 3050 O O . ALA A 1 399 ? 15.797 9.105 -6.681 1.00 58.69 399 ALA A O 1
ATOM 3051 N N . ASP A 1 400 ? 17.870 8.892 -5.856 1.00 54.84 400 ASP A N 1
ATOM 3052 C CA . ASP A 1 400 ? 17.922 10.244 -5.300 1.00 54.84 400 ASP A CA 1
ATOM 3053 C C . ASP A 1 400 ? 17.859 11.351 -6.361 1.00 54.84 400 ASP A C 1
ATOM 3055 O O . ASP A 1 400 ? 17.443 12.462 -6.037 1.00 54.84 400 ASP A O 1
ATOM 3059 N N . ALA A 1 401 ? 18.283 11.096 -7.601 1.00 57.94 401 ALA A N 1
ATOM 3060 C CA . ALA A 1 401 ? 18.186 12.059 -8.698 1.00 57.94 401 ALA A CA 1
ATOM 3061 C C . ALA A 1 401 ? 16.782 12.037 -9.324 1.00 57.94 401 ALA A C 1
ATOM 3063 O O . ALA A 1 401 ? 16.169 13.084 -9.518 1.00 57.94 401 ALA A O 1
ATOM 3064 N N . CYS A 1 402 ? 16.230 10.841 -9.546 1.00 58.72 402 CYS A N 1
ATOM 3065 C CA . CYS A 1 402 ? 14.941 10.655 -10.215 1.00 58.72 402 CYS A CA 1
ATOM 3066 C C . CYS A 1 402 ? 13.726 11.047 -9.357 1.00 58.72 402 CYS A C 1
ATOM 3068 O O . CYS A 1 402 ? 12.725 11.511 -9.896 1.00 58.72 402 CYS A O 1
ATOM 3070 N N . HIS A 1 403 ? 13.796 10.910 -8.026 1.00 64.19 403 HIS A N 1
ATOM 3071 C CA . HIS A 1 403 ? 12.709 11.333 -7.119 1.00 64.19 403 HIS A CA 1
ATOM 3072 C C . HIS A 1 403 ? 12.690 12.845 -6.848 1.00 64.19 403 HIS A C 1
ATOM 3074 O O . HIS A 1 403 ? 11.732 13.355 -6.268 1.00 64.19 403 HIS A O 1
ATOM 3080 N N . ARG A 1 404 ? 13.746 13.566 -7.253 1.00 64.06 404 ARG A N 1
ATOM 3081 C CA . ARG A 1 404 ? 13.848 15.033 -7.155 1.00 64.06 404 ARG A CA 1
ATOM 3082 C C . ARG A 1 404 ? 13.474 15.756 -8.441 1.00 64.06 404 ARG A C 1
ATOM 3084 O O . ARG A 1 404 ? 13.162 16.942 -8.377 1.00 64.06 404 ARG A O 1
ATOM 3091 N N . ASP A 1 405 ? 13.551 15.071 -9.578 1.00 78.38 405 ASP A N 1
ATOM 3092 C CA . ASP A 1 405 ? 13.185 15.639 -10.864 1.00 78.38 405 ASP A CA 1
ATOM 3093 C C . ASP A 1 405 ? 12.567 14.589 -11.791 1.00 78.38 405 ASP A C 1
ATOM 3095 O O . ASP A 1 405 ? 13.217 13.658 -12.271 1.00 78.38 405 ASP A O 1
ATOM 3099 N N . THR A 1 406 ? 11.270 14.753 -12.047 1.00 82.38 406 THR A N 1
ATOM 3100 C CA . THR A 1 406 ? 10.512 13.838 -12.898 1.00 82.38 406 THR A CA 1
ATOM 3101 C C . THR A 1 406 ? 10.871 13.993 -14.380 1.00 82.38 406 THR A C 1
ATOM 3103 O O . THR A 1 406 ? 10.797 13.012 -15.123 1.00 82.38 406 THR A O 1
ATOM 3106 N N . GLU A 1 407 ? 11.310 15.175 -14.827 1.00 85.31 407 GLU A N 1
ATOM 3107 C CA . GLU A 1 407 ? 11.775 15.369 -16.209 1.00 85.31 407 GLU A CA 1
ATOM 3108 C C . GLU A 1 407 ? 13.109 14.658 -16.447 1.00 85.31 407 GLU A C 1
ATOM 3110 O O . GLU A 1 407 ? 13.291 14.012 -17.484 1.00 85.31 407 GLU A O 1
ATOM 3115 N N . GLU A 1 408 ? 13.997 14.700 -15.455 1.00 83.44 408 GLU A N 1
ATOM 3116 C CA . GLU A 1 408 ? 15.259 13.962 -15.457 1.00 83.44 408 GLU A CA 1
ATOM 3117 C C . GLU A 1 408 ? 15.024 12.449 -15.456 1.00 83.44 408 GLU A C 1
ATOM 3119 O O . GLU A 1 408 ? 15.638 11.711 -16.226 1.00 83.44 408 GLU A O 1
ATOM 3124 N N . TRP A 1 409 ? 14.063 11.970 -14.661 1.00 86.50 409 TRP A N 1
ATOM 3125 C CA . TRP A 1 409 ? 13.658 10.566 -14.692 1.00 86.50 409 TRP A CA 1
ATOM 3126 C C . TRP A 1 409 ? 13.183 10.142 -16.092 1.00 86.50 409 TRP A C 1
ATOM 3128 O O . TRP A 1 409 ? 13.608 9.104 -16.603 1.00 86.50 409 TRP A O 1
ATOM 3138 N N . CYS A 1 410 ? 12.373 10.975 -16.753 1.00 89.06 410 CYS A N 1
ATOM 3139 C CA . CYS A 1 410 ? 11.943 10.744 -18.132 1.00 89.06 410 CYS A CA 1
ATOM 3140 C C . CYS A 1 410 ? 13.120 10.735 -19.122 1.00 89.06 410 CYS A C 1
ATOM 3142 O O . CYS A 1 410 ? 13.147 9.893 -20.017 1.00 89.06 410 CYS A O 1
ATOM 3144 N N . ARG A 1 411 ? 14.101 11.636 -18.959 1.00 88.44 411 ARG A N 1
ATOM 3145 C CA . ARG A 1 411 ? 15.315 11.685 -19.793 1.00 88.44 411 ARG A CA 1
ATOM 3146 C C . ARG A 1 411 ? 16.102 10.380 -19.714 1.00 88.44 411 ARG A C 1
ATOM 3148 O O . ARG A 1 411 ? 16.428 9.807 -20.746 1.00 88.44 411 ARG A O 1
ATOM 3155 N N . VAL A 1 412 ? 16.350 9.870 -18.509 1.00 84.19 412 VAL A N 1
ATOM 3156 C CA . VAL A 1 412 ? 17.131 8.636 -18.317 1.00 84.19 412 VAL A CA 1
ATOM 3157 C C . VAL A 1 412 ? 16.392 7.400 -18.855 1.00 84.19 412 VAL A C 1
ATOM 3159 O O . VAL A 1 412 ? 17.020 6.478 -19.380 1.00 84.19 412 VAL A O 1
ATOM 3162 N N . VAL A 1 413 ? 15.056 7.365 -18.768 1.00 86.75 413 VAL A N 1
ATOM 3163 C CA . VAL A 1 413 ? 14.247 6.301 -19.394 1.00 86.75 413 VAL A CA 1
ATOM 3164 C C . VAL A 1 413 ? 14.325 6.377 -20.923 1.00 86.75 413 VAL A C 1
ATOM 3166 O O . VAL A 1 413 ? 14.525 5.356 -21.575 1.00 86.75 413 VAL A O 1
ATOM 3169 N N . GLU A 1 414 ? 14.227 7.572 -21.503 1.00 86.75 414 GLU A N 1
ATOM 3170 C CA . GLU A 1 414 ? 14.342 7.792 -22.950 1.00 86.75 414 GLU A CA 1
ATOM 3171 C C . GLU A 1 414 ? 15.730 7.420 -23.486 1.00 86.75 414 GLU A C 1
ATOM 3173 O O . GLU A 1 414 ? 15.837 6.724 -24.496 1.00 86.75 414 GLU A O 1
ATOM 3178 N N . GLU A 1 415 ? 16.795 7.793 -22.773 1.00 82.88 415 GLU A N 1
ATOM 3179 C CA . GLU A 1 415 ? 18.173 7.433 -23.125 1.00 82.88 415 GLU A CA 1
ATOM 3180 C C . GLU A 1 415 ? 18.395 5.916 -23.153 1.00 82.88 415 GLU A C 1
ATOM 3182 O O . GLU A 1 415 ? 19.177 5.418 -23.964 1.00 82.88 415 GLU A O 1
ATOM 3187 N N . ARG A 1 416 ? 17.678 5.175 -22.299 1.00 75.94 416 ARG A N 1
ATOM 3188 C CA . ARG A 1 416 ? 17.670 3.706 -22.277 1.00 75.94 416 ARG A CA 1
ATOM 3189 C C . ARG A 1 416 ? 16.755 3.073 -23.320 1.00 75.94 416 ARG A C 1
ATOM 3191 O O . ARG A 1 416 ? 16.991 1.927 -23.688 1.00 75.94 416 ARG A O 1
ATOM 3198 N N . ALA A 1 417 ? 15.713 3.768 -23.764 1.00 80.88 417 ALA A N 1
ATOM 3199 C CA . ALA A 1 417 ? 14.779 3.244 -24.755 1.00 80.88 417 ALA A CA 1
ATOM 3200 C C . ALA A 1 417 ? 15.278 3.454 -26.188 1.00 80.88 417 ALA A C 1
ATOM 3202 O O . ALA A 1 417 ? 15.229 2.536 -27.002 1.00 80.88 417 ALA A O 1
ATOM 3203 N N . VAL A 1 418 ? 15.762 4.658 -26.494 1.00 79.81 418 VAL A N 1
ATOM 3204 C CA . VAL A 1 418 ? 16.115 5.086 -27.859 1.00 79.81 418 VAL A CA 1
ATOM 3205 C C . VAL A 1 418 ? 17.441 5.847 -27.939 1.00 79.81 418 VAL A C 1
ATOM 3207 O O . VAL A 1 418 ? 17.881 6.195 -29.032 1.00 79.81 418 VAL A O 1
ATOM 3210 N N . GLY A 1 419 ? 18.078 6.130 -26.801 1.00 66.50 419 GLY A N 1
ATOM 3211 C CA . GLY A 1 419 ? 19.334 6.873 -26.747 1.00 66.50 419 GLY A CA 1
ATOM 3212 C C . GLY A 1 419 ? 20.593 5.997 -26.743 1.00 66.50 419 GLY A C 1
ATOM 3213 O O . GLY A 1 419 ? 20.539 4.797 -27.015 1.00 66.50 419 GLY A O 1
ATOM 3214 N N . PRO A 1 420 ? 21.754 6.585 -26.401 1.00 55.88 420 PRO A N 1
ATOM 3215 C CA . PRO A 1 420 ? 23.052 5.903 -26.432 1.00 55.88 420 PRO A CA 1
ATOM 3216 C C . PRO A 1 420 ? 23.154 4.691 -25.496 1.00 55.88 420 PRO A C 1
ATOM 3218 O O . PRO A 1 420 ? 24.069 3.886 -25.641 1.00 55.88 420 PRO A O 1
ATOM 3221 N N . LEU A 1 421 ? 22.237 4.573 -24.528 1.00 54.06 421 LEU A N 1
ATOM 3222 C CA . LEU A 1 421 ? 22.181 3.491 -23.545 1.00 54.06 421 LEU A CA 1
ATOM 3223 C C . LEU A 1 421 ? 21.209 2.366 -23.942 1.00 54.06 421 LEU A C 1
ATOM 3225 O O . LEU A 1 421 ? 21.027 1.417 -23.169 1.00 54.06 421 LEU A O 1
ATOM 3229 N N . ALA A 1 422 ? 20.593 2.449 -25.126 1.00 60.09 422 ALA A N 1
ATOM 3230 C CA . ALA A 1 422 ? 19.654 1.452 -25.622 1.00 60.09 422 ALA A CA 1
ATOM 3231 C C . ALA A 1 422 ? 20.311 0.070 -25.774 1.00 60.09 422 ALA A C 1
ATOM 3233 O O . ALA A 1 422 ? 21.348 -0.087 -26.415 1.00 60.09 422 ALA A O 1
ATOM 3234 N N . GLY A 1 423 ? 19.710 -0.947 -25.144 1.00 55.19 423 GLY A N 1
ATOM 3235 C CA . GLY A 1 423 ? 20.173 -2.340 -25.205 1.00 55.19 423 GLY A CA 1
ATOM 3236 C C . GLY A 1 423 ? 21.411 -2.676 -24.357 1.00 55.19 423 GLY A C 1
ATOM 3237 O O . GLY A 1 423 ? 21.834 -3.829 -24.348 1.00 55.19 423 GLY A O 1
ATOM 3238 N N . ILE A 1 424 ? 21.983 -1.718 -23.614 1.00 52.16 424 ILE A N 1
ATOM 3239 C CA . ILE A 1 424 ? 23.220 -1.934 -22.835 1.00 52.16 424 ILE A CA 1
ATOM 3240 C C . ILE A 1 424 ? 22.968 -2.678 -21.511 1.00 52.16 424 ILE A C 1
ATOM 3242 O O . ILE A 1 424 ? 23.808 -3.463 -21.075 1.00 52.16 424 ILE A O 1
ATOM 3246 N N . VAL A 1 425 ? 21.824 -2.442 -20.857 1.00 52.75 425 VAL A N 1
ATOM 3247 C CA . VAL A 1 425 ? 21.508 -3.018 -19.529 1.00 52.75 425 VAL A CA 1
ATOM 3248 C C . VAL A 1 425 ? 20.332 -3.992 -19.594 1.00 52.75 425 VAL A C 1
ATOM 3250 O O . VAL A 1 425 ? 20.401 -5.086 -19.040 1.00 52.75 425 VAL A O 1
ATOM 3253 N N . ALA A 1 426 ? 19.252 -3.591 -20.257 1.00 61.00 426 ALA A N 1
ATOM 3254 C CA . ALA A 1 426 ? 18.074 -4.399 -20.541 1.00 61.00 426 ALA A CA 1
ATOM 3255 C C . ALA A 1 426 ? 17.292 -3.713 -21.666 1.00 61.00 426 ALA A C 1
ATOM 3257 O O . ALA A 1 426 ? 17.347 -2.487 -21.784 1.00 61.00 426 ALA A O 1
ATOM 3258 N N . GLU A 1 427 ? 16.578 -4.490 -22.475 1.00 73.75 427 GLU A N 1
ATOM 3259 C CA . GLU A 1 427 ? 15.687 -3.942 -23.497 1.00 73.75 427 GLU A CA 1
ATOM 3260 C C . GLU A 1 427 ? 14.553 -3.165 -22.805 1.00 73.75 427 GLU A C 1
ATOM 3262 O O . GLU A 1 427 ? 13.945 -3.663 -21.850 1.00 73.75 427 GLU A O 1
ATOM 3267 N N . ALA A 1 428 ? 14.335 -1.914 -23.218 1.00 77.31 428 ALA A N 1
ATOM 3268 C CA . ALA A 1 428 ? 13.227 -1.110 -22.713 1.00 77.31 428 ALA A CA 1
ATOM 3269 C C . ALA A 1 428 ? 11.902 -1.668 -23.241 1.00 77.31 428 ALA A C 1
ATOM 3271 O O . ALA A 1 428 ? 11.859 -2.236 -24.337 1.00 77.31 428 ALA A O 1
ATOM 3272 N N . SER A 1 429 ? 10.810 -1.503 -22.493 1.00 84.75 429 SER A N 1
ATOM 3273 C CA . SER A 1 429 ? 9.502 -1.914 -23.002 1.00 84.75 429 SER A CA 1
ATOM 3274 C C . SER A 1 429 ? 9.132 -1.122 -24.261 1.00 84.75 429 SER A C 1
ATOM 3276 O O . SER A 1 429 ? 9.496 0.046 -24.419 1.00 84.75 429 SER A O 1
ATOM 3278 N N . GLY A 1 430 ? 8.311 -1.719 -25.132 1.00 84.06 430 GLY A N 1
ATOM 3279 C CA . GLY A 1 430 ? 7.746 -1.014 -26.290 1.00 84.06 430 GLY A CA 1
ATOM 3280 C C . GLY A 1 430 ? 6.877 0.198 -25.918 1.00 84.06 430 GLY A C 1
ATOM 3281 O O . GLY A 1 430 ? 6.532 0.987 -26.790 1.00 84.06 430 GLY A O 1
ATOM 3282 N N . GLN A 1 431 ? 6.542 0.362 -24.631 1.00 90.94 431 GLN A N 1
ATOM 3283 C CA . GLN A 1 431 ? 5.769 1.480 -24.090 1.00 90.94 431 GLN A CA 1
ATOM 3284 C C . GLN A 1 431 ? 6.647 2.592 -23.489 1.00 90.94 431 GLN A C 1
ATOM 3286 O O . GLN A 1 431 ? 6.119 3.642 -23.128 1.00 90.94 431 GLN A O 1
ATOM 3291 N N . ALA A 1 432 ? 7.966 2.401 -23.364 1.00 87.81 432 ALA A N 1
ATOM 3292 C CA . ALA A 1 432 ? 8.848 3.323 -22.644 1.00 87.81 432 ALA A CA 1
ATOM 3293 C C . ALA A 1 432 ? 8.850 4.740 -23.242 1.00 87.81 432 ALA A C 1
ATOM 3295 O O . ALA A 1 432 ? 8.687 5.725 -22.519 1.00 87.81 432 ALA A O 1
ATOM 3296 N N . THR A 1 433 ? 8.975 4.854 -24.567 1.00 89.62 433 THR A N 1
ATOM 3297 C CA . THR A 1 433 ? 8.962 6.149 -25.266 1.00 89.62 433 THR A CA 1
ATOM 3298 C C . THR A 1 433 ? 7.599 6.829 -25.156 1.00 89.62 433 THR A C 1
ATOM 3300 O O . THR A 1 433 ? 7.527 8.016 -24.847 1.00 89.62 433 THR A O 1
ATOM 3303 N N . GLU A 1 434 ? 6.512 6.072 -25.330 1.00 90.75 434 GLU A N 1
ATOM 3304 C CA . GLU A 1 434 ? 5.146 6.583 -25.180 1.00 90.75 434 GLU A CA 1
ATOM 3305 C C . GLU A 1 434 ? 4.894 7.096 -23.753 1.00 90.75 434 GLU A C 1
ATOM 3307 O O . GLU A 1 434 ? 4.331 8.176 -23.568 1.00 90.75 434 GLU A O 1
ATOM 3312 N N . ALA A 1 435 ? 5.386 6.381 -22.738 1.00 90.81 435 ALA A N 1
ATOM 3313 C CA . ALA A 1 435 ? 5.314 6.787 -21.338 1.00 90.81 435 ALA A CA 1
ATOM 3314 C C . ALA A 1 435 ? 6.091 8.077 -21.050 1.00 90.81 435 ALA A C 1
ATOM 3316 O O . ALA A 1 435 ? 5.572 8.957 -20.359 1.00 90.81 435 ALA A O 1
ATOM 3317 N N . VAL A 1 436 ? 7.291 8.240 -21.614 1.00 92.56 436 VAL A N 1
ATOM 3318 C CA . VAL A 1 436 ? 8.061 9.489 -21.503 1.00 92.56 436 VAL A CA 1
ATOM 3319 C C . VAL A 1 436 ? 7.307 10.659 -22.133 1.00 92.56 436 VAL A C 1
ATOM 3321 O O . VAL A 1 436 ? 7.136 11.698 -21.490 1.00 92.56 436 VAL A O 1
ATOM 3324 N N . THR A 1 437 ? 6.804 10.495 -23.361 1.00 92.75 437 THR A N 1
ATOM 3325 C CA . THR A 1 437 ? 6.005 11.528 -24.038 1.00 92.75 437 THR A CA 1
ATOM 3326 C C . THR A 1 437 ? 4.765 11.883 -23.222 1.00 92.75 437 THR A C 1
ATOM 3328 O O . THR A 1 437 ? 4.436 13.060 -23.064 1.00 92.75 437 THR A O 1
ATOM 3331 N N . ARG A 1 438 ? 4.104 10.875 -22.643 1.00 90.12 438 ARG A N 1
ATOM 3332 C CA . ARG A 1 438 ? 2.917 11.046 -21.809 1.00 90.12 438 ARG A CA 1
ATOM 3333 C C . ARG A 1 438 ? 3.201 11.897 -20.575 1.00 90.12 438 ARG A C 1
ATOM 3335 O O . ARG A 1 438 ? 2.471 12.853 -20.324 1.00 90.12 438 ARG A O 1
ATOM 3342 N N . VAL A 1 439 ? 4.239 11.559 -19.811 1.00 90.81 439 VAL A N 1
ATOM 3343 C CA . VAL A 1 439 ? 4.584 12.263 -18.568 1.00 90.81 439 VAL A CA 1
ATOM 3344 C C . VAL A 1 439 ? 5.042 13.692 -18.860 1.00 90.81 439 VAL A C 1
ATOM 3346 O O . VAL A 1 439 ? 4.538 14.621 -18.231 1.00 90.81 439 VAL A O 1
ATOM 3349 N N . ARG A 1 440 ? 5.904 13.901 -19.866 1.00 91.56 440 ARG A N 1
ATOM 3350 C CA . ARG A 1 440 ? 6.314 15.253 -20.286 1.00 91.56 440 ARG A CA 1
ATOM 3351 C C . ARG A 1 440 ? 5.126 16.099 -20.737 1.00 91.56 440 ARG A C 1
ATOM 3353 O O . ARG A 1 440 ? 5.012 17.243 -20.313 1.00 91.56 440 ARG A O 1
ATOM 3360 N N . GLY A 1 441 ? 4.198 15.526 -21.505 1.00 89.44 441 GLY A N 1
ATOM 3361 C CA . GLY A 1 441 ? 2.980 16.222 -21.923 1.00 89.44 441 GLY A CA 1
ATOM 3362 C C . GLY A 1 441 ? 2.091 16.651 -20.748 1.00 89.44 441 GLY A C 1
ATOM 3363 O O . GLY A 1 441 ? 1.499 17.727 -20.792 1.00 89.44 441 GLY A O 1
ATOM 3364 N N . LEU A 1 442 ? 2.017 15.855 -19.674 1.00 88.25 442 LEU A N 1
ATOM 3365 C CA . LEU A 1 442 ? 1.299 16.238 -18.450 1.00 88.25 442 LEU A CA 1
ATOM 3366 C C . LEU A 1 442 ? 1.992 17.391 -17.713 1.00 88.25 442 LEU A C 1
ATOM 3368 O O . LEU A 1 442 ? 1.315 18.320 -17.270 1.00 88.25 442 LEU A O 1
ATOM 3372 N N . ILE A 1 443 ? 3.323 17.347 -17.602 1.00 87.62 443 ILE A N 1
ATOM 3373 C CA . ILE A 1 443 ? 4.129 18.413 -16.988 1.00 87.62 443 ILE A CA 1
ATOM 3374 C C . ILE A 1 443 ? 3.972 19.716 -17.780 1.00 87.62 443 ILE A C 1
ATOM 3376 O O . ILE A 1 443 ? 3.708 20.768 -17.199 1.00 87.62 443 ILE A O 1
ATOM 3380 N N . GLU A 1 444 ? 4.082 19.647 -19.105 1.00 88.62 444 GLU A N 1
ATOM 3381 C CA . GLU A 1 444 ? 3.969 20.802 -19.990 1.00 88.62 444 GLU A CA 1
ATOM 3382 C C . GLU A 1 444 ? 2.576 21.438 -19.924 1.00 88.62 444 GLU A C 1
ATOM 3384 O O . GLU A 1 444 ? 2.476 22.638 -19.670 1.00 88.62 444 GLU A O 1
ATOM 3389 N N . ARG A 1 445 ? 1.501 20.642 -20.031 1.00 86.50 445 ARG A N 1
ATOM 3390 C CA . ARG A 1 445 ? 0.125 21.150 -19.885 1.00 86.50 445 ARG A CA 1
ATOM 3391 C C . ARG A 1 445 ? -0.112 21.769 -18.517 1.00 86.50 445 ARG A C 1
ATOM 3393 O O . ARG A 1 445 ? -0.751 22.807 -18.419 1.00 86.50 445 ARG A O 1
ATOM 3400 N N . ALA A 1 446 ? 0.425 21.186 -17.450 1.00 83.31 446 ALA A N 1
ATOM 3401 C CA . ALA A 1 446 ? 0.273 21.784 -16.131 1.00 83.31 446 ALA A CA 1
ATOM 3402 C C . ALA A 1 446 ? 1.029 23.112 -15.984 1.00 83.31 446 ALA A C 1
ATOM 3404 O O . ALA A 1 446 ? 0.558 24.000 -15.277 1.00 83.31 446 ALA A O 1
ATOM 3405 N N . ARG A 1 447 ? 2.183 23.257 -16.647 1.00 81.94 447 ARG A N 1
ATOM 3406 C CA . ARG A 1 447 ? 2.961 24.504 -16.677 1.00 81.94 447 ARG A CA 1
ATOM 3407 C C . ARG A 1 447 ? 2.302 25.584 -17.540 1.00 81.94 447 ARG A C 1
ATOM 3409 O O . ARG A 1 447 ? 2.390 26.754 -17.181 1.00 81.94 447 ARG A O 1
ATOM 3416 N N . GLN A 1 448 ? 1.683 25.206 -18.658 1.00 84.44 448 GLN A N 1
ATOM 3417 C CA . GLN A 1 448 ? 1.075 26.129 -19.626 1.00 84.44 448 GLN A CA 1
ATOM 3418 C C . GLN A 1 448 ? -0.366 26.503 -19.255 1.00 84.44 448 GLN A C 1
ATOM 3420 O O . GLN A 1 448 ? -0.700 27.685 -19.202 1.00 84.44 448 GLN A O 1
ATOM 3425 N N . ASP A 1 449 ? -1.188 25.503 -18.938 1.00 82.12 449 ASP A N 1
ATOM 3426 C CA . ASP A 1 449 ? -2.643 25.625 -18.787 1.00 82.12 449 ASP A CA 1
ATOM 3427 C C . ASP A 1 449 ? -3.120 25.412 -17.335 1.00 82.12 449 ASP A C 1
ATOM 3429 O O . ASP A 1 449 ? -4.301 25.577 -17.018 1.00 82.12 449 ASP A O 1
ATOM 3433 N N . GLY A 1 450 ? -2.207 25.048 -16.430 1.00 78.38 450 GLY A N 1
ATOM 3434 C CA . GLY A 1 450 ? -2.486 24.819 -15.013 1.00 78.38 450 GLY A CA 1
ATOM 3435 C C . GLY A 1 450 ? -2.891 23.381 -14.661 1.00 78.38 450 GLY A C 1
ATOM 3436 O O . GLY A 1 450 ? -3.161 22.527 -15.508 1.00 78.38 450 GLY A O 1
ATOM 3437 N N . LEU A 1 451 ? -2.955 23.098 -13.355 1.00 79.62 451 LEU A N 1
ATOM 3438 C CA . LEU A 1 451 ? -3.199 21.748 -12.821 1.00 79.62 451 LEU A CA 1
ATOM 3439 C C . LEU A 1 451 ? -4.582 21.185 -13.171 1.00 79.62 451 LEU A C 1
ATOM 3441 O O . LEU A 1 451 ? -4.722 19.976 -13.346 1.00 79.62 451 LEU A O 1
ATOM 3445 N N . GLY A 1 452 ? -5.597 22.048 -13.280 1.00 80.69 452 GLY A N 1
ATOM 3446 C CA . GLY A 1 452 ? -6.942 21.645 -13.703 1.00 80.69 452 GLY A CA 1
ATOM 3447 C C . GLY A 1 452 ? -6.954 21.087 -15.128 1.00 80.69 452 GLY A C 1
ATOM 3448 O O . GLY A 1 452 ? -7.479 20.001 -15.353 1.00 80.69 452 GLY A O 1
ATOM 3449 N N . ALA A 1 453 ? -6.290 21.770 -16.065 1.00 82.94 453 ALA A N 1
ATOM 3450 C CA . ALA A 1 453 ? -6.199 21.337 -17.458 1.00 82.94 453 ALA A CA 1
ATOM 3451 C C . ALA A 1 453 ? -5.384 20.042 -17.617 1.00 82.94 453 ALA A C 1
ATOM 3453 O O . ALA A 1 453 ? -5.779 19.143 -18.362 1.00 82.94 453 ALA A O 1
ATOM 3454 N N . ALA A 1 454 ? -4.283 19.900 -16.870 1.00 84.75 454 ALA A N 1
ATOM 3455 C CA . ALA A 1 454 ? -3.506 18.660 -16.842 1.00 84.75 454 ALA A CA 1
ATOM 3456 C C . ALA A 1 454 ? -4.306 17.475 -16.273 1.00 84.75 454 ALA A C 1
ATOM 3458 O O . ALA A 1 454 ? -4.213 16.357 -16.782 1.00 84.75 454 ALA A O 1
ATOM 3459 N N . TRP A 1 455 ? -5.128 17.715 -15.247 1.00 86.88 455 TRP A N 1
ATOM 3460 C CA . TRP A 1 455 ? -6.038 16.711 -14.700 1.00 86.88 455 TRP A CA 1
ATOM 3461 C C . TRP A 1 455 ? -7.131 16.308 -15.694 1.00 86.88 455 TRP A C 1
ATOM 3463 O O . TRP A 1 455 ? -7.350 15.115 -15.899 1.00 86.88 455 TRP A O 1
ATOM 3473 N N . ASP A 1 456 ? -7.783 17.270 -16.345 1.00 84.50 456 ASP A N 1
ATOM 3474 C CA . ASP A 1 456 ? -8.840 16.990 -17.320 1.00 84.50 456 ASP A CA 1
ATOM 3475 C C . ASP A 1 456 ? -8.296 16.200 -18.520 1.00 84.50 456 ASP A C 1
ATOM 3477 O O . ASP A 1 456 ? -8.904 15.214 -18.944 1.00 84.50 456 ASP A O 1
ATOM 3481 N N . ALA A 1 457 ? -7.101 16.557 -18.999 1.00 84.62 457 ALA A N 1
ATOM 3482 C CA . ALA A 1 457 ? -6.357 15.803 -20.004 1.00 84.62 457 ALA A CA 1
ATOM 3483 C C . ALA A 1 457 ? -6.055 14.364 -19.561 1.00 84.62 457 ALA A C 1
ATOM 3485 O O . ALA A 1 457 ? -6.267 13.408 -20.308 1.00 84.62 457 ALA A O 1
ATOM 3486 N N . TYR A 1 458 ? -5.573 14.194 -18.330 1.00 86.00 458 TYR A N 1
ATOM 3487 C CA . TYR A 1 458 ? -5.264 12.884 -17.768 1.00 86.00 458 TYR A CA 1
ATOM 3488 C C . TYR A 1 458 ? -6.506 11.996 -17.620 1.00 86.00 458 TYR A C 1
ATOM 3490 O O . TYR A 1 458 ? -6.453 10.806 -17.931 1.00 86.00 458 TYR A O 1
ATOM 3498 N N . VAL A 1 459 ? -7.637 12.566 -17.198 1.00 85.94 459 VAL A N 1
ATOM 3499 C CA . VAL A 1 459 ? -8.914 11.850 -17.077 1.00 85.94 459 VAL A CA 1
ATOM 3500 C C . VAL A 1 459 ? -9.487 11.487 -18.448 1.00 85.94 459 VAL A C 1
ATOM 3502 O O . VAL A 1 459 ? -9.978 10.370 -18.612 1.00 85.94 459 VAL A O 1
ATOM 3505 N N . ALA A 1 460 ? -9.425 12.397 -19.426 1.00 80.94 460 ALA A N 1
ATOM 3506 C CA . ALA A 1 460 ? -9.953 12.181 -20.775 1.00 80.94 460 ALA A CA 1
ATOM 3507 C C . ALA A 1 460 ? -9.199 11.080 -21.534 1.00 80.94 460 ALA A C 1
ATOM 3509 O O . ALA A 1 460 ? -9.801 10.299 -22.266 1.00 80.94 460 ALA A O 1
ATOM 3510 N N . GLU A 1 461 ? -7.888 11.008 -21.333 1.00 76.19 461 GLU A N 1
ATOM 3511 C CA . GLU A 1 461 ? -6.994 10.090 -22.040 1.00 76.19 461 GLU A CA 1
ATOM 3512 C C . GLU A 1 461 ? -6.716 8.800 -21.225 1.00 76.19 461 GLU A C 1
ATOM 3514 O O . GLU A 1 461 ? -6.057 7.882 -21.707 1.00 76.19 461 GLU A O 1
ATOM 3519 N N . GLY A 1 462 ? -7.216 8.696 -19.985 1.00 73.06 462 GLY A N 1
ATOM 3520 C CA . GLY A 1 462 ? -7.031 7.533 -19.112 1.00 73.06 462 GLY A CA 1
ATOM 3521 C C . GLY A 1 462 ? -7.991 6.376 -19.422 1.00 73.06 462 GLY A C 1
ATOM 3522 O O . GLY A 1 462 ? -9.201 6.458 -19.180 1.00 73.06 462 GLY A O 1
ATOM 3523 N N . THR A 1 463 ? -7.449 5.242 -19.874 1.00 65.44 463 THR A N 1
ATOM 3524 C CA . THR A 1 463 ? -8.215 4.030 -20.240 1.00 65.44 463 THR A CA 1
ATOM 3525 C C . THR A 1 463 ? -9.036 3.460 -19.078 1.00 65.44 463 THR A C 1
ATOM 3527 O O . THR A 1 463 ? -10.164 2.987 -19.251 1.00 65.44 463 THR A O 1
ATOM 3530 N N . SER A 1 464 ? -8.520 3.564 -17.856 1.00 68.50 464 SER A N 1
ATOM 3531 C CA . SER A 1 464 ? -9.196 3.120 -16.636 1.00 68.50 464 SER A CA 1
ATOM 3532 C C . SER A 1 464 ? -10.385 4.005 -16.240 1.00 68.50 464 SER A C 1
ATOM 3534 O O . SER A 1 464 ? -11.354 3.514 -15.648 1.00 68.50 464 SER A O 1
ATOM 3536 N N . TYR A 1 465 ? -10.335 5.306 -16.544 1.00 70.50 465 TYR A N 1
ATOM 3537 C CA . TYR A 1 465 ? -11.435 6.233 -16.304 1.00 70.50 465 TYR A CA 1
ATOM 3538 C C . TYR A 1 465 ? -12.539 5.998 -17.315 1.00 70.50 465 TYR A C 1
ATOM 3540 O O . TYR A 1 465 ? -13.686 5.849 -16.902 1.00 70.50 465 TYR A O 1
ATOM 3548 N N . ALA A 1 466 ? -12.202 5.826 -18.595 1.00 66.69 466 ALA A N 1
ATOM 3549 C CA . ALA A 1 466 ? -13.160 5.408 -19.615 1.00 66.69 466 ALA A CA 1
ATOM 3550 C C . ALA A 1 466 ? -13.902 4.123 -19.193 1.00 66.69 466 ALA A C 1
ATOM 3552 O O . ALA A 1 466 ? -15.135 4.086 -19.187 1.00 66.69 466 ALA A O 1
ATOM 3553 N N . TYR A 1 467 ? -13.175 3.110 -18.705 1.00 64.19 467 TYR A N 1
ATOM 3554 C CA . TYR A 1 467 ? -13.769 1.876 -18.181 1.00 64.19 467 TYR A CA 1
ATOM 3555 C C . TYR A 1 467 ? -14.684 2.103 -16.960 1.00 64.19 467 TYR A C 1
ATOM 3557 O O . TYR A 1 467 ? -15.799 1.577 -16.906 1.00 64.19 467 TYR A O 1
ATOM 3565 N N . ARG A 1 468 ? -14.246 2.903 -15.973 1.00 66.88 468 ARG A N 1
ATOM 3566 C CA . ARG A 1 468 ? -15.044 3.245 -14.775 1.00 66.88 468 ARG A CA 1
ATOM 3567 C C . ARG A 1 468 ? -16.309 4.036 -15.130 1.00 66.88 468 ARG A C 1
ATOM 3569 O O . ARG A 1 468 ? -17.353 3.829 -14.513 1.00 66.88 468 ARG A O 1
ATOM 3576 N N . LEU A 1 469 ? -16.220 4.917 -16.123 1.00 65.94 469 LEU A N 1
ATOM 3577 C CA . LEU A 1 469 ? -17.279 5.829 -16.550 1.00 65.94 469 LEU A CA 1
ATOM 3578 C C . LEU A 1 469 ? -18.329 5.185 -17.466 1.00 65.94 469 LEU A C 1
ATOM 3580 O O . LEU A 1 469 ? -19.428 5.736 -17.584 1.00 65.94 469 LEU A O 1
ATOM 3584 N N . HIS A 1 470 ? -18.013 4.034 -18.067 1.00 59.94 470 HIS A N 1
ATOM 3585 C CA . HIS A 1 470 ? -18.924 3.233 -18.891 1.00 59.94 470 HIS A CA 1
ATOM 3586 C C . HIS A 1 470 ? -19.935 2.396 -18.085 1.00 59.94 470 HIS A C 1
ATOM 3588 O O . HIS A 1 470 ? -20.909 1.903 -18.653 1.00 59.94 470 HIS A O 1
ATOM 3594 N N . ARG A 1 471 ? -19.743 2.221 -16.769 1.00 59.06 471 ARG A N 1
ATOM 3595 C CA . ARG A 1 471 ? -20.671 1.454 -15.917 1.00 59.06 471 ARG A CA 1
ATOM 3596 C C . ARG A 1 471 ? -21.892 2.287 -15.502 1.00 59.06 471 ARG A C 1
ATOM 3598 O O . ARG A 1 471 ? -21.779 3.481 -15.241 1.00 59.06 471 ARG A O 1
ATOM 3605 N N . ALA A 1 472 ? -23.049 1.632 -15.361 1.00 39.28 472 ALA A N 1
ATOM 3606 C CA . ALA A 1 472 ? -24.340 2.261 -15.033 1.00 39.28 472 ALA A CA 1
ATOM 3607 C C . ALA A 1 472 ? -24.356 3.062 -13.707 1.00 39.28 472 ALA A C 1
ATOM 3609 O O . ALA A 1 472 ? -25.190 3.942 -13.523 1.00 39.28 472 ALA A O 1
ATOM 3610 N N . GLU A 1 473 ? -23.402 2.815 -12.804 1.00 50.00 473 GLU A N 1
ATOM 3611 C CA . GLU A 1 473 ? -23.254 3.492 -11.505 1.00 50.00 473 GLU A CA 1
ATOM 3612 C C . GLU A 1 473 ? -22.267 4.685 -11.539 1.00 50.00 473 GLU A C 1
ATOM 3614 O O . GLU A 1 473 ? -21.819 5.149 -10.493 1.00 50.00 473 GLU A O 1
ATOM 3619 N N . ALA A 1 474 ? -21.887 5.195 -12.719 1.00 61.72 474 ALA A N 1
ATOM 3620 C CA . ALA A 1 474 ? -20.805 6.179 -12.877 1.00 61.72 474 ALA A CA 1
ATOM 3621 C C . ALA A 1 474 ? -21.137 7.631 -12.467 1.00 61.72 474 ALA A C 1
ATOM 3623 O O . ALA A 1 474 ? -20.220 8.448 -12.361 1.00 61.72 474 ALA A O 1
ATOM 3624 N N . ALA A 1 475 ? -22.402 7.990 -12.219 1.00 64.88 475 ALA A N 1
ATOM 3625 C CA . ALA A 1 475 ? -22.787 9.376 -11.905 1.00 64.88 475 ALA A CA 1
ATOM 3626 C C . ALA A 1 475 ? -22.051 9.977 -10.679 1.00 64.88 475 ALA A C 1
ATOM 3628 O O . ALA A 1 475 ? -21.534 11.091 -10.786 1.00 64.88 475 ALA A O 1
ATOM 3629 N N . PRO A 1 476 ? -21.883 9.258 -9.549 1.00 68.81 476 PRO A N 1
ATOM 3630 C CA . PRO A 1 476 ? -21.115 9.752 -8.407 1.00 68.81 476 PRO A CA 1
ATOM 3631 C C . PRO A 1 476 ? -19.614 9.868 -8.697 1.00 68.81 476 PRO A C 1
ATOM 3633 O O . PRO A 1 476 ? -18.940 10.676 -8.068 1.00 68.81 476 PRO A O 1
ATOM 3636 N N . VAL A 1 477 ? -19.072 9.054 -9.611 1.00 73.56 477 VAL A N 1
ATOM 3637 C CA . VAL A 1 477 ? -17.657 9.120 -10.019 1.00 73.56 477 VAL A CA 1
ATOM 3638 C C . VAL A 1 477 ? -17.426 10.364 -10.875 1.00 73.56 477 VAL A C 1
ATOM 3640 O O . VAL A 1 477 ? -16.505 11.122 -10.591 1.00 73.56 477 VAL A O 1
ATOM 3643 N N . ARG A 1 478 ? -18.300 10.629 -11.857 1.00 77.00 478 ARG A N 1
ATOM 3644 C CA . ARG A 1 478 ? -18.240 11.831 -12.713 1.00 77.00 478 ARG A CA 1
ATOM 3645 C C . ARG A 1 478 ? -18.262 13.113 -11.892 1.00 77.00 478 ARG A C 1
ATOM 3647 O O . ARG A 1 478 ? -17.420 13.982 -12.092 1.00 77.00 478 ARG A O 1
ATOM 3654 N N . GLU A 1 479 ? -19.176 13.199 -10.929 1.00 75.31 479 GLU A N 1
ATOM 3655 C CA . GLU A 1 479 ? -19.273 14.385 -10.077 1.00 75.31 479 GLU A CA 1
ATOM 3656 C C . GLU A 1 479 ? -18.046 14.549 -9.167 1.00 75.31 479 GLU A C 1
ATOM 3658 O O . GLU A 1 479 ? -17.602 15.669 -8.925 1.00 75.31 479 GLU A O 1
ATOM 3663 N N . ARG A 1 480 ? -17.428 13.452 -8.705 1.00 76.25 480 ARG A N 1
ATOM 3664 C CA . ARG A 1 480 ? -16.154 13.525 -7.970 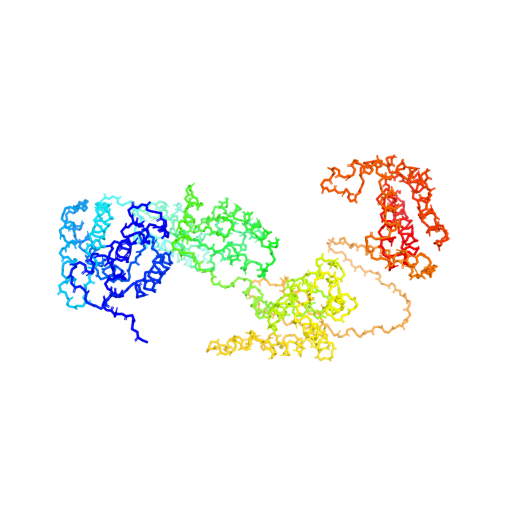1.00 76.25 480 ARG A CA 1
ATOM 3665 C C . ARG A 1 480 ? -15.006 14.023 -8.839 1.00 76.25 480 ARG A C 1
ATOM 3667 O O . ARG A 1 480 ? -14.294 14.921 -8.404 1.00 76.25 480 ARG A O 1
ATOM 3674 N N . LEU A 1 481 ? -14.853 13.487 -10.050 1.00 79.88 481 LEU A N 1
ATOM 3675 C CA . LEU A 1 481 ? -13.822 13.931 -10.995 1.00 79.88 481 LEU A CA 1
ATOM 3676 C C . LEU A 1 481 ? -13.959 15.429 -11.297 1.00 79.88 481 LEU A C 1
ATOM 3678 O O . LEU A 1 481 ? -12.964 16.148 -11.250 1.00 79.88 481 LEU A O 1
ATOM 3682 N N . ARG A 1 482 ? -15.196 15.909 -11.495 1.00 78.12 482 ARG A N 1
ATOM 3683 C CA . ARG A 1 482 ? -15.504 17.330 -11.713 1.00 78.12 482 ARG A CA 1
ATOM 3684 C C . ARG A 1 482 ? -15.138 18.203 -10.511 1.00 78.12 482 ARG A C 1
ATOM 3686 O O . ARG A 1 482 ? -14.556 19.267 -10.685 1.00 78.12 482 ARG A O 1
ATOM 3693 N N . ARG A 1 483 ? -15.466 17.768 -9.287 1.00 73.44 483 ARG A N 1
ATOM 3694 C CA . ARG A 1 483 ? -15.128 18.508 -8.056 1.00 73.44 483 ARG A CA 1
ATOM 3695 C C . ARG A 1 483 ? -13.623 18.560 -7.800 1.00 73.44 483 ARG A C 1
ATOM 3697 O O . ARG A 1 483 ? -13.129 19.606 -7.391 1.00 73.44 483 ARG A O 1
ATOM 3704 N N . ILE A 1 484 ? -12.903 17.470 -8.070 1.00 76.50 484 ILE A N 1
ATOM 3705 C CA . ILE A 1 484 ? -11.437 17.427 -7.982 1.00 76.50 484 ILE A CA 1
ATOM 3706 C C . ILE A 1 484 ? -10.816 18.363 -9.027 1.00 76.50 484 ILE A C 1
ATOM 3708 O O . ILE A 1 484 ? -9.982 19.186 -8.664 1.00 76.50 484 ILE A O 1
ATOM 3712 N N . GLY A 1 485 ? -11.271 18.307 -10.284 1.00 78.25 485 GLY A N 1
ATOM 3713 C CA . GLY A 1 485 ? -10.796 19.198 -11.349 1.00 78.25 485 GLY A CA 1
ATOM 3714 C C . GLY A 1 485 ? -11.033 20.675 -11.028 1.00 78.25 485 GLY A C 1
ATOM 3715 O O . GLY A 1 485 ? -10.113 21.482 -11.120 1.00 78.25 485 GLY A O 1
ATOM 3716 N N . ALA A 1 486 ? -12.223 21.020 -10.524 1.00 76.25 486 ALA A N 1
ATOM 3717 C CA . ALA A 1 486 ? -12.529 22.378 -10.075 1.00 76.25 486 ALA A CA 1
ATOM 3718 C C . ALA A 1 486 ? -11.620 22.840 -8.922 1.00 76.25 486 ALA A C 1
ATOM 3720 O O . ALA A 1 486 ? -11.204 23.994 -8.900 1.00 76.25 486 ALA A O 1
ATOM 3721 N N . ALA A 1 487 ? -11.281 21.954 -7.980 1.00 72.69 487 ALA A N 1
ATOM 3722 C CA . ALA A 1 487 ? -10.349 22.277 -6.903 1.00 72.69 487 ALA A CA 1
ATOM 3723 C C . ALA A 1 487 ? -8.918 22.493 -7.429 1.00 72.69 487 ALA A C 1
ATOM 3725 O O . ALA A 1 487 ? -8.265 23.461 -7.045 1.00 72.69 487 ALA A O 1
ATOM 3726 N N . LEU A 1 488 ? -8.443 21.644 -8.344 1.00 75.50 488 LEU A N 1
ATOM 3727 C CA . LEU A 1 488 ? -7.120 21.783 -8.962 1.00 75.50 488 LEU A CA 1
ATOM 3728 C C . LEU A 1 488 ? -7.002 23.037 -9.832 1.00 75.50 488 LEU A C 1
ATOM 3730 O O . LEU A 1 488 ? -5.960 23.680 -9.818 1.00 75.50 488 LEU A O 1
ATOM 3734 N N . ALA A 1 489 ? -8.073 23.436 -10.519 1.00 76.56 489 ALA A N 1
ATOM 3735 C CA . ALA A 1 489 ? -8.113 24.673 -11.297 1.00 76.56 489 ALA A CA 1
ATOM 3736 C C . ALA A 1 489 ? -7.943 25.938 -10.434 1.00 76.56 489 ALA A C 1
ATOM 3738 O O . ALA A 1 489 ? -7.534 26.978 -10.940 1.00 76.56 489 ALA A O 1
ATOM 3739 N N . THR A 1 490 ? -8.236 25.860 -9.130 1.00 69.94 490 THR A N 1
ATOM 3740 C CA . THR A 1 490 ? -8.003 26.973 -8.195 1.00 69.94 490 THR A CA 1
ATOM 3741 C C . THR A 1 490 ? -6.588 27.003 -7.618 1.00 69.94 490 THR A C 1
ATOM 3743 O O . THR A 1 490 ? -6.225 27.988 -6.982 1.00 69.94 490 THR A O 1
ATOM 3746 N N . ALA A 1 491 ? -5.778 25.959 -7.818 1.00 64.88 491 ALA A N 1
ATOM 3747 C CA . ALA A 1 491 ? -4.409 25.914 -7.321 1.00 64.88 491 ALA A CA 1
ATOM 3748 C C . ALA A 1 491 ? -3.443 26.522 -8.359 1.00 64.88 491 ALA A C 1
ATOM 3750 O O . ALA A 1 491 ? -3.288 25.955 -9.441 1.00 64.88 491 ALA A O 1
ATOM 3751 N N . PRO A 1 492 ? -2.768 27.647 -8.051 1.00 57.53 492 PRO A N 1
ATOM 3752 C CA . PRO A 1 492 ? -1.915 28.338 -9.019 1.00 57.53 492 PRO A CA 1
ATOM 3753 C C . PRO A 1 492 ? -0.573 27.631 -9.267 1.00 57.53 492 PRO A C 1
ATOM 3755 O O . PRO A 1 492 ? 0.030 27.847 -10.313 1.00 57.53 492 PRO A O 1
ATOM 3758 N N . THR A 1 493 ? -0.092 26.798 -8.332 1.00 61.50 493 THR A N 1
ATOM 3759 C CA . THR A 1 493 ? 1.125 25.979 -8.500 1.00 61.50 493 THR A CA 1
ATOM 3760 C C . THR A 1 493 ? 0.993 24.611 -7.805 1.00 61.50 493 THR A C 1
ATOM 3762 O O . THR A 1 493 ? 0.166 24.469 -6.893 1.00 61.50 493 THR A O 1
ATOM 3765 N N . PRO A 1 494 ? 1.798 23.598 -8.190 1.00 60.75 494 PRO A N 1
ATOM 3766 C CA . PRO A 1 494 ? 1.837 22.298 -7.510 1.00 60.75 494 PRO A CA 1
ATOM 3767 C C . PRO A 1 494 ? 2.222 22.391 -6.026 1.00 60.75 494 PRO A C 1
ATOM 3769 O O . PRO A 1 494 ? 1.649 21.698 -5.188 1.00 60.75 494 PRO A O 1
ATOM 3772 N N . GLU A 1 495 ? 3.116 23.308 -5.666 1.00 58.38 495 GLU A N 1
ATOM 3773 C CA . GLU A 1 495 ? 3.551 23.542 -4.284 1.00 58.38 495 GLU A CA 1
ATOM 3774 C C . GLU A 1 495 ? 2.453 24.242 -3.466 1.00 58.38 495 GLU A C 1
ATOM 3776 O O . GLU A 1 495 ? 2.261 23.955 -2.282 1.00 58.38 495 GLU A O 1
ATOM 3781 N N . ALA A 1 496 ? 1.675 25.131 -4.098 1.00 57.84 496 ALA A N 1
ATOM 3782 C CA . ALA A 1 496 ? 0.496 25.737 -3.486 1.00 57.84 496 ALA A CA 1
ATOM 3783 C C . ALA A 1 496 ? -0.593 24.687 -3.216 1.00 57.84 496 ALA A C 1
ATOM 3785 O O . ALA A 1 496 ? -1.233 24.715 -2.163 1.00 57.84 496 ALA A O 1
ATOM 3786 N N . TRP A 1 497 ? -0.767 23.722 -4.124 1.00 67.31 497 TRP A N 1
ATOM 3787 C CA . TRP A 1 497 ? -1.624 22.559 -3.900 1.00 67.31 497 TRP A CA 1
ATOM 3788 C C . TRP A 1 497 ? -1.133 21.695 -2.728 1.00 67.31 497 TRP A C 1
ATOM 3790 O O . TRP A 1 497 ? -1.935 21.323 -1.869 1.00 67.31 497 TRP A O 1
ATOM 3800 N N . GLU A 1 498 ? 0.169 21.420 -2.636 1.00 57.81 498 GLU A N 1
ATOM 3801 C CA . GLU A 1 498 ? 0.738 20.588 -1.571 1.00 57.81 498 GLU A CA 1
ATOM 3802 C C . GLU A 1 498 ? 0.580 21.250 -0.189 1.00 57.81 498 GLU A C 1
ATOM 3804 O O . GLU A 1 498 ? 0.161 20.606 0.779 1.00 57.81 498 GLU A O 1
ATOM 3809 N N . ALA A 1 499 ? 0.775 22.571 -0.112 1.00 49.69 499 ALA A N 1
ATOM 3810 C CA . ALA A 1 499 ? 0.504 23.368 1.083 1.00 49.69 499 ALA A CA 1
ATOM 3811 C C . ALA A 1 499 ? -0.985 23.346 1.488 1.00 49.69 499 ALA A C 1
ATOM 3813 O O . ALA A 1 499 ? -1.304 23.203 2.672 1.00 49.69 499 ALA A O 1
ATOM 3814 N N . ILE A 1 500 ? -1.912 23.428 0.524 1.00 54.00 500 ILE A N 1
ATOM 3815 C CA . ILE A 1 500 ? -3.362 23.323 0.768 1.00 54.00 500 ILE A CA 1
ATOM 3816 C C . ILE A 1 500 ? -3.735 21.918 1.248 1.00 54.00 500 ILE A C 1
ATOM 3818 O O . ILE A 1 500 ? -4.522 21.780 2.186 1.00 54.00 500 ILE A O 1
ATOM 3822 N N . MET A 1 501 ? -3.152 20.873 0.660 1.00 56.03 501 MET A N 1
ATOM 3823 C CA . MET A 1 501 ? -3.383 19.490 1.070 1.00 56.03 501 MET A CA 1
ATOM 3824 C C . MET A 1 501 ? -2.892 19.232 2.497 1.00 56.03 501 MET A C 1
ATOM 3826 O O . MET A 1 501 ? -3.620 18.637 3.291 1.00 56.03 501 MET A O 1
ATOM 3830 N N . LEU A 1 502 ? -1.711 19.731 2.868 1.00 44.75 502 LEU A N 1
ATOM 3831 C CA . LEU A 1 502 ? -1.175 19.637 4.231 1.00 44.75 502 LEU A CA 1
ATOM 3832 C C . LEU A 1 502 ? -2.015 20.431 5.249 1.00 44.75 502 LEU A C 1
ATOM 3834 O O . LEU A 1 502 ? -2.244 19.962 6.369 1.00 44.75 502 LEU A O 1
ATOM 3838 N N . LEU A 1 503 ? -2.545 21.596 4.864 1.00 39.94 503 LEU A N 1
ATOM 3839 C CA . LEU A 1 503 ? -3.474 22.385 5.685 1.00 39.94 503 LEU A CA 1
ATOM 3840 C C . LEU A 1 503 ? -4.853 21.716 5.822 1.00 39.94 503 LEU A C 1
ATOM 3842 O O . LEU A 1 503 ? -5.433 21.716 6.908 1.00 39.94 503 LEU A O 1
ATOM 3846 N N . ALA A 1 504 ? -5.377 21.081 4.773 1.00 44.94 504 ALA A N 1
ATOM 3847 C CA . ALA A 1 504 ? -6.632 20.328 4.817 1.00 44.94 504 ALA A CA 1
ATOM 3848 C C . ALA A 1 504 ? -6.506 19.041 5.657 1.00 44.94 504 ALA A C 1
ATOM 3850 O O . ALA A 1 504 ? -7.406 18.708 6.430 1.00 44.94 504 ALA A O 1
ATOM 3851 N N . LEU A 1 505 ? -5.365 18.348 5.561 1.00 41.53 505 LEU A N 1
ATOM 3852 C CA . LEU A 1 505 ? -5.043 17.156 6.353 1.00 41.53 505 LEU A CA 1
ATOM 3853 C C . LEU A 1 505 ? -4.833 17.475 7.842 1.00 41.53 505 LEU A C 1
ATOM 3855 O O . LEU A 1 505 ? -5.193 16.661 8.690 1.00 41.53 505 LEU A O 1
ATOM 3859 N N . SER A 1 506 ? -4.286 18.650 8.171 1.00 35.97 506 SER A N 1
ATOM 3860 C CA . SER A 1 506 ? -4.058 19.076 9.561 1.00 35.97 506 SER A CA 1
ATOM 3861 C C . SER A 1 506 ? -5.271 19.750 10.220 1.00 35.97 506 SER A C 1
ATOM 3863 O O . SER A 1 506 ? -5.394 19.712 11.445 1.00 35.97 506 SER A O 1
ATOM 3865 N N . SER A 1 507 ? -6.201 20.321 9.443 1.00 37.88 507 SER A N 1
ATOM 3866 C CA . SER A 1 507 ? -7.369 21.060 9.963 1.00 37.88 507 SER A CA 1
ATOM 3867 C C . SER A 1 507 ? -8.633 20.215 10.207 1.00 37.88 507 SER A C 1
ATOM 3869 O O . SER A 1 507 ? -9.584 20.688 10.836 1.00 37.88 507 SER A O 1
ATOM 3871 N N . GLY A 1 508 ? -8.665 18.950 9.779 1.00 36.44 508 GLY A N 1
ATOM 3872 C CA . GLY A 1 508 ? -9.849 18.089 9.860 1.00 36.44 508 GLY A CA 1
ATOM 3873 C C . GLY A 1 508 ? -10.115 17.449 11.231 1.00 36.44 508 GLY A C 1
ATOM 3874 O O . GLY A 1 508 ? -9.916 16.248 11.399 1.00 36.44 508 GLY A O 1
ATOM 3875 N N . ARG A 1 509 ? -10.660 18.203 12.199 1.00 35.47 509 ARG A N 1
ATOM 3876 C CA . ARG A 1 509 ? -11.522 17.614 13.251 1.00 35.47 509 ARG A CA 1
ATOM 3877 C C . ARG A 1 509 ? -12.923 17.350 12.666 1.00 35.47 509 ARG A C 1
ATOM 3879 O O . ARG A 1 509 ? -13.415 18.177 11.898 1.00 35.47 509 ARG A O 1
ATOM 3886 N N . PRO A 1 510 ? -13.608 16.250 13.022 1.00 33.62 510 PRO A N 1
ATOM 3887 C CA . PRO A 1 510 ? -14.907 15.917 12.437 1.00 33.62 510 PRO A CA 1
ATOM 3888 C C . PRO A 1 510 ? -15.996 16.933 12.830 1.00 33.62 510 PRO A C 1
ATOM 3890 O O . PRO A 1 510 ? -16.148 17.263 14.004 1.00 33.62 510 PRO A O 1
ATOM 3893 N N . GLY A 1 511 ? -16.784 17.393 11.848 1.00 29.78 511 GLY A N 1
ATOM 3894 C CA . GLY A 1 511 ? -18.074 18.068 12.072 1.00 29.78 511 GLY A CA 1
ATOM 3895 C C . GLY A 1 511 ? -18.182 19.555 11.710 1.00 29.78 511 GLY A C 1
ATOM 3896 O O . GLY A 1 511 ? -19.280 20.099 11.799 1.00 29.78 511 GLY A O 1
ATOM 3897 N N . ARG A 1 512 ? -17.116 20.231 11.266 1.00 29.98 512 ARG A N 1
ATOM 3898 C CA . ARG A 1 512 ? -17.232 21.597 10.714 1.00 29.98 512 ARG A CA 1
ATOM 3899 C C . ARG A 1 512 ? -17.124 21.584 9.192 1.00 29.98 512 ARG A C 1
ATOM 3901 O O . ARG A 1 512 ? -16.312 20.852 8.636 1.00 29.98 512 ARG A O 1
ATOM 3908 N N . ARG A 1 513 ? -17.976 22.386 8.533 1.00 29.89 513 ARG A N 1
ATOM 3909 C CA . ARG A 1 513 ? -17.891 22.675 7.091 1.00 29.89 513 ARG A CA 1
ATOM 3910 C C . ARG A 1 513 ? -16.448 23.069 6.736 1.00 29.89 513 ARG A C 1
ATOM 3912 O O . ARG A 1 513 ? -15.821 23.732 7.568 1.00 29.89 513 ARG A O 1
ATOM 3919 N N . PRO A 1 514 ? -15.944 22.705 5.542 1.00 32.34 514 PRO A N 1
ATOM 3920 C CA . PRO A 1 514 ? -14.651 23.195 5.083 1.00 32.34 514 PRO A CA 1
ATOM 3921 C C . PRO A 1 514 ? -14.650 24.721 5.200 1.00 32.34 514 PRO A C 1
ATOM 3923 O O . PRO A 1 514 ? -15.568 25.385 4.716 1.00 32.34 514 PRO A O 1
ATOM 3926 N N . LEU A 1 515 ? -13.671 25.266 5.925 1.00 33.00 515 LEU A N 1
ATOM 3927 C CA . LEU A 1 515 ? -13.408 26.699 5.892 1.00 33.00 515 LEU A CA 1
ATOM 3928 C C . LEU A 1 515 ? -13.084 27.036 4.436 1.00 33.00 515 LEU A C 1
ATOM 3930 O O . LEU A 1 515 ? -12.265 26.353 3.825 1.00 33.00 515 LEU A O 1
ATOM 3934 N N . ASN A 1 516 ? -13.744 28.052 3.876 1.00 33.69 516 ASN A N 1
ATOM 3935 C CA . ASN A 1 516 ? -13.307 28.657 2.622 1.00 33.69 516 ASN A CA 1
ATOM 3936 C C . ASN A 1 516 ? -11.902 29.216 2.870 1.00 33.69 516 ASN A C 1
ATOM 3938 O O . ASN A 1 516 ? -11.753 30.317 3.399 1.00 33.69 516 ASN A O 1
ATOM 3942 N N . ILE A 1 517 ? -10.877 28.421 2.570 1.00 37.38 517 ILE A N 1
ATOM 3943 C CA . ILE A 1 517 ? -9.486 28.855 2.605 1.00 37.38 517 ILE A CA 1
ATOM 3944 C C . ILE A 1 517 ? -9.313 29.720 1.359 1.00 37.38 517 ILE A C 1
ATOM 3946 O O . ILE A 1 517 ? -9.145 29.212 0.254 1.00 37.38 517 ILE A O 1
ATOM 3950 N N . ALA A 1 518 ? -9.456 31.033 1.531 1.00 32.72 518 ALA A N 1
ATOM 3951 C CA . ALA A 1 518 ? -9.092 31.988 0.498 1.00 32.72 518 ALA A CA 1
ATOM 3952 C C . ALA A 1 518 ? -7.571 31.942 0.313 1.00 32.72 518 ALA A C 1
ATOM 3954 O O . ALA A 1 518 ? -6.817 32.020 1.287 1.00 32.72 518 ALA A O 1
ATOM 3955 N N . LEU A 1 519 ? -7.141 31.783 -0.938 1.00 36.00 519 LEU A N 1
ATOM 3956 C CA . LEU A 1 519 ? -5.735 31.805 -1.326 1.00 36.00 519 LEU A CA 1
ATOM 3957 C C . LEU A 1 519 ? -5.111 33.149 -0.913 1.00 36.00 519 LEU A C 1
ATOM 3959 O O . LEU A 1 519 ? -5.739 34.192 -1.123 1.00 36.00 519 LEU A O 1
ATOM 3963 N N . PRO A 1 520 ? -3.886 33.173 -0.362 1.00 28.83 520 PRO A N 1
ATOM 3964 C CA . PRO A 1 520 ? -3.130 34.413 -0.313 1.00 28.83 520 PRO A CA 1
ATOM 3965 C C . PRO A 1 520 ? -2.870 34.881 -1.758 1.00 28.83 520 PRO A C 1
ATOM 3967 O O . PRO A 1 520 ? -2.507 34.054 -2.599 1.00 28.83 520 PRO A O 1
ATOM 3970 N N . PRO A 1 521 ? -3.080 36.171 -2.075 1.00 30.66 521 PRO A N 1
ATOM 3971 C CA . PRO A 1 521 ? -2.887 36.677 -3.427 1.00 30.66 521 PRO A CA 1
ATOM 3972 C C . PRO A 1 521 ? -1.431 36.509 -3.878 1.00 30.66 521 PRO A C 1
ATOM 3974 O O . PRO A 1 521 ? -0.503 36.587 -3.068 1.00 30.66 521 PRO A O 1
ATOM 3977 N N . GLU A 1 522 ? -1.276 36.262 -5.181 1.00 30.56 522 GLU A N 1
ATOM 3978 C CA . GLU A 1 522 ? -0.033 36.061 -5.931 1.00 30.56 522 GLU A CA 1
ATOM 3979 C C . GLU A 1 522 ? 1.182 36.780 -5.326 1.00 30.56 522 GLU A C 1
ATOM 3981 O O . GLU A 1 522 ? 1.297 38.008 -5.368 1.00 30.56 522 GLU A O 1
ATOM 3986 N N . ARG A 1 523 ? 2.172 36.017 -4.849 1.00 30.33 523 ARG A N 1
ATOM 3987 C CA . ARG A 1 523 ? 3.535 36.547 -4.780 1.00 30.33 523 ARG A CA 1
ATOM 3988 C C . ARG A 1 523 ? 4.104 36.513 -6.192 1.00 30.33 523 ARG A C 1
ATOM 3990 O O . ARG A 1 523 ? 4.588 35.480 -6.646 1.00 30.33 523 ARG A O 1
ATOM 3997 N N . ARG A 1 524 ? 4.014 37.655 -6.882 1.00 30.00 524 ARG A N 1
ATOM 3998 C CA . ARG A 1 524 ? 4.777 37.933 -8.105 1.00 30.00 524 ARG A CA 1
ATOM 3999 C C . ARG A 1 524 ? 6.229 37.487 -7.912 1.00 30.00 524 ARG A C 1
ATOM 4001 O O . ARG A 1 524 ? 6.829 37.777 -6.875 1.00 30.00 524 ARG A O 1
ATOM 4008 N N . ARG A 1 525 ? 6.769 36.787 -8.914 1.00 27.91 525 ARG A N 1
ATOM 4009 C CA . ARG A 1 525 ? 8.196 36.446 -9.010 1.00 27.91 525 ARG A CA 1
ATOM 4010 C C . ARG A 1 525 ? 9.039 37.694 -8.714 1.00 27.91 525 ARG A C 1
ATOM 4012 O O . ARG A 1 525 ? 8.763 38.731 -9.315 1.00 27.91 525 ARG A O 1
ATOM 4019 N N . PRO A 1 526 ? 10.060 37.629 -7.846 1.00 30.03 526 PRO A N 1
ATOM 4020 C CA . PRO A 1 526 ? 11.065 38.669 -7.815 1.00 30.03 526 PRO A CA 1
ATOM 4021 C C . PRO A 1 526 ? 12.037 38.429 -8.970 1.00 30.03 526 PRO A C 1
ATOM 4023 O O . PRO A 1 526 ? 12.733 37.412 -9.015 1.00 30.03 526 PRO A O 1
ATOM 4026 N N . ASP A 1 527 ? 12.065 39.380 -9.896 1.00 26.09 527 ASP A N 1
ATOM 4027 C CA . ASP A 1 527 ? 13.173 39.569 -10.820 1.00 26.09 527 ASP A CA 1
ATOM 4028 C C . ASP A 1 527 ? 14.497 39.747 -10.061 1.00 26.09 527 ASP A C 1
ATOM 4030 O O . ASP A 1 527 ? 14.553 40.226 -8.925 1.00 26.09 527 ASP A O 1
ATOM 4034 N N . ARG A 1 528 ? 15.589 39.366 -10.728 1.00 34.47 528 ARG A N 1
ATOM 4035 C CA . ARG A 1 528 ? 16.970 39.663 -10.335 1.00 34.47 528 ARG A CA 1
ATOM 4036 C C . ARG A 1 528 ? 17.142 41.161 -10.030 1.00 34.47 528 ARG A C 1
ATOM 4038 O O . ARG A 1 528 ? 17.133 41.950 -10.965 1.00 34.47 528 ARG A O 1
ATOM 4045 N N . ALA A 1 529 ? 17.388 41.517 -8.765 1.00 29.84 529 ALA A N 1
ATOM 4046 C CA . ALA A 1 529 ? 18.379 42.499 -8.280 1.00 29.84 529 ALA A CA 1
ATOM 4047 C C . ALA A 1 529 ? 18.025 43.020 -6.868 1.00 29.84 529 ALA A C 1
ATOM 4049 O O . ALA A 1 529 ? 16.858 43.169 -6.531 1.00 29.84 529 ALA A O 1
ATOM 4050 N N . ALA A 1 530 ? 19.068 43.379 -6.110 1.00 26.52 530 ALA A N 1
ATOM 4051 C CA . ALA A 1 530 ? 19.082 44.117 -4.835 1.00 26.52 530 ALA A CA 1
ATOM 4052 C C . ALA A 1 530 ? 18.898 43.322 -3.516 1.00 26.52 530 ALA A C 1
ATOM 4054 O O . ALA A 1 530 ? 17.806 43.037 -3.040 1.00 26.52 530 ALA A O 1
ATOM 4055 N N . ALA A 1 531 ? 20.062 42.996 -2.945 1.00 27.86 531 ALA A N 1
ATOM 4056 C CA . ALA A 1 531 ? 20.499 43.118 -1.550 1.00 27.86 531 ALA A CA 1
ATOM 4057 C C . ALA A 1 531 ? 19.498 43.520 -0.435 1.00 27.86 531 ALA A C 1
ATOM 4059 O O . ALA A 1 531 ? 18.743 44.470 -0.585 1.00 27.86 531 ALA A O 1
ATOM 4060 N N . THR A 1 532 ? 19.668 42.843 0.721 1.00 34.19 532 THR A N 1
ATOM 4061 C CA . THR A 1 532 ? 19.597 43.312 2.136 1.00 34.19 532 THR A CA 1
ATOM 4062 C C . THR A 1 532 ? 18.496 44.322 2.497 1.00 34.19 532 THR A C 1
ATOM 4064 O O . THR A 1 532 ? 18.485 45.413 1.954 1.00 34.19 532 THR A O 1
ATOM 4067 N N . THR A 1 533 ? 17.605 44.091 3.469 1.00 27.61 533 THR A N 1
ATOM 4068 C CA . THR A 1 533 ? 17.904 44.195 4.915 1.00 27.61 533 THR A CA 1
ATOM 4069 C C . THR A 1 533 ? 16.741 43.688 5.790 1.00 27.61 533 THR A C 1
ATOM 4071 O O . THR A 1 533 ? 15.570 43.819 5.454 1.00 27.61 533 THR A O 1
ATOM 4074 N N . SER A 1 534 ? 17.123 43.146 6.952 1.00 34.09 534 SER A N 1
ATOM 4075 C CA . SER A 1 534 ? 16.437 43.091 8.256 1.00 34.09 534 SER A CA 1
ATOM 4076 C C . SER A 1 534 ? 14.936 43.411 8.368 1.00 34.09 534 SER A C 1
ATOM 4078 O O . SER A 1 534 ? 14.540 44.559 8.199 1.00 34.09 534 SER A O 1
ATOM 4080 N N . TYR A 1 535 ? 14.176 42.484 8.963 1.00 25.91 535 TYR A N 1
ATOM 4081 C CA . TYR A 1 535 ? 13.217 42.837 10.020 1.00 25.91 535 TYR A CA 1
ATOM 4082 C C . TYR A 1 535 ? 13.222 41.781 11.138 1.00 25.91 535 TYR A C 1
ATOM 4084 O O . TYR A 1 535 ? 12.745 40.661 10.983 1.00 25.91 535 TYR A O 1
ATOM 4092 N N . LYS A 1 536 ? 13.798 42.177 12.279 1.00 28.59 536 LYS A N 1
ATOM 4093 C CA . LYS A 1 536 ? 13.601 41.593 13.614 1.00 28.59 536 LYS A CA 1
ATOM 4094 C C . LYS A 1 536 ? 12.575 42.461 14.352 1.00 28.59 536 LYS A C 1
ATOM 4096 O O . LYS A 1 536 ? 12.754 43.676 14.346 1.00 28.59 536 LYS A O 1
ATOM 4101 N N . LYS A 1 537 ? 11.608 41.824 15.031 1.00 26.12 537 LYS A N 1
ATOM 4102 C CA . LYS A 1 537 ? 10.994 42.132 16.357 1.00 26.12 537 LYS A CA 1
ATOM 4103 C C . LYS A 1 537 ? 9.561 41.563 16.386 1.00 26.12 537 LYS A C 1
ATOM 4105 O O . LYS A 1 537 ? 8.742 41.993 15.588 1.00 26.12 537 LYS A O 1
ATOM 4110 N N . MET A 1 538 ? 9.310 40.453 17.095 1.00 28.05 538 MET A N 1
ATOM 4111 C CA . MET A 1 538 ? 8.968 40.294 18.541 1.00 28.05 538 MET A CA 1
ATOM 4112 C C . MET A 1 538 ? 7.446 40.013 18.667 1.00 28.05 538 MET A C 1
ATOM 4114 O O . MET A 1 538 ? 6.676 40.673 17.990 1.00 28.05 538 MET A O 1
ATOM 4118 N N . ASP A 1 539 ? 6.913 39.091 19.478 1.00 32.03 539 ASP A N 1
ATOM 4119 C CA . ASP A 1 539 ? 7.534 38.165 20.426 1.00 32.03 539 ASP A CA 1
ATOM 4120 C C . ASP A 1 539 ? 6.589 37.026 20.890 1.00 32.03 539 ASP A C 1
ATOM 4122 O O . ASP A 1 539 ? 5.368 37.168 20.882 1.00 32.03 539 ASP A O 1
ATOM 4126 N N . LEU A 1 540 ? 7.229 35.950 21.373 1.00 34.69 540 LEU A N 1
ATOM 4127 C CA . LEU A 1 540 ? 6.886 35.056 22.500 1.00 34.69 540 LEU A CA 1
ATOM 4128 C C . LEU A 1 540 ? 5.499 34.381 22.592 1.00 34.69 540 LEU A C 1
ATOM 4130 O O . LEU A 1 540 ? 4.638 34.787 23.365 1.00 34.69 540 LEU A O 1
ATOM 4134 N N . SER A 1 541 ? 5.376 33.177 22.022 1.00 29.50 541 SER A N 1
ATOM 4135 C CA . SER A 1 541 ? 5.142 31.974 22.848 1.00 29.50 541 SER A CA 1
ATOM 4136 C C . SER A 1 541 ? 5.302 30.680 22.037 1.00 29.50 541 SER A C 1
ATOM 4138 O O . SER A 1 541 ? 4.699 30.505 20.988 1.00 29.50 541 SER A O 1
ATOM 4140 N N . LEU A 1 542 ? 6.095 29.758 22.595 1.00 33.84 542 LEU A N 1
ATOM 4141 C CA . LEU A 1 542 ? 6.226 28.333 22.245 1.00 33.84 542 LEU A CA 1
ATOM 4142 C C . LEU A 1 542 ? 7.167 27.957 21.081 1.00 33.84 542 LEU A C 1
ATOM 4144 O O . LEU A 1 542 ? 6.763 27.717 19.952 1.00 33.84 542 LEU A O 1
ATOM 4148 N N . LYS A 1 543 ? 8.448 27.812 21.459 1.00 36.88 543 LYS A N 1
ATOM 4149 C CA . LYS A 1 543 ? 9.422 26.783 21.034 1.00 36.88 543 LYS A CA 1
ATOM 4150 C C . LYS A 1 543 ? 9.141 26.082 19.693 1.00 36.88 543 LYS A C 1
ATOM 4152 O O . LYS A 1 543 ? 8.648 24.959 19.663 1.00 36.88 543 LYS A O 1
ATOM 4157 N N . THR A 1 544 ? 9.644 26.670 18.617 1.00 31.50 544 THR A N 1
ATOM 4158 C CA . THR A 1 544 ? 10.109 25.911 17.451 1.00 31.50 544 THR A CA 1
ATOM 4159 C C . THR A 1 544 ? 11.576 26.243 17.267 1.00 31.50 544 THR A C 1
ATOM 4161 O O . THR A 1 544 ? 11.928 27.380 16.963 1.00 31.50 544 THR A O 1
ATOM 4164 N N . THR A 1 545 ? 12.436 25.260 17.511 1.00 33.28 545 THR A N 1
ATOM 4165 C CA . THR A 1 545 ? 13.814 25.252 17.025 1.00 33.28 545 THR A CA 1
ATOM 4166 C C . THR A 1 545 ? 13.760 25.391 15.509 1.00 33.28 545 THR A C 1
ATOM 4168 O O . THR A 1 545 ? 13.430 24.437 14.806 1.00 33.28 545 THR A O 1
ATOM 4171 N N . VAL A 1 546 ? 14.007 26.602 15.009 1.00 34.38 546 VAL A N 1
ATOM 4172 C CA . VAL A 1 546 ? 14.274 26.823 13.590 1.00 34.38 546 VAL A CA 1
ATOM 4173 C C . VAL A 1 546 ? 15.627 26.176 13.331 1.00 34.38 546 VAL A C 1
ATOM 4175 O O . VAL A 1 546 ? 16.651 26.684 13.777 1.00 34.38 546 VAL A O 1
ATOM 4178 N N . LEU A 1 547 ? 15.611 25.011 12.686 1.00 35.38 547 LEU A N 1
ATOM 4179 C CA . LEU A 1 547 ? 16.799 24.436 12.069 1.00 35.38 547 LEU A CA 1
ATOM 4180 C C . LEU A 1 547 ? 17.303 25.461 11.051 1.00 35.38 547 LEU A C 1
ATOM 4182 O O . LEU A 1 547 ? 16.625 25.725 10.056 1.00 35.38 547 LEU A O 1
ATOM 4186 N N . GLU A 1 548 ? 18.455 26.074 11.324 1.00 41.03 548 GLU A N 1
ATOM 4187 C CA . GLU A 1 548 ? 19.192 26.809 10.301 1.00 41.03 548 GLU A CA 1
ATOM 4188 C C . GLU A 1 548 ? 19.384 25.880 9.100 1.00 41.03 548 GLU A C 1
ATOM 4190 O O . GLU A 1 548 ? 19.721 24.704 9.255 1.00 41.03 548 GLU A O 1
ATOM 4195 N N . ALA A 1 549 ? 19.101 26.384 7.897 1.00 45.19 549 ALA A N 1
ATOM 4196 C CA . ALA A 1 549 ? 19.286 25.617 6.677 1.00 45.19 549 ALA A CA 1
ATOM 4197 C C . ALA A 1 549 ? 20.745 25.144 6.615 1.00 45.19 549 ALA A C 1
ATOM 4199 O O . ALA A 1 549 ? 21.660 25.964 6.531 1.00 45.19 549 ALA A O 1
ATOM 4200 N N . SER A 1 550 ? 20.955 23.826 6.681 1.00 48.47 550 SER A N 1
ATOM 4201 C CA . SER A 1 550 ? 22.282 23.215 6.620 1.00 48.47 550 SER A CA 1
ATOM 4202 C C . SER A 1 550 ? 23.020 23.744 5.391 1.00 48.47 550 SER A C 1
ATOM 4204 O O . SER A 1 550 ? 22.513 23.613 4.269 1.00 48.47 550 SER A O 1
ATOM 4206 N N . LYS A 1 551 ? 24.199 24.345 5.585 1.00 64.25 551 LYS A N 1
ATOM 4207 C CA . LYS A 1 551 ? 25.073 24.758 4.480 1.00 64.25 551 LYS A CA 1
ATOM 4208 C C . LYS A 1 551 ? 25.301 23.531 3.587 1.00 64.25 551 LYS A C 1
ATOM 4210 O O . LYS A 1 551 ? 25.656 22.473 4.093 1.00 64.25 551 LYS A O 1
ATOM 4215 N N . LYS A 1 552 ? 25.046 23.645 2.281 1.00 73.88 552 LYS A N 1
ATOM 4216 C CA . LYS A 1 552 ? 25.252 22.552 1.314 1.00 73.88 552 LYS A CA 1
ATOM 4217 C C . LYS A 1 552 ? 26.549 22.792 0.543 1.00 73.88 552 LYS A C 1
ATOM 4219 O O . LYS A 1 552 ? 26.788 23.917 0.106 1.00 73.88 552 LYS A O 1
ATOM 4224 N N . PHE A 1 553 ? 27.361 21.750 0.374 1.00 69.81 553 PHE A N 1
ATOM 4225 C CA . PHE A 1 553 ? 28.512 21.775 -0.528 1.00 69.81 553 PHE A CA 1
ATOM 4226 C C . PHE A 1 553 ? 28.038 21.796 -1.987 1.00 69.81 553 PHE A C 1
ATOM 4228 O O . PHE A 1 553 ? 27.074 21.114 -2.338 1.00 69.81 553 PHE A O 1
ATOM 4235 N N . VAL A 1 554 ? 28.702 22.590 -2.826 1.00 74.44 554 VAL A N 1
ATOM 4236 C CA . VAL A 1 554 ? 28.421 22.695 -4.262 1.00 74.44 554 VAL A CA 1
ATOM 4237 C C . VAL A 1 554 ? 29.717 22.365 -5.007 1.00 74.44 554 VAL A C 1
ATOM 4239 O O . VAL A 1 554 ? 30.679 23.119 -4.836 1.00 74.44 554 VAL A O 1
ATOM 4242 N N . PRO A 1 555 ? 29.758 21.276 -5.801 1.00 74.44 555 PRO A N 1
ATOM 4243 C CA . PRO A 1 555 ? 30.918 20.923 -6.618 1.00 74.44 555 PRO A CA 1
ATOM 4244 C C . PRO A 1 555 ? 31.297 22.060 -7.571 1.00 74.44 555 PRO A C 1
ATOM 4246 O O . PRO A 1 555 ? 30.419 22.726 -8.125 1.00 74.44 555 PRO A O 1
ATOM 4249 N N . ARG A 1 556 ? 32.598 22.292 -7.757 1.00 77.50 556 ARG A N 1
ATOM 4250 C CA . ARG A 1 556 ? 33.122 23.408 -8.566 1.00 77.50 556 ARG A CA 1
ATOM 4251 C C . ARG A 1 556 ? 33.832 22.940 -9.825 1.00 77.50 556 ARG A C 1
ATOM 4253 O O . ARG A 1 556 ? 33.804 23.641 -10.834 1.00 77.50 556 ARG A O 1
ATOM 4260 N N . HIS A 1 557 ? 34.424 21.754 -9.779 1.00 80.56 557 HIS A N 1
ATOM 4261 C CA . HIS A 1 557 ? 35.164 21.180 -10.893 1.00 80.56 557 HIS A CA 1
ATOM 4262 C C . HIS A 1 557 ? 34.206 20.380 -11.770 1.00 80.56 557 HIS A C 1
ATOM 4264 O O . HIS A 1 557 ? 33.578 19.431 -11.310 1.00 80.56 557 HIS A O 1
ATOM 4270 N N . THR A 1 558 ? 34.063 20.777 -13.030 1.00 79.94 558 THR A N 1
ATOM 4271 C CA . THR A 1 558 ? 33.222 20.081 -14.031 1.00 79.94 558 THR A CA 1
ATOM 4272 C C . THR A 1 558 ? 33.977 19.830 -15.337 1.00 79.94 558 THR A C 1
ATOM 4274 O O . THR A 1 558 ? 33.400 19.415 -16.341 1.00 79.94 558 THR A O 1
ATOM 4277 N N . GLU A 1 559 ? 35.281 20.100 -15.327 1.00 82.62 559 GLU A N 1
ATOM 4278 C CA . GLU A 1 559 ? 36.150 20.019 -16.491 1.00 82.62 559 GLU A CA 1
ATOM 4279 C C . GLU A 1 559 ? 36.345 18.560 -16.920 1.00 82.62 559 GLU A C 1
ATOM 4281 O O . GLU A 1 559 ? 36.527 17.669 -16.090 1.00 82.62 559 GLU A O 1
ATOM 4286 N N . ARG A 1 560 ? 36.318 18.321 -18.234 1.00 87.94 560 ARG A N 1
ATOM 4287 C CA . ARG A 1 560 ? 36.585 17.007 -18.830 1.00 87.94 560 ARG A CA 1
ATOM 4288 C C . ARG A 1 560 ? 38.004 16.994 -19.388 1.00 87.94 560 ARG A C 1
ATOM 4290 O O . ARG A 1 560 ? 38.355 17.853 -20.197 1.00 87.94 560 ARG A O 1
ATOM 4297 N N . THR A 1 561 ? 38.804 16.018 -18.978 1.00 87.31 561 THR A N 1
ATOM 4298 C CA . THR A 1 561 ? 40.174 15.823 -19.460 1.00 87.31 561 THR A CA 1
ATOM 4299 C C . THR A 1 561 ? 40.158 15.208 -20.855 1.00 87.31 561 THR A C 1
ATOM 4301 O O . THR A 1 561 ? 39.477 14.211 -21.097 1.00 87.31 561 THR A O 1
ATOM 4304 N N . VAL A 1 562 ? 40.931 15.780 -21.779 1.00 87.06 562 VAL A N 1
ATOM 4305 C CA . VAL A 1 562 ? 41.163 15.180 -23.099 1.00 87.06 562 VAL A CA 1
ATOM 4306 C C . VAL A 1 562 ? 42.168 14.044 -22.934 1.00 87.06 562 VAL A C 1
ATOM 4308 O O . VAL A 1 562 ? 43.318 14.289 -22.581 1.00 87.06 562 VAL A O 1
ATOM 4311 N N . LEU A 1 563 ? 41.737 12.804 -23.172 1.00 86.12 563 LEU A N 1
ATOM 4312 C CA . LEU A 1 563 ? 42.612 11.637 -23.058 1.00 86.12 563 LEU A CA 1
ATOM 4313 C C . LEU A 1 563 ? 43.516 11.524 -24.282 1.00 86.12 563 LEU A C 1
ATOM 4315 O O . LEU A 1 563 ? 43.105 11.794 -25.412 1.00 86.12 563 LEU A O 1
ATOM 4319 N N . SER A 1 564 ? 44.743 11.061 -24.075 1.00 87.19 564 SER A N 1
ATOM 4320 C CA . SER A 1 564 ? 45.588 10.651 -25.187 1.00 87.19 564 SER A CA 1
ATOM 4321 C C . SER A 1 564 ? 45.023 9.409 -25.871 1.00 87.19 564 SER A C 1
ATOM 4323 O O . SER A 1 564 ? 44.365 8.560 -25.266 1.00 87.19 564 SER A O 1
ATOM 4325 N N . ARG A 1 565 ? 45.326 9.276 -27.166 1.00 83.25 565 ARG A N 1
ATOM 4326 C CA . ARG A 1 565 ? 44.778 8.225 -28.035 1.00 83.25 565 ARG A CA 1
ATOM 4327 C C . ARG A 1 565 ? 44.994 6.815 -27.484 1.00 83.25 565 ARG A C 1
ATOM 4329 O O . ARG A 1 565 ? 44.150 5.949 -27.692 1.00 83.25 565 ARG A O 1
ATOM 4336 N N . TRP A 1 566 ? 46.117 6.558 -26.811 1.00 86.50 566 TRP A N 1
ATOM 4337 C CA . TRP A 1 566 ? 46.395 5.239 -26.242 1.00 86.50 566 TRP A CA 1
ATOM 4338 C C . TRP A 1 566 ? 45.495 4.954 -25.035 1.00 86.50 566 TRP A C 1
ATOM 4340 O O . TRP A 1 566 ? 44.905 3.878 -24.986 1.00 86.50 566 TRP A O 1
ATOM 4350 N N . LEU A 1 567 ? 45.341 5.918 -24.118 1.00 82.88 567 LEU A N 1
ATOM 4351 C CA . LEU A 1 567 ? 44.530 5.770 -22.913 1.00 82.88 567 LEU A CA 1
ATOM 4352 C C . LEU A 1 567 ? 43.052 5.685 -23.280 1.00 82.88 567 LEU A C 1
ATOM 4354 O O . LEU A 1 567 ? 42.376 4.775 -22.819 1.00 82.88 567 LEU A O 1
ATOM 4358 N N . GLU A 1 568 ? 42.591 6.546 -24.192 1.00 83.31 568 GLU A N 1
ATOM 4359 C CA . GLU A 1 568 ? 41.261 6.480 -24.805 1.00 83.31 568 GLU A CA 1
ATOM 4360 C C . GLU A 1 568 ? 40.992 5.101 -25.413 1.00 83.31 568 GLU A C 1
ATOM 4362 O O . GLU A 1 568 ? 39.971 4.484 -25.112 1.00 83.31 568 GLU A O 1
ATOM 4367 N N . THR A 1 569 ? 41.914 4.583 -26.231 1.00 81.56 569 THR A N 1
ATOM 4368 C CA . THR A 1 569 ? 41.756 3.259 -26.848 1.00 81.56 569 THR A CA 1
ATOM 4369 C C . THR A 1 569 ? 41.736 2.163 -25.782 1.00 81.56 569 THR A C 1
ATOM 4371 O O . THR A 1 569 ? 40.976 1.207 -25.904 1.00 81.56 569 THR A O 1
ATOM 4374 N N . GLU A 1 570 ? 42.545 2.280 -24.731 1.00 80.44 570 GLU A N 1
ATOM 4375 C CA . GLU A 1 570 ? 42.629 1.279 -23.670 1.00 80.44 570 GLU A CA 1
ATOM 4376 C C . GLU A 1 570 ? 41.351 1.235 -22.821 1.00 80.44 570 GLU A C 1
ATOM 4378 O O . GLU A 1 570 ? 40.792 0.154 -22.640 1.00 80.44 570 GLU A O 1
ATOM 4383 N N . VAL A 1 571 ? 40.823 2.389 -22.394 1.00 79.31 571 VAL A N 1
ATOM 4384 C CA . VAL A 1 571 ? 39.574 2.475 -21.610 1.00 79.31 571 VAL A CA 1
ATOM 4385 C C . VAL A 1 571 ? 38.314 2.226 -22.447 1.00 79.31 571 VAL A C 1
ATOM 4387 O O . VAL A 1 571 ? 37.298 1.810 -21.894 1.00 79.31 571 VAL A O 1
ATOM 4390 N N . SER A 1 572 ? 38.381 2.418 -23.771 1.00 74.88 572 SER A N 1
ATOM 4391 C CA . SER A 1 572 ? 37.263 2.177 -24.703 1.00 74.88 572 SER A CA 1
ATOM 4392 C C . SER A 1 572 ? 37.199 0.741 -25.245 1.00 74.88 572 SER A C 1
ATOM 4394 O O . SER A 1 572 ? 36.209 0.361 -25.871 1.00 74.88 572 SER A O 1
ATOM 4396 N N . LYS A 1 573 ? 38.229 -0.091 -25.029 1.00 63.88 573 LYS A N 1
ATOM 4397 C CA . LYS A 1 573 ? 38.194 -1.519 -25.396 1.00 63.88 573 LYS A CA 1
ATOM 4398 C C . LYS A 1 573 ? 37.135 -2.264 -24.576 1.00 63.88 573 LYS A C 1
ATOM 4400 O O . LYS A 1 573 ? 36.999 -2.056 -23.372 1.00 63.88 573 LYS A O 1
ATOM 4405 N N . ASN A 1 574 ? 36.445 -3.215 -25.220 1.00 50.38 574 ASN A N 1
ATOM 4406 C CA . ASN A 1 574 ? 35.501 -4.136 -24.574 1.00 50.38 574 ASN A CA 1
ATOM 4407 C C . ASN A 1 574 ? 36.064 -4.708 -23.261 1.00 50.38 574 ASN A C 1
ATOM 4409 O O . ASN A 1 574 ? 37.229 -5.107 -23.195 1.00 50.38 574 ASN A O 1
ATOM 4413 N N . TRP A 1 575 ? 35.194 -4.841 -22.252 1.00 47.97 575 TRP A N 1
ATOM 4414 C CA . TRP A 1 575 ? 35.508 -5.154 -20.845 1.00 47.97 575 TRP A CA 1
ATOM 4415 C C . TRP A 1 575 ? 36.416 -6.368 -20.569 1.00 47.97 575 TRP A C 1
ATOM 4417 O O . TRP A 1 575 ? 36.859 -6.537 -19.431 1.00 47.97 575 TRP A O 1
ATOM 4427 N N . ARG A 1 576 ? 36.660 -7.221 -21.573 1.00 43.50 576 ARG A N 1
ATOM 4428 C CA . ARG A 1 576 ? 37.458 -8.456 -21.511 1.00 43.50 576 ARG A CA 1
ATOM 4429 C C . ARG A 1 576 ? 38.919 -8.304 -21.966 1.00 43.50 576 ARG A C 1
ATOM 4431 O O . ARG A 1 576 ? 39.677 -9.240 -21.759 1.00 43.50 576 ARG A O 1
ATOM 4438 N N . ILE A 1 577 ? 39.304 -7.189 -22.601 1.00 52.94 577 ILE A N 1
ATOM 4439 C CA . ILE A 1 577 ? 40.620 -7.035 -23.275 1.00 52.94 577 ILE A CA 1
ATOM 4440 C C . ILE A 1 577 ? 41.427 -5.834 -22.726 1.00 52.94 577 ILE A C 1
ATOM 4442 O O . ILE A 1 577 ? 42.568 -5.613 -23.116 1.00 52.94 577 ILE A O 1
ATOM 4446 N N . ASN A 1 578 ? 40.854 -5.049 -21.812 1.00 69.56 578 ASN A N 1
ATOM 4447 C CA . ASN A 1 578 ? 41.478 -3.846 -21.256 1.00 69.56 578 ASN A CA 1
ATOM 4448 C C . ASN A 1 578 ? 42.482 -4.187 -20.129 1.00 69.56 578 ASN A C 1
ATOM 4450 O O . ASN A 1 578 ? 42.099 -4.801 -19.131 1.00 69.56 578 ASN A O 1
ATOM 4454 N N . ASN A 1 579 ? 43.740 -3.752 -20.265 1.00 74.06 579 ASN A N 1
ATOM 4455 C CA . ASN A 1 579 ? 44.819 -3.985 -19.296 1.00 74.06 579 ASN A CA 1
ATOM 4456 C C . ASN A 1 579 ? 44.820 -2.996 -18.118 1.00 74.06 579 ASN A C 1
ATOM 4458 O O . ASN A 1 579 ? 45.438 -3.276 -17.090 1.00 74.06 579 ASN A O 1
ATOM 4462 N N . ILE A 1 580 ? 44.114 -1.864 -18.219 1.00 81.75 580 ILE A N 1
ATOM 4463 C CA . ILE A 1 580 ? 43.977 -0.896 -17.119 1.00 81.75 580 ILE A CA 1
ATOM 4464 C C . ILE A 1 580 ? 43.108 -1.450 -15.988 1.00 81.75 580 ILE A C 1
ATOM 4466 O O . ILE A 1 580 ? 43.311 -1.123 -14.825 1.00 81.75 580 ILE A O 1
ATOM 4470 N N . ARG A 1 581 ? 42.159 -2.333 -16.320 1.00 77.44 581 ARG A N 1
ATOM 4471 C CA . ARG A 1 581 ? 41.195 -2.880 -15.366 1.00 77.44 581 ARG A CA 1
ATOM 4472 C C . ARG A 1 581 ? 41.844 -3.844 -14.366 1.00 77.44 581 ARG A C 1
ATOM 4474 O O . ARG A 1 581 ? 41.617 -3.646 -13.177 1.00 77.44 581 ARG A O 1
ATOM 4481 N N . PRO A 1 582 ? 42.637 -4.851 -14.787 1.00 79.56 582 PRO A N 1
ATOM 4482 C CA . PRO A 1 582 ? 43.435 -5.645 -13.857 1.00 79.56 582 PRO A CA 1
ATOM 4483 C C . PRO A 1 582 ? 44.318 -4.767 -12.971 1.00 79.56 582 PRO A C 1
ATOM 4485 O O . PRO A 1 582 ? 44.317 -4.948 -11.765 1.00 79.56 582 PRO A O 1
ATOM 4488 N N . ALA A 1 583 ? 44.967 -3.746 -13.542 1.00 83.19 583 ALA A N 1
ATOM 4489 C CA . ALA A 1 583 ? 45.832 -2.845 -12.784 1.00 83.19 583 ALA A CA 1
ATOM 4490 C C . ALA A 1 583 ? 45.066 -1.979 -11.754 1.00 83.19 583 ALA A C 1
ATOM 4492 O O . ALA A 1 583 ? 45.580 -1.708 -10.671 1.00 83.19 583 ALA A O 1
ATOM 4493 N N . ALA A 1 584 ? 43.831 -1.567 -12.060 1.00 84.00 584 ALA A N 1
ATOM 4494 C CA . ALA A 1 584 ? 42.962 -0.841 -11.132 1.00 84.00 584 ALA A CA 1
ATOM 4495 C C . ALA A 1 584 ? 42.408 -1.761 -10.028 1.00 84.00 584 ALA A C 1
ATOM 4497 O O . ALA A 1 584 ? 42.369 -1.385 -8.858 1.00 84.00 584 ALA A O 1
ATOM 4498 N N . ASP A 1 585 ? 42.028 -2.992 -10.374 1.00 83.12 585 ASP A N 1
ATOM 4499 C CA . ASP A 1 585 ? 41.623 -3.997 -9.389 1.00 83.12 585 ASP A CA 1
ATOM 4500 C C . ASP A 1 585 ? 42.810 -4.377 -8.472 1.00 83.12 585 ASP A C 1
ATOM 4502 O O . 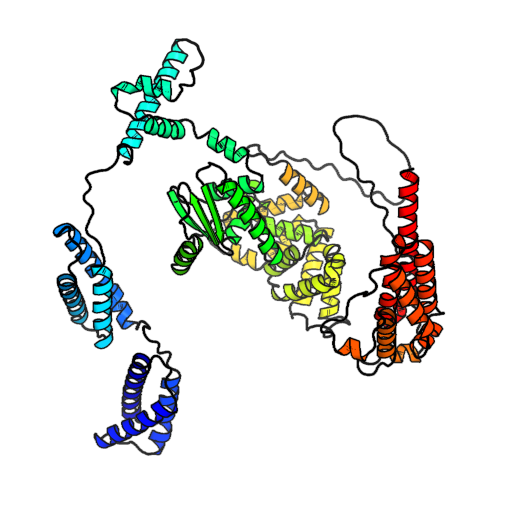ASP A 1 585 ? 42.625 -4.481 -7.260 1.00 83.12 585 ASP A O 1
ATOM 4506 N N . ASP A 1 586 ? 44.032 -4.488 -9.004 1.00 83.50 586 ASP A N 1
ATOM 4507 C CA . ASP A 1 586 ? 45.259 -4.739 -8.232 1.00 83.50 586 ASP A CA 1
ATOM 4508 C C . ASP A 1 586 ? 45.574 -3.592 -7.259 1.00 83.50 586 ASP A C 1
ATOM 4510 O O . ASP A 1 586 ? 46.000 -3.836 -6.128 1.00 83.50 586 ASP A O 1
ATOM 4514 N N . LEU A 1 587 ? 45.303 -2.340 -7.649 1.00 85.38 587 LEU A N 1
ATOM 4515 C CA . LEU A 1 587 ? 45.403 -1.180 -6.759 1.00 85.38 587 LEU A CA 1
ATOM 4516 C C . LEU A 1 587 ? 44.447 -1.311 -5.565 1.00 85.38 587 LEU A C 1
ATOM 4518 O O . LEU A 1 587 ? 44.836 -1.045 -4.425 1.00 85.38 587 LEU A O 1
ATOM 4522 N N . MET A 1 588 ? 43.216 -1.770 -5.802 1.00 86.00 588 MET A N 1
ATOM 4523 C CA . MET A 1 588 ? 42.237 -1.985 -4.734 1.00 86.00 588 MET A CA 1
ATOM 4524 C C . MET A 1 588 ? 42.613 -3.157 -3.820 1.00 86.00 588 MET A C 1
ATOM 4526 O O . MET A 1 588 ? 42.454 -3.087 -2.601 1.00 86.00 588 MET A O 1
ATOM 4530 N N . LEU A 1 589 ? 43.152 -4.235 -4.386 1.00 83.25 589 LEU A N 1
ATOM 4531 C CA . LEU A 1 589 ? 43.656 -5.366 -3.610 1.00 83.25 589 LEU A CA 1
ATOM 4532 C C . LEU A 1 589 ? 44.854 -4.963 -2.741 1.00 83.25 589 LEU A C 1
ATOM 4534 O O . LEU A 1 589 ? 44.899 -5.306 -1.558 1.00 83.25 589 LEU A O 1
ATOM 4538 N N . ALA A 1 590 ? 45.766 -4.147 -3.278 1.00 84.25 590 ALA A N 1
ATOM 4539 C CA . ALA A 1 590 ? 46.884 -3.585 -2.527 1.00 84.25 590 ALA A CA 1
ATOM 4540 C C . ALA A 1 590 ? 46.415 -2.695 -1.363 1.00 84.25 590 ALA A C 1
ATOM 4542 O O . ALA A 1 590 ? 46.986 -2.776 -0.271 1.00 84.25 590 ALA A O 1
ATOM 4543 N N . TYR A 1 591 ? 45.360 -1.897 -1.566 1.00 85.88 591 TYR A N 1
ATOM 4544 C CA . TYR A 1 591 ? 44.740 -1.101 -0.502 1.00 85.88 591 TYR A CA 1
ATOM 4545 C C . TYR A 1 591 ? 44.223 -1.980 0.641 1.00 85.88 591 TYR A C 1
ATOM 4547 O O . TYR A 1 591 ? 44.500 -1.715 1.809 1.00 85.88 591 TYR A O 1
ATOM 4555 N N . LEU A 1 592 ? 43.531 -3.067 0.295 1.00 82.25 592 LEU A N 1
ATOM 4556 C CA . LEU A 1 592 ? 42.947 -4.005 1.253 1.00 82.25 592 LEU A CA 1
ATOM 4557 C C . LEU A 1 592 ? 43.964 -4.965 1.883 1.00 82.25 592 LEU A C 1
ATOM 4559 O O . LEU A 1 592 ? 43.635 -5.652 2.845 1.00 82.25 592 LEU A O 1
ATOM 4563 N N . GLY A 1 593 ? 45.197 -5.017 1.371 1.00 78.75 593 GLY A N 1
ATOM 4564 C CA . GLY A 1 593 ? 46.199 -5.989 1.811 1.00 78.75 593 GLY A CA 1
ATOM 4565 C C . GLY A 1 593 ? 45.900 -7.421 1.396 1.00 78.75 593 GLY A C 1
ATOM 4566 O O . GLY A 1 593 ? 46.357 -8.336 2.072 1.00 78.75 593 GLY A O 1
ATOM 4567 N N . LEU A 1 594 ? 45.121 -7.605 0.332 1.00 79.94 594 LEU A N 1
ATOM 4568 C CA . LEU A 1 594 ? 44.731 -8.914 -0.172 1.00 79.94 594 LEU A CA 1
ATOM 4569 C C . LEU A 1 594 ? 45.557 -9.270 -1.401 1.00 79.94 594 LEU A C 1
ATOM 4571 O O . LEU A 1 594 ? 45.863 -8.420 -2.238 1.00 79.94 594 LEU A O 1
ATOM 4575 N N . THR A 1 595 ? 45.868 -10.549 -1.542 1.00 76.75 595 THR A N 1
ATOM 4576 C CA . THR A 1 595 ? 46.413 -11.097 -2.783 1.00 76.75 595 THR A CA 1
ATOM 4577 C C . THR A 1 595 ? 45.285 -11.424 -3.778 1.00 76.75 595 THR A C 1
ATOM 4579 O O . THR A 1 595 ? 44.141 -11.675 -3.379 1.00 76.75 595 THR A O 1
ATOM 4582 N N . PRO A 1 596 ? 45.571 -11.477 -5.095 1.00 70.06 596 PRO A N 1
ATOM 4583 C CA . PRO A 1 596 ? 44.589 -11.894 -6.102 1.00 70.06 596 PRO A CA 1
ATOM 4584 C C . PRO A 1 596 ? 44.009 -13.298 -5.867 1.00 70.06 596 PRO A C 1
ATOM 4586 O O . PRO A 1 596 ? 42.888 -13.582 -6.289 1.00 70.06 596 PRO A O 1
ATOM 4589 N N . GLU A 1 597 ? 44.761 -14.178 -5.201 1.00 72.06 597 GLU A N 1
ATOM 4590 C CA . GLU A 1 597 ? 44.357 -15.547 -4.867 1.00 72.06 597 GLU A CA 1
ATOM 4591 C C . GLU A 1 597 ? 43.358 -15.571 -3.703 1.00 72.06 597 GLU A C 1
ATOM 4593 O O . GLU A 1 597 ? 42.312 -16.214 -3.807 1.00 72.06 597 GLU A O 1
ATOM 4598 N N . GLU A 1 598 ? 43.605 -14.786 -2.653 1.00 70.56 598 GLU A N 1
ATOM 4599 C CA . GLU A 1 598 ? 42.679 -14.614 -1.524 1.00 70.56 598 GLU A CA 1
ATOM 4600 C C . GLU A 1 598 ? 41.359 -13.965 -1.962 1.00 70.56 598 GLU A C 1
ATOM 4602 O O . GLU A 1 598 ? 40.283 -14.365 -1.516 1.00 70.56 598 GLU A O 1
ATOM 4607 N N . ALA A 1 599 ? 41.413 -13.017 -2.902 1.00 66.12 599 ALA A N 1
ATOM 4608 C CA . ALA A 1 599 ? 40.229 -12.337 -3.423 1.00 66.12 599 ALA A CA 1
ATOM 4609 C C . ALA A 1 599 ? 39.318 -13.233 -4.285 1.00 66.12 599 ALA A C 1
ATOM 4611 O O . ALA A 1 599 ? 38.121 -12.958 -4.396 1.00 66.12 599 ALA A O 1
ATOM 4612 N N . ARG A 1 600 ? 39.849 -14.303 -4.900 1.00 62.12 600 ARG A N 1
ATOM 4613 C CA . ARG A 1 600 ? 39.058 -15.271 -5.692 1.00 62.12 600 ARG A CA 1
ATOM 4614 C C . ARG A 1 600 ? 38.217 -16.209 -4.825 1.00 62.12 600 ARG A C 1
ATOM 4616 O O . ARG A 1 600 ? 37.203 -16.704 -5.304 1.00 62.12 600 ARG A O 1
ATOM 4623 N N . GLY A 1 601 ? 38.619 -16.438 -3.574 1.00 55.62 601 GLY A N 1
ATOM 4624 C CA . GLY A 1 601 ? 37.889 -17.273 -2.614 1.00 55.62 601 GLY A CA 1
ATOM 4625 C C . GLY A 1 601 ? 36.726 -16.566 -1.905 1.00 55.62 601 GLY A C 1
ATOM 4626 O O . GLY A 1 601 ? 36.010 -17.201 -1.135 1.00 55.62 601 GLY A O 1
ATOM 4627 N N . MET A 1 602 ? 36.526 -15.264 -2.140 1.00 59.78 602 MET A N 1
ATOM 4628 C CA . MET A 1 602 ? 35.495 -14.464 -1.472 1.00 59.78 602 MET A CA 1
ATOM 4629 C C . MET A 1 602 ? 34.213 -14.372 -2.318 1.00 59.78 602 MET A C 1
ATOM 4631 O O . MET A 1 602 ? 34.227 -13.813 -3.412 1.00 59.78 602 MET A O 1
ATOM 4635 N N . GLU A 1 603 ? 33.076 -14.849 -1.787 1.00 45.62 603 GLU A N 1
ATOM 4636 C CA . GLU A 1 603 ? 31.751 -14.769 -2.448 1.00 45.62 603 GLU A CA 1
ATOM 4637 C C . GLU A 1 603 ? 31.285 -13.326 -2.724 1.00 45.62 603 GLU A C 1
ATOM 4639 O O . GLU A 1 603 ? 30.495 -13.085 -3.637 1.00 45.62 603 GLU A O 1
ATOM 4644 N N . LYS A 1 604 ? 31.763 -12.351 -1.940 1.00 49.53 604 LYS A N 1
ATOM 4645 C CA . LYS A 1 604 ? 31.507 -10.918 -2.132 1.00 49.53 604 LYS A CA 1
ATOM 4646 C C . LYS A 1 604 ? 32.785 -10.130 -1.875 1.00 49.53 604 LYS A C 1
ATOM 4648 O O . LYS A 1 604 ? 33.326 -10.181 -0.773 1.00 49.53 604 LYS A O 1
ATOM 4653 N N . ARG A 1 605 ? 33.240 -9.366 -2.874 1.00 50.84 605 ARG A N 1
ATOM 4654 C CA . ARG A 1 605 ? 34.316 -8.381 -2.693 1.00 50.84 605 ARG A CA 1
ATOM 4655 C C . ARG A 1 605 ? 33.798 -7.274 -1.759 1.00 50.84 605 ARG A C 1
ATOM 4657 O O . ARG A 1 605 ? 32.721 -6.739 -2.032 1.00 50.84 605 ARG A O 1
ATOM 4664 N N . PRO A 1 606 ? 34.489 -6.942 -0.659 1.00 48.50 606 PRO A N 1
ATOM 4665 C CA . PRO A 1 606 ? 34.025 -5.896 0.246 1.00 48.50 606 PRO A CA 1
ATOM 4666 C C . PRO A 1 606 ? 33.990 -4.537 -0.475 1.00 48.50 606 PRO A C 1
ATOM 4668 O O . PRO A 1 606 ? 34.968 -4.149 -1.105 1.00 48.50 606 PRO A O 1
ATOM 4671 N N . LEU A 1 607 ? 32.878 -3.800 -0.342 1.00 46.16 607 LEU A N 1
ATOM 4672 C CA . LEU A 1 607 ? 32.668 -2.424 -0.850 1.00 46.16 607 LEU A CA 1
ATOM 4673 C C . LEU A 1 607 ? 33.426 -1.330 -0.046 1.00 46.16 607 LEU A C 1
ATOM 4675 O O . LEU A 1 607 ? 33.192 -0.149 -0.257 1.00 46.16 607 LEU A O 1
ATOM 4679 N N . VAL A 1 608 ? 34.376 -1.776 0.789 1.00 47.19 608 VAL A N 1
ATOM 4680 C CA . VAL A 1 608 ? 35.464 -1.088 1.514 1.00 47.19 608 VAL A CA 1
ATOM 4681 C C . VAL A 1 608 ? 35.261 -0.537 2.932 1.00 47.19 608 VAL A C 1
ATOM 4683 O O . VAL A 1 608 ? 34.216 0.045 3.203 1.00 47.19 608 VAL A O 1
ATOM 4686 N N . PRO A 1 609 ? 36.282 -0.670 3.833 1.00 46.72 609 PRO A N 1
ATOM 4687 C CA . PRO A 1 609 ? 37.456 -1.576 3.828 1.00 46.72 609 PRO A CA 1
ATOM 4688 C C . PRO A 1 609 ? 37.507 -2.552 5.016 1.00 46.72 609 PRO A C 1
ATOM 4690 O O . PRO A 1 609 ? 37.034 -2.278 6.116 1.00 46.72 609 PRO A O 1
ATOM 4693 N N . GLY A 1 610 ? 38.274 -3.630 4.833 1.00 43.81 610 GLY A N 1
ATOM 4694 C CA . GLY A 1 610 ? 38.987 -4.323 5.913 1.00 43.81 610 GLY A CA 1
ATOM 4695 C C . GLY A 1 610 ? 40.119 -3.477 6.516 1.00 43.81 610 GLY A C 1
ATOM 4696 O O . GLY A 1 610 ? 41.238 -3.948 6.654 1.00 43.81 610 GLY A O 1
ATOM 4697 N N . ALA A 1 611 ? 39.829 -2.227 6.860 1.00 46.50 611 ALA A N 1
ATOM 4698 C CA . ALA A 1 611 ? 40.723 -1.308 7.539 1.00 46.50 611 ALA A CA 1
ATOM 4699 C C . ALA A 1 611 ? 39.889 -0.605 8.602 1.00 46.50 611 ALA A C 1
ATOM 4701 O O . ALA A 1 611 ? 39.488 0.537 8.419 1.00 46.50 611 ALA A O 1
ATOM 4702 N N . GLY A 1 612 ? 39.521 -1.327 9.663 1.00 60.00 612 GLY A N 1
ATOM 4703 C CA . GLY A 1 612 ? 38.563 -0.863 10.676 1.00 60.00 612 GLY A CA 1
ATOM 4704 C C . GLY A 1 612 ? 39.029 0.362 11.470 1.00 60.00 612 GLY A C 1
ATOM 4705 O O . GLY A 1 612 ? 38.300 0.842 12.334 1.00 60.00 612 GLY A O 1
ATOM 4706 N N . THR A 1 613 ? 40.238 0.851 11.187 1.00 75.00 613 THR A N 1
ATOM 4707 C CA . THR A 1 613 ? 40.926 1.937 11.878 1.00 75.00 613 THR A CA 1
ATOM 4708 C C . THR A 1 613 ? 41.582 2.912 10.892 1.00 75.00 613 THR A C 1
ATOM 4710 O O . THR A 1 613 ? 41.814 2.599 9.719 1.00 75.00 613 THR A O 1
ATOM 4713 N N . VAL A 1 614 ? 41.903 4.116 11.374 1.00 79.00 614 VAL A N 1
ATOM 4714 C CA . VAL A 1 614 ? 42.640 5.137 10.608 1.00 79.00 614 VAL A CA 1
ATOM 4715 C C . VAL A 1 614 ? 44.026 4.616 10.218 1.00 79.00 614 VAL A C 1
ATOM 4717 O O . VAL A 1 614 ? 44.488 4.852 9.102 1.00 79.00 614 VAL A O 1
ATOM 4720 N N . GLU A 1 615 ? 44.667 3.864 11.110 1.00 82.75 615 GLU A N 1
ATOM 4721 C CA . GLU A 1 615 ? 45.979 3.253 10.922 1.00 82.75 615 GLU A CA 1
ATOM 4722 C C . GLU A 1 615 ? 45.983 2.258 9.760 1.00 82.75 615 GLU A C 1
ATOM 4724 O O . GLU A 1 615 ? 46.887 2.297 8.921 1.00 82.75 615 GLU A O 1
ATOM 4729 N N . ASP A 1 616 ? 44.951 1.420 9.667 1.00 80.56 616 ASP A N 1
ATOM 4730 C CA . ASP A 1 616 ? 44.814 0.455 8.580 1.00 80.56 616 ASP A CA 1
ATOM 4731 C C . ASP A 1 616 ? 44.593 1.158 7.231 1.00 80.56 616 ASP A C 1
ATOM 4733 O O . ASP A 1 616 ? 45.190 0.772 6.226 1.00 80.56 616 ASP A O 1
ATOM 4737 N N . ALA A 1 617 ? 43.784 2.226 7.197 1.00 82.62 617 ALA A N 1
ATOM 4738 C CA . ALA A 1 617 ? 43.558 3.001 5.977 1.00 82.62 617 ALA A CA 1
ATOM 4739 C C . ALA A 1 617 ? 44.838 3.724 5.533 1.00 82.62 617 ALA A C 1
ATOM 4741 O O . ALA A 1 617 ? 45.176 3.724 4.347 1.00 82.62 617 ALA A O 1
ATOM 4742 N N . MET A 1 618 ? 45.599 4.284 6.479 1.00 85.69 618 MET A N 1
ATOM 4743 C CA . MET A 1 618 ? 46.913 4.866 6.203 1.00 85.69 618 MET A CA 1
ATOM 4744 C C . MET A 1 618 ? 47.899 3.823 5.669 1.00 85.69 618 MET A C 1
ATOM 4746 O O . MET A 1 618 ? 48.654 4.113 4.738 1.00 85.69 618 MET A O 1
ATOM 4750 N N . GLU A 1 619 ? 47.910 2.616 6.233 1.00 86.88 619 GLU A N 1
ATOM 4751 C CA . GLU A 1 619 ? 48.777 1.535 5.768 1.00 86.88 619 GLU A CA 1
ATOM 4752 C C . GLU A 1 619 ? 48.360 1.018 4.383 1.00 86.88 619 GLU A C 1
ATOM 4754 O O . GLU A 1 619 ? 49.226 0.788 3.535 1.00 86.88 619 GLU A O 1
ATOM 4759 N N . GLY A 1 620 ? 47.058 0.937 4.099 1.00 86.31 620 GLY A N 1
ATOM 4760 C CA . GLY A 1 620 ? 46.521 0.635 2.771 1.00 86.31 620 GLY A CA 1
ATOM 4761 C C . GLY A 1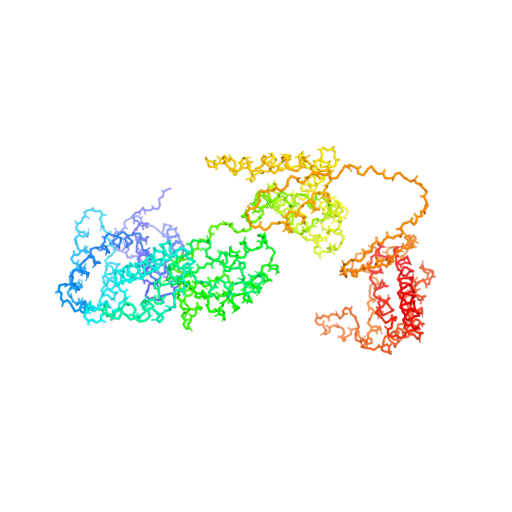 620 ? 46.963 1.651 1.714 1.00 86.31 620 GLY A C 1
ATOM 4762 O O . GLY A 1 620 ? 47.477 1.270 0.660 1.00 86.31 620 GLY A O 1
ATOM 4763 N N . LEU A 1 621 ? 46.864 2.954 2.006 1.00 89.31 621 LEU A N 1
ATOM 4764 C CA . LEU A 1 621 ? 47.352 4.008 1.103 1.00 89.31 621 LEU A CA 1
ATOM 4765 C C . LEU A 1 621 ? 48.869 3.904 0.871 1.00 89.31 621 LEU A C 1
ATOM 4767 O O . LEU A 1 621 ? 49.343 4.065 -0.255 1.00 89.31 621 LEU A O 1
ATOM 4771 N N . ARG A 1 622 ? 49.653 3.573 1.908 1.00 89.06 622 ARG A N 1
ATOM 4772 C CA . ARG A 1 622 ? 51.101 3.331 1.762 1.00 89.06 622 ARG A CA 1
ATOM 4773 C C . ARG A 1 622 ? 51.408 2.108 0.904 1.00 89.06 622 ARG A C 1
ATOM 4775 O O . ARG A 1 622 ? 52.394 2.131 0.173 1.00 89.06 622 ARG A O 1
ATOM 4782 N N . ARG A 1 623 ? 50.619 1.032 0.991 1.00 89.75 623 ARG A N 1
ATOM 4783 C CA . ARG A 1 623 ? 50.770 -0.152 0.123 1.00 89.75 623 ARG A CA 1
ATOM 4784 C C . ARG A 1 623 ? 50.521 0.203 -1.338 1.00 89.75 623 ARG A C 1
ATOM 4786 O O . ARG A 1 623 ? 51.362 -0.147 -2.161 1.00 89.75 623 ARG A O 1
ATOM 4793 N N . ILE A 1 624 ? 49.466 0.968 -1.639 1.00 89.62 624 ILE A N 1
ATOM 4794 C CA . ILE A 1 624 ? 49.228 1.478 -3.000 1.00 89.62 624 ILE A CA 1
ATOM 4795 C C . ILE A 1 624 ? 50.440 2.276 -3.494 1.00 89.62 624 ILE A C 1
ATOM 4797 O O . ILE A 1 624 ? 50.961 2.003 -4.570 1.00 89.62 624 ILE A O 1
ATOM 4801 N N . LEU A 1 625 ? 50.925 3.234 -2.698 1.00 90.12 625 LEU A N 1
ATOM 4802 C CA . LEU A 1 625 ? 52.036 4.099 -3.108 1.00 90.12 625 LEU A CA 1
ATOM 4803 C C . LEU A 1 625 ? 53.376 3.351 -3.234 1.00 90.12 625 LEU A C 1
ATOM 4805 O O . LEU A 1 625 ? 54.188 3.719 -4.080 1.00 90.12 625 LEU A O 1
ATOM 4809 N N . ARG A 1 626 ? 53.619 2.300 -2.435 1.00 89.38 626 ARG A N 1
ATOM 4810 C CA . ARG A 1 626 ? 54.797 1.418 -2.581 1.00 89.38 626 ARG A CA 1
ATOM 4811 C C . ARG A 1 626 ? 54.746 0.584 -3.858 1.00 89.38 626 ARG A C 1
ATOM 4813 O O . ARG A 1 626 ? 55.790 0.341 -4.453 1.00 89.38 626 ARG A O 1
ATOM 4820 N N . ASN A 1 627 ? 53.547 0.188 -4.273 1.00 84.56 627 ASN A N 1
ATOM 4821 C CA . ASN A 1 627 ? 53.311 -0.618 -5.468 1.00 84.56 627 ASN A CA 1
ATOM 4822 C C . ASN A 1 627 ? 52.947 0.243 -6.689 1.00 84.56 627 ASN A C 1
ATOM 4824 O O . ASN A 1 627 ? 52.443 -0.275 -7.684 1.00 84.56 627 ASN A O 1
ATOM 4828 N N . TRP A 1 628 ? 53.180 1.559 -6.620 1.00 89.50 628 TRP A N 1
ATOM 4829 C CA . TRP A 1 628 ? 52.808 2.487 -7.680 1.00 89.50 628 TRP A CA 1
ATOM 4830 C C . TRP A 1 628 ? 53.645 2.242 -8.936 1.00 89.50 628 TRP A C 1
ATOM 4832 O O . TRP A 1 628 ? 54.861 2.439 -8.936 1.00 89.50 628 TRP A O 1
ATOM 4842 N N . GLY A 1 629 ? 52.997 1.826 -10.020 1.00 85.94 629 GLY A N 1
ATOM 4843 C CA . GLY A 1 629 ? 53.679 1.484 -11.262 1.00 85.94 629 GLY A CA 1
ATOM 4844 C C . GLY A 1 629 ? 52.730 0.957 -12.334 1.00 85.94 629 GLY A C 1
ATOM 4845 O O . GLY A 1 629 ? 51.508 0.988 -12.187 1.00 85.94 629 GLY A O 1
ATOM 4846 N N . GLY A 1 630 ? 53.305 0.478 -13.438 1.00 87.19 630 GLY A N 1
ATOM 4847 C CA . GLY A 1 630 ? 52.556 -0.134 -14.537 1.00 87.19 630 GLY A CA 1
ATOM 4848 C C . GLY A 1 630 ? 51.563 0.816 -15.215 1.00 87.19 630 GLY A C 1
ATOM 4849 O O . GLY A 1 630 ? 51.815 2.014 -15.349 1.00 87.19 630 GLY A O 1
ATOM 4850 N N . MET A 1 631 ? 50.424 0.265 -15.642 1.00 84.75 631 MET A N 1
ATOM 4851 C CA . MET A 1 631 ? 49.391 0.990 -16.397 1.00 84.75 631 MET A CA 1
ATOM 4852 C C . MET A 1 631 ? 48.759 2.144 -15.604 1.00 84.75 631 MET A C 1
ATOM 4854 O O . MET A 1 631 ? 48.386 3.151 -16.197 1.00 84.75 631 MET A O 1
ATOM 4858 N N . ILE A 1 632 ? 48.681 2.037 -14.271 1.00 88.25 632 ILE A N 1
ATOM 4859 C CA . ILE A 1 632 ? 48.124 3.100 -13.420 1.00 88.25 632 ILE A CA 1
ATOM 4860 C C . ILE A 1 632 ? 49.051 4.313 -13.372 1.00 88.25 632 ILE A C 1
ATOM 4862 O O . ILE A 1 632 ? 48.578 5.438 -13.467 1.00 88.25 632 ILE A O 1
ATOM 4866 N N . ALA A 1 633 ? 50.368 4.108 -13.294 1.00 89.00 633 ALA A N 1
ATOM 4867 C CA . ALA A 1 633 ? 51.323 5.216 -13.320 1.00 89.00 633 ALA A CA 1
ATOM 4868 C C . ALA A 1 633 ? 51.352 5.929 -14.684 1.00 89.00 633 ALA A C 1
ATOM 4870 O O . ALA A 1 633 ? 51.551 7.140 -14.738 1.00 89.00 633 ALA A O 1
ATOM 4871 N N . GLN A 1 634 ? 51.129 5.192 -15.777 1.00 88.88 634 GLN A N 1
ATOM 4872 C CA . GLN A 1 634 ? 50.993 5.781 -17.111 1.00 88.88 634 GLN A CA 1
ATOM 4873 C C . GLN A 1 634 ? 49.699 6.591 -17.232 1.00 88.88 634 GLN A C 1
ATOM 4875 O O . GLN A 1 634 ? 49.740 7.717 -17.712 1.00 88.88 634 GLN A O 1
ATOM 4880 N N . ALA A 1 635 ? 48.573 6.069 -16.738 1.00 87.62 635 ALA A N 1
ATOM 4881 C CA . ALA A 1 635 ? 47.311 6.807 -16.705 1.00 87.62 635 ALA A CA 1
ATOM 4882 C C . ALA A 1 635 ? 47.387 8.055 -15.806 1.00 87.62 635 ALA A C 1
ATOM 4884 O O . ALA A 1 635 ? 46.866 9.103 -16.166 1.00 87.62 635 ALA A O 1
ATOM 4885 N N . ASP A 1 636 ? 48.080 7.972 -14.669 1.00 93.06 636 ASP A N 1
ATOM 4886 C CA . ASP A 1 636 ? 48.310 9.109 -13.774 1.00 93.06 636 ASP A CA 1
ATOM 4887 C C . ASP A 1 636 ? 49.122 10.220 -14.447 1.00 93.06 636 ASP A C 1
ATOM 4889 O O . ASP A 1 636 ? 48.790 11.389 -14.289 1.00 93.06 636 ASP A O 1
ATOM 4893 N N . ALA A 1 637 ? 50.137 9.878 -15.248 1.00 90.69 637 ALA A N 1
ATOM 4894 C CA . ALA A 1 637 ? 50.914 10.865 -16.000 1.00 90.69 637 ALA A CA 1
ATOM 4895 C C . ALA A 1 637 ? 50.060 11.634 -17.026 1.00 90.69 637 ALA A C 1
ATOM 4897 O O . ALA A 1 637 ? 50.249 12.834 -17.194 1.00 90.69 637 ALA A O 1
ATOM 4898 N N . GLU A 1 638 ? 49.102 10.962 -17.668 1.00 87.81 638 GLU A N 1
ATOM 4899 C CA . GLU A 1 638 ? 48.147 11.577 -18.607 1.00 87.81 638 GLU A CA 1
ATOM 4900 C C . GLU A 1 638 ? 47.065 12.405 -17.893 1.00 87.81 638 GLU A C 1
ATOM 4902 O O . GLU A 1 638 ? 46.460 13.295 -18.485 1.00 87.81 638 GLU A O 1
ATOM 4907 N N . LEU A 1 639 ? 46.821 12.120 -16.612 1.00 88.94 639 LEU A N 1
ATOM 4908 C CA . LEU A 1 639 ? 45.907 12.863 -15.743 1.00 88.94 639 LEU A CA 1
ATOM 4909 C C . LEU A 1 639 ? 46.646 13.904 -14.882 1.00 88.94 639 LEU A C 1
ATOM 4911 O O . LEU A 1 639 ? 46.161 14.272 -13.811 1.00 88.94 639 LEU A O 1
ATOM 4915 N N . ASP A 1 640 ? 47.815 14.376 -15.328 1.00 89.81 640 ASP A N 1
ATOM 4916 C CA . ASP A 1 640 ? 48.651 15.384 -14.656 1.00 89.81 640 ASP A CA 1
ATOM 4917 C C . ASP A 1 640 ? 49.005 15.047 -13.190 1.00 89.81 640 ASP A C 1
ATOM 4919 O O . ASP A 1 640 ? 49.157 15.927 -12.339 1.00 89.81 640 ASP A O 1
ATOM 4923 N N . GLY A 1 641 ? 49.132 13.761 -12.862 1.00 90.19 641 GLY A N 1
ATOM 4924 C CA . GLY A 1 641 ? 49.448 13.287 -11.514 1.00 90.19 641 GLY A CA 1
ATOM 4925 C C . GLY A 1 641 ? 48.278 13.348 -10.525 1.00 90.19 641 GLY A C 1
ATOM 4926 O O . GLY A 1 641 ? 48.504 13.267 -9.312 1.00 90.19 641 GLY A O 1
ATOM 4927 N N . ALA A 1 642 ? 47.039 13.525 -11.000 1.00 90.94 642 ALA A N 1
ATOM 4928 C CA . ALA A 1 642 ? 45.863 13.690 -10.145 1.00 90.94 642 ALA A CA 1
ATOM 4929 C C . ALA A 1 642 ? 45.578 12.468 -9.254 1.00 90.94 642 ALA A C 1
ATOM 4931 O O . ALA A 1 642 ? 45.170 12.635 -8.104 1.00 90.94 642 ALA A O 1
ATOM 4932 N N . LEU A 1 643 ? 45.826 11.244 -9.733 1.00 93.75 643 LEU A N 1
ATOM 4933 C CA . LEU A 1 643 ? 45.528 10.022 -8.978 1.00 93.75 643 LEU A CA 1
ATOM 4934 C C . LEU A 1 643 ? 46.483 9.892 -7.793 1.00 93.75 643 LEU A C 1
ATOM 4936 O O . LEU A 1 643 ? 46.064 9.726 -6.643 1.00 93.75 643 LEU A O 1
ATOM 4940 N N . ARG A 1 644 ? 47.787 10.020 -8.063 1.00 93.56 644 ARG A N 1
ATOM 4941 C CA . ARG A 1 644 ? 48.810 9.978 -7.017 1.00 93.56 644 ARG A CA 1
ATOM 4942 C C . ARG A 1 644 ? 48.678 11.168 -6.071 1.00 93.56 644 ARG A C 1
ATOM 4944 O O . ARG A 1 644 ? 48.826 10.992 -4.861 1.00 93.56 644 ARG A O 1
ATOM 4951 N N . GLY A 1 645 ? 48.381 12.353 -6.605 1.00 92.62 645 GLY A N 1
ATOM 4952 C CA . GLY A 1 645 ? 48.144 13.571 -5.834 1.00 92.62 645 GLY A CA 1
ATOM 4953 C C . GLY A 1 645 ? 47.033 13.396 -4.801 1.00 92.62 645 GLY A C 1
ATOM 4954 O O . GLY A 1 645 ? 47.254 13.666 -3.619 1.00 92.62 645 GLY A O 1
ATOM 4955 N N . SER A 1 646 ? 45.884 12.849 -5.204 1.00 92.50 646 SER A N 1
ATOM 4956 C CA . SER A 1 646 ? 44.750 12.622 -4.301 1.00 92.50 646 SER A CA 1
ATOM 4957 C C . SER A 1 646 ? 45.011 11.538 -3.253 1.00 92.50 646 SER A C 1
ATOM 4959 O O . SER A 1 646 ? 44.576 11.682 -2.113 1.00 92.50 646 SER A O 1
ATOM 4961 N N . LEU A 1 647 ? 45.778 10.489 -3.574 1.00 92.94 647 LEU A N 1
ATOM 4962 C CA . LEU A 1 647 ? 46.187 9.477 -2.586 1.00 92.94 647 LEU A CA 1
ATOM 4963 C C . LEU A 1 647 ? 47.159 10.039 -1.539 1.00 92.94 647 LEU A C 1
ATOM 4965 O O . LEU A 1 647 ? 47.048 9.733 -0.349 1.00 92.94 647 LEU A O 1
ATOM 4969 N N . VAL A 1 648 ? 48.111 10.875 -1.967 1.00 93.31 648 VAL A N 1
ATOM 4970 C CA . VAL A 1 648 ? 49.031 11.572 -1.055 1.00 93.31 648 VAL A CA 1
ATOM 4971 C C . VAL A 1 648 ? 48.257 12.540 -0.167 1.00 93.31 648 VAL A C 1
ATOM 4973 O O . VAL A 1 648 ? 48.476 12.554 1.047 1.00 93.31 648 VAL A O 1
ATOM 4976 N N . TRP A 1 649 ? 47.328 13.298 -0.748 1.00 93.75 649 TRP A N 1
ATOM 4977 C CA . TRP A 1 649 ? 46.454 14.196 -0.005 1.00 93.75 649 TRP A CA 1
ATOM 4978 C C . TRP A 1 649 ? 45.606 13.434 1.024 1.00 93.75 649 TRP A C 1
ATOM 4980 O O . TRP A 1 649 ? 45.598 13.811 2.193 1.00 93.75 649 TRP A O 1
ATOM 4990 N N . ALA A 1 650 ? 44.993 12.307 0.650 1.00 89.31 650 ALA A N 1
ATOM 4991 C CA . ALA A 1 650 ? 44.208 11.473 1.563 1.00 89.31 650 ALA A CA 1
ATOM 4992 C C . ALA A 1 650 ? 45.050 10.999 2.759 1.00 89.31 650 ALA A C 1
ATOM 4994 O O . ALA A 1 650 ? 44.621 11.082 3.910 1.00 89.31 650 ALA A O 1
ATOM 4995 N N . GLY A 1 651 ? 46.297 10.582 2.512 1.00 89.88 651 GLY A N 1
ATOM 4996 C CA . GLY A 1 651 ? 47.231 10.200 3.572 1.00 89.88 651 GLY A CA 1
ATOM 4997 C C . GLY A 1 651 ? 47.637 11.363 4.488 1.00 89.88 651 GLY A C 1
ATOM 4998 O O . GLY A 1 651 ? 47.856 11.153 5.684 1.00 89.88 651 GLY A O 1
ATOM 4999 N N . GLN A 1 652 ? 47.737 12.586 3.956 1.00 91.56 652 GLN A N 1
ATOM 5000 C CA . GLN A 1 652 ? 47.979 13.798 4.745 1.00 91.56 652 GLN A CA 1
ATOM 5001 C C . GLN A 1 652 ? 46.749 14.183 5.577 1.00 91.56 652 GLN A C 1
ATOM 5003 O O . GLN A 1 652 ? 46.900 14.483 6.761 1.00 91.56 652 GLN A O 1
ATOM 5008 N N . ALA A 1 653 ? 45.546 14.099 5.002 1.00 86.69 653 ALA A N 1
ATOM 5009 C CA . ALA A 1 653 ? 44.284 14.390 5.679 1.00 86.69 653 ALA A CA 1
ATOM 5010 C C . ALA A 1 653 ? 44.031 13.428 6.850 1.00 86.69 653 ALA A C 1
ATOM 5012 O O . ALA A 1 653 ? 43.747 13.880 7.957 1.00 86.69 653 ALA A O 1
ATOM 5013 N N . LEU A 1 654 ? 44.241 12.120 6.653 1.00 87.81 654 LEU A N 1
ATOM 5014 C CA . LEU A 1 654 ? 44.160 11.122 7.729 1.00 87.81 654 LEU A CA 1
ATOM 5015 C C . LEU A 1 654 ? 45.163 11.399 8.856 1.00 87.81 654 LEU A C 1
ATOM 5017 O O . LEU A 1 654 ? 44.835 11.237 10.027 1.00 87.81 654 LEU A O 1
ATOM 5021 N N . ARG A 1 655 ? 46.381 11.853 8.529 1.00 88.50 655 ARG A N 1
ATOM 5022 C CA . ARG A 1 655 ? 47.395 12.197 9.540 1.00 88.50 655 ARG A CA 1
ATOM 5023 C C . ARG A 1 655 ? 47.031 13.457 10.329 1.00 88.50 655 ARG A C 1
ATOM 5025 O O . ARG A 1 655 ? 47.338 13.525 11.513 1.00 88.50 655 ARG A O 1
ATOM 5032 N N . ALA A 1 656 ? 46.442 14.452 9.670 1.00 86.25 656 ALA A N 1
ATOM 5033 C CA . ALA A 1 656 ? 46.123 15.742 10.276 1.00 86.25 656 ALA A CA 1
ATOM 5034 C C . ALA A 1 656 ? 44.805 15.728 11.069 1.00 86.25 656 ALA A C 1
ATOM 5036 O O . ALA A 1 656 ? 44.721 16.383 12.103 1.00 86.25 656 ALA A O 1
ATOM 5037 N N . HIS A 1 657 ? 43.804 14.973 10.606 1.00 83.44 657 HIS A N 1
ATOM 5038 C CA . HIS A 1 657 ? 42.427 15.024 11.120 1.00 83.44 657 HIS A CA 1
ATOM 5039 C C . HIS A 1 657 ? 41.888 13.666 11.604 1.00 83.44 657 HIS A C 1
ATOM 5041 O O . HIS A 1 657 ? 40.765 13.581 12.100 1.00 83.44 657 HIS A O 1
ATOM 5047 N N . GLY A 1 658 ? 42.668 12.587 11.485 1.00 84.31 658 GLY A N 1
ATOM 5048 C CA . GLY A 1 658 ? 42.319 11.275 12.027 1.00 84.31 658 GLY A CA 1
ATOM 5049 C C . GLY A 1 658 ? 40.968 10.759 11.525 1.00 84.31 658 GLY A C 1
ATOM 5050 O O . GLY A 1 658 ? 40.735 10.641 10.321 1.00 84.31 658 GLY A O 1
ATOM 5051 N N . TYR A 1 659 ? 40.072 10.448 12.465 1.00 80.31 659 TYR A N 1
ATOM 5052 C CA . TYR A 1 659 ? 38.757 9.869 12.177 1.00 80.31 659 TYR A CA 1
ATOM 5053 C C . TYR A 1 659 ? 37.821 10.828 11.422 1.00 80.31 659 TYR A C 1
ATOM 5055 O O . TYR A 1 659 ? 36.972 10.378 10.658 1.00 80.31 659 TYR A O 1
ATOM 5063 N N . GLU A 1 660 ? 37.994 12.143 11.572 1.00 79.25 660 GLU A N 1
ATOM 5064 C CA . GLU A 1 660 ? 37.137 13.140 10.914 1.00 79.25 660 GLU A CA 1
ATOM 5065 C C . GLU A 1 660 ? 37.316 13.142 9.389 1.00 79.25 660 GLU A C 1
ATOM 5067 O O . GLU A 1 660 ? 36.364 13.381 8.650 1.00 79.25 660 GLU A O 1
ATOM 5072 N N . ALA A 1 661 ? 38.517 12.807 8.905 1.00 80.81 661 ALA A N 1
ATOM 5073 C CA . ALA A 1 661 ? 38.803 12.656 7.478 1.00 80.81 661 ALA A CA 1
ATOM 5074 C C . ALA A 1 661 ? 38.601 11.218 6.968 1.00 80.81 661 ALA A C 1
ATOM 5076 O O . ALA A 1 661 ? 38.654 10.990 5.760 1.00 80.81 661 ALA A O 1
ATOM 5077 N N . TYR A 1 662 ? 38.381 10.244 7.859 1.00 80.94 662 TYR A N 1
ATOM 5078 C CA . TYR A 1 662 ? 38.470 8.816 7.541 1.00 80.94 662 TYR A CA 1
ATOM 5079 C C . TYR A 1 662 ? 37.531 8.378 6.418 1.00 80.94 662 TYR A C 1
ATOM 5081 O O . TYR A 1 662 ? 37.984 7.769 5.454 1.00 80.94 662 TYR A O 1
ATOM 5089 N N . VAL A 1 663 ? 36.247 8.733 6.505 1.00 76.19 663 VAL A N 1
ATOM 5090 C CA . VAL A 1 663 ? 35.218 8.270 5.558 1.00 76.19 663 VAL A CA 1
ATOM 5091 C C . VAL A 1 663 ? 35.505 8.737 4.129 1.00 76.19 663 VAL A C 1
ATOM 5093 O O . VAL A 1 663 ? 35.353 7.961 3.190 1.00 76.19 663 VAL A O 1
ATOM 5096 N N . ILE A 1 664 ? 35.949 9.984 3.962 1.00 75.81 664 ILE A N 1
ATOM 5097 C CA . ILE A 1 664 ? 36.166 10.579 2.638 1.00 75.81 664 ILE A CA 1
ATOM 5098 C C . ILE A 1 664 ? 37.556 10.197 2.106 1.00 75.81 664 ILE A C 1
ATOM 5100 O O . ILE A 1 664 ? 37.689 9.751 0.969 1.00 75.81 664 ILE A O 1
ATOM 5104 N N . ALA A 1 665 ? 38.596 10.257 2.946 1.00 81.88 665 ALA A N 1
ATOM 5105 C CA . ALA A 1 665 ? 39.960 9.905 2.549 1.00 81.88 665 ALA A CA 1
ATOM 5106 C C . ALA A 1 665 ? 40.127 8.407 2.222 1.00 81.88 665 ALA A C 1
ATOM 5108 O O . ALA A 1 665 ? 40.885 8.063 1.314 1.00 81.88 665 ALA A O 1
ATOM 5109 N N . ALA A 1 666 ? 39.404 7.512 2.908 1.00 81.94 666 ALA A N 1
ATOM 5110 C CA . ALA A 1 666 ? 39.382 6.080 2.590 1.00 81.94 666 ALA A CA 1
ATOM 5111 C C . ALA A 1 666 ? 38.599 5.755 1.302 1.00 81.94 666 ALA A C 1
ATOM 5113 O O . ALA A 1 666 ? 38.794 4.687 0.725 1.00 81.94 666 ALA A O 1
ATOM 5114 N N . GLY A 1 667 ? 37.746 6.671 0.827 1.00 83.94 667 GLY A N 1
ATOM 5115 C CA . GLY A 1 667 ? 36.987 6.532 -0.418 1.00 83.94 667 GLY A CA 1
ATOM 5116 C C . GLY A 1 667 ? 37.788 6.853 -1.685 1.00 83.94 667 GLY A C 1
ATOM 5117 O O . GLY A 1 667 ? 37.440 6.377 -2.761 1.00 83.94 667 GLY A O 1
ATOM 5118 N N . ILE A 1 668 ? 38.897 7.593 -1.586 1.00 89.69 668 ILE A N 1
ATOM 5119 C CA . ILE A 1 668 ? 39.690 8.029 -2.751 1.00 89.69 668 ILE A CA 1
ATOM 5120 C C . ILE A 1 668 ? 40.166 6.868 -3.650 1.00 89.69 668 ILE A C 1
ATOM 5122 O O . ILE A 1 668 ? 40.014 6.976 -4.869 1.00 89.69 668 ILE A O 1
ATOM 5126 N N . PRO A 1 669 ? 40.674 5.731 -3.126 1.00 88.62 669 PRO A N 1
ATOM 5127 C CA . PRO A 1 669 ? 40.998 4.574 -3.962 1.00 88.62 669 PRO A CA 1
ATOM 5128 C C . PRO A 1 669 ? 39.809 4.046 -4.784 1.00 88.62 669 PRO A C 1
ATOM 5130 O O . PRO A 1 669 ? 40.018 3.551 -5.888 1.00 88.62 669 PRO A O 1
ATOM 5133 N N . HIS A 1 670 ? 38.571 4.165 -4.287 1.00 85.50 670 HIS A N 1
ATOM 5134 C CA . HIS A 1 670 ? 37.366 3.727 -5.007 1.00 85.50 670 HIS A CA 1
ATOM 5135 C C . HIS A 1 670 ? 37.071 4.607 -6.194 1.00 85.50 670 HIS A C 1
ATOM 5137 O O . HIS A 1 670 ? 36.885 4.096 -7.292 1.00 85.50 670 HIS A O 1
ATOM 5143 N N . VAL A 1 671 ? 37.094 5.919 -5.970 1.00 87.69 671 VAL A N 1
ATOM 5144 C CA . VAL A 1 671 ? 36.860 6.916 -7.015 1.00 87.69 671 VAL A CA 1
ATOM 5145 C C . VAL A 1 671 ? 37.861 6.721 -8.157 1.00 87.69 671 VAL A C 1
ATOM 5147 O O . VAL A 1 671 ? 37.472 6.695 -9.321 1.00 87.69 671 VAL A O 1
ATOM 5150 N N . ILE A 1 672 ? 39.134 6.459 -7.834 1.00 90.50 672 ILE A N 1
ATOM 5151 C CA . ILE A 1 672 ? 40.174 6.149 -8.829 1.00 90.50 672 ILE A CA 1
ATOM 5152 C C . ILE A 1 672 ? 39.828 4.889 -9.633 1.00 90.50 672 ILE A C 1
ATOM 5154 O O . ILE A 1 672 ? 39.883 4.902 -10.862 1.00 90.50 672 ILE A O 1
ATOM 5158 N N . VAL A 1 673 ? 39.477 3.792 -8.960 1.00 86.94 673 VAL A N 1
ATOM 5159 C CA . VAL A 1 673 ? 39.197 2.514 -9.629 1.00 86.94 673 VAL A CA 1
ATOM 5160 C C . VAL A 1 673 ? 37.924 2.579 -10.468 1.00 86.94 673 VAL A C 1
ATOM 5162 O O . VAL A 1 673 ? 37.909 2.057 -11.581 1.00 86.94 673 VAL A O 1
ATOM 5165 N N . ASP A 1 674 ? 36.873 3.220 -9.968 1.00 84.38 674 ASP A N 1
ATOM 5166 C CA . ASP A 1 674 ? 35.598 3.338 -10.671 1.00 84.38 674 ASP A CA 1
ATOM 5167 C C . ASP A 1 674 ? 35.679 4.304 -11.858 1.00 84.38 674 ASP A C 1
ATOM 5169 O O . ASP A 1 674 ? 35.155 3.987 -12.929 1.00 84.38 674 ASP A O 1
ATOM 5173 N N . GLY A 1 675 ? 36.432 5.401 -11.736 1.00 85.94 675 GLY A N 1
ATOM 5174 C CA . GLY A 1 675 ? 36.703 6.300 -12.857 1.00 85.94 675 GLY A CA 1
ATOM 5175 C C . GLY A 1 675 ? 37.473 5.615 -13.989 1.00 85.94 675 GLY A C 1
ATOM 5176 O O . GLY A 1 675 ? 37.048 5.658 -15.143 1.00 85.94 675 GLY A O 1
ATOM 5177 N N . LEU A 1 676 ? 38.548 4.884 -13.667 1.00 87.12 676 LEU A N 1
ATOM 5178 C CA . LEU A 1 676 ? 39.388 4.194 -14.662 1.00 87.12 676 LEU A CA 1
ATOM 5179 C C . LEU A 1 676 ? 38.702 3.004 -15.362 1.00 87.12 676 LEU A C 1
ATOM 5181 O O . LEU A 1 676 ? 39.256 2.434 -16.305 1.00 87.12 676 LEU A O 1
ATOM 5185 N N . ARG A 1 677 ? 37.501 2.598 -14.928 1.00 80.00 677 ARG A N 1
ATOM 5186 C CA . ARG A 1 677 ? 36.744 1.484 -15.531 1.00 80.00 677 ARG A CA 1
ATOM 5187 C C . ARG A 1 677 ? 35.999 1.855 -16.807 1.00 80.00 677 ARG A C 1
ATOM 5189 O O . ARG A 1 677 ? 35.547 0.948 -17.507 1.00 80.00 677 ARG A O 1
ATOM 5196 N N . SER A 1 678 ? 35.843 3.141 -17.105 1.00 81.25 678 SER A N 1
ATOM 5197 C CA . SER A 1 678 ? 35.107 3.599 -18.283 1.00 81.25 678 SER A CA 1
ATOM 5198 C C . SER A 1 678 ? 35.737 4.841 -18.899 1.00 81.25 678 SER A C 1
ATOM 5200 O O . SER A 1 678 ? 36.403 5.614 -18.215 1.00 81.25 678 SER A O 1
ATOM 5202 N N . TYR A 1 679 ? 35.491 5.049 -20.193 1.00 82.25 679 TYR A N 1
ATOM 5203 C CA . TYR A 1 679 ? 35.901 6.271 -20.881 1.00 82.25 679 TYR A CA 1
ATOM 5204 C C . TYR A 1 679 ? 35.315 7.523 -20.215 1.00 82.25 679 TYR A C 1
ATOM 5206 O O . TYR A 1 679 ? 36.070 8.417 -19.845 1.00 82.25 679 TYR A O 1
ATOM 5214 N N . GLU A 1 680 ? 33.995 7.546 -19.994 1.00 83.12 680 GLU A N 1
ATOM 5215 C CA . GLU A 1 680 ? 33.292 8.673 -19.358 1.00 83.12 680 GLU A CA 1
ATOM 5216 C C . GLU A 1 680 ? 33.794 8.949 -17.937 1.00 83.12 680 GLU A C 1
ATOM 5218 O O . GLU A 1 680 ? 34.031 10.100 -17.589 1.00 83.12 680 GLU A O 1
ATOM 5223 N N . GLY A 1 681 ? 34.045 7.904 -17.146 1.00 84.56 681 GLY A N 1
ATOM 5224 C CA . GLY A 1 681 ? 34.643 8.065 -15.822 1.00 84.56 681 GLY A CA 1
ATOM 5225 C C . GLY A 1 681 ? 36.073 8.601 -15.890 1.00 84.56 681 GLY A C 1
ATOM 5226 O O . GLY A 1 681 ? 36.446 9.464 -15.108 1.00 84.56 681 GLY A O 1
ATOM 5227 N N . THR A 1 682 ? 36.883 8.157 -16.855 1.00 86.56 682 THR A N 1
ATOM 5228 C CA . THR A 1 682 ? 38.292 8.573 -16.955 1.00 86.56 682 THR A CA 1
ATOM 5229 C C . THR A 1 682 ? 38.423 10.040 -17.378 1.00 86.56 682 THR A C 1
ATOM 5231 O O . THR A 1 682 ? 39.310 10.740 -16.888 1.00 86.56 682 THR A O 1
ATOM 5234 N N . VAL A 1 683 ? 37.530 10.540 -18.242 1.00 87.88 683 VAL A N 1
ATOM 5235 C CA . VAL A 1 683 ? 37.530 11.959 -18.646 1.00 87.88 683 VAL A CA 1
ATOM 5236 C C . VAL A 1 683 ? 37.079 12.891 -17.517 1.00 87.88 683 VAL A C 1
ATOM 5238 O O . VAL A 1 683 ? 37.545 14.027 -17.474 1.00 87.88 683 VAL A O 1
ATOM 5241 N N . THR A 1 684 ? 36.221 12.452 -16.589 1.00 89.38 684 THR A N 1
ATOM 5242 C CA . THR A 1 684 ? 35.768 13.269 -15.441 1.00 89.38 684 THR A CA 1
ATOM 5243 C C . THR A 1 684 ? 36.592 13.058 -14.173 1.00 89.38 684 THR A C 1
ATOM 5245 O O . THR A 1 684 ? 36.537 13.894 -13.269 1.00 89.38 684 THR A O 1
ATOM 5248 N N . LEU A 1 685 ? 37.409 12.001 -14.111 1.00 90.81 685 LEU A N 1
ATOM 5249 C CA . LEU A 1 685 ? 38.099 11.552 -12.898 1.00 90.81 685 LEU A CA 1
ATOM 5250 C C . LEU A 1 685 ? 38.919 12.647 -12.206 1.00 90.81 685 LEU A C 1
ATOM 5252 O O . LEU A 1 685 ? 38.932 12.749 -10.982 1.00 90.81 685 LEU A O 1
ATOM 5256 N N . ARG A 1 686 ? 39.584 13.510 -12.979 1.00 91.81 686 ARG A N 1
ATOM 5257 C CA . ARG A 1 686 ? 40.346 14.640 -12.429 1.00 91.81 686 ARG A CA 1
ATOM 5258 C C . ARG A 1 686 ? 39.446 15.629 -11.681 1.00 91.81 686 ARG A C 1
ATOM 5260 O O . ARG A 1 686 ? 39.791 16.056 -10.581 1.00 91.81 686 ARG A O 1
ATOM 5267 N N . ALA A 1 687 ? 38.308 15.991 -12.271 1.00 87.06 687 ALA A N 1
ATOM 5268 C CA . ALA A 1 687 ? 37.351 16.909 -11.665 1.00 87.06 687 ALA A CA 1
ATOM 5269 C C . ALA A 1 687 ? 36.656 16.277 -10.451 1.00 87.06 687 ALA A C 1
ATOM 5271 O O . ALA A 1 687 ? 36.484 16.935 -9.426 1.00 87.06 687 ALA A O 1
ATOM 5272 N N . GLU A 1 688 ? 36.314 14.990 -10.529 1.00 88.50 688 GLU A N 1
ATOM 5273 C CA . GLU A 1 688 ? 35.730 14.234 -9.417 1.00 88.50 688 GLU A CA 1
ATOM 5274 C C . GLU A 1 688 ? 36.677 14.172 -8.215 1.00 88.50 688 GLU A C 1
ATOM 5276 O O . GLU A 1 688 ? 36.287 14.532 -7.106 1.00 88.50 688 GLU A O 1
ATOM 5281 N N . LEU A 1 689 ? 37.950 13.830 -8.434 1.00 91.81 689 LEU A N 1
ATOM 5282 C CA . LEU A 1 689 ? 38.955 13.793 -7.372 1.00 91.81 689 LEU A CA 1
ATOM 5283 C C . LEU A 1 689 ? 39.200 15.170 -6.740 1.00 91.81 689 LEU A C 1
ATOM 5285 O O . LEU A 1 689 ? 39.369 15.259 -5.525 1.00 91.81 689 LEU A O 1
ATOM 5289 N N . ALA A 1 690 ? 39.192 16.246 -7.531 1.00 89.31 690 ALA A N 1
ATOM 5290 C CA . ALA A 1 690 ? 39.315 17.605 -7.007 1.00 89.31 690 ALA A CA 1
ATOM 5291 C C . ALA A 1 690 ? 38.094 18.010 -6.158 1.00 89.31 690 ALA A C 1
ATOM 5293 O O . ALA A 1 690 ? 38.251 18.610 -5.094 1.00 89.31 690 ALA A O 1
ATOM 5294 N N . ASN A 1 691 ? 36.883 17.637 -6.585 1.00 88.25 691 ASN A N 1
ATOM 5295 C CA . ASN A 1 691 ? 35.663 17.880 -5.816 1.00 88.25 691 ASN A CA 1
ATOM 5296 C C . ASN A 1 691 ? 35.632 17.085 -4.504 1.00 88.25 691 ASN A C 1
ATOM 5298 O O . ASN A 1 691 ? 35.190 17.635 -3.502 1.00 88.25 691 ASN A O 1
ATOM 5302 N N . GLU A 1 692 ? 36.118 15.841 -4.477 1.00 85.44 692 GLU A N 1
ATOM 5303 C CA . GLU A 1 692 ? 36.206 15.038 -3.244 1.00 85.44 692 GLU A CA 1
ATOM 5304 C C . GLU A 1 692 ? 37.188 15.640 -2.228 1.00 85.44 692 GLU A C 1
ATOM 5306 O O . GLU A 1 692 ? 36.900 15.728 -1.030 1.00 85.44 692 GLU A O 1
ATOM 5311 N N . VAL A 1 693 ? 38.329 16.141 -2.711 1.00 88.44 693 VAL A N 1
ATOM 5312 C CA . VAL A 1 693 ? 39.303 16.874 -1.888 1.00 88.44 693 VAL A CA 1
ATOM 5313 C C . VAL A 1 693 ? 38.675 18.141 -1.293 1.00 88.44 693 VAL A C 1
ATOM 5315 O O . VAL A 1 693 ? 38.779 18.383 -0.086 1.00 88.44 693 VAL A O 1
ATOM 5318 N N . GLU A 1 694 ? 37.985 18.943 -2.111 1.00 87.88 694 GLU A N 1
ATOM 5319 C CA . GLU A 1 694 ? 37.293 20.152 -1.646 1.00 87.88 694 GLU A CA 1
ATOM 5320 C C . GLU A 1 694 ? 36.125 19.843 -0.706 1.00 87.88 694 GLU A C 1
ATOM 5322 O O . GLU A 1 694 ? 35.911 20.568 0.269 1.00 87.88 694 GLU A O 1
ATOM 5327 N N . PHE A 1 695 ? 35.388 18.764 -0.967 1.00 85.44 695 PHE A N 1
ATOM 5328 C CA . PHE A 1 695 ? 34.285 18.316 -0.131 1.00 85.44 695 PHE A CA 1
ATOM 5329 C C . PHE A 1 695 ? 34.784 17.948 1.261 1.00 85.44 695 PHE A C 1
ATOM 5331 O O . PHE A 1 695 ? 34.247 18.436 2.255 1.00 85.44 695 PHE A O 1
ATOM 5338 N N . CYS A 1 696 ? 35.863 17.173 1.355 1.00 82.50 696 CYS A N 1
ATOM 5339 C CA . CYS A 1 696 ? 36.453 16.841 2.643 1.00 82.50 696 CYS A CA 1
ATOM 5340 C C . CYS A 1 696 ? 36.981 18.080 3.376 1.00 82.50 696 CYS A C 1
ATOM 5342 O O . CYS A 1 696 ? 36.744 18.223 4.574 1.00 82.50 696 CYS A O 1
ATOM 5344 N N . ALA A 1 697 ? 37.662 18.998 2.681 1.00 84.88 697 ALA A N 1
ATOM 5345 C CA . ALA A 1 697 ? 38.124 20.250 3.285 1.00 84.88 697 ALA A CA 1
ATOM 5346 C C . ALA A 1 697 ? 36.950 21.094 3.813 1.00 84.88 697 ALA A C 1
ATOM 5348 O O . ALA A 1 697 ? 37.037 21.695 4.885 1.00 84.88 697 ALA A O 1
ATOM 5349 N N . TRP A 1 698 ? 35.827 21.099 3.093 1.00 84.69 698 TRP A N 1
ATOM 5350 C CA . TRP A 1 698 ? 34.599 21.756 3.521 1.00 84.69 698 TRP A CA 1
ATOM 5351 C C . TRP A 1 698 ? 33.972 21.079 4.749 1.00 84.69 698 TRP A C 1
ATOM 5353 O O . TRP A 1 698 ? 33.607 21.787 5.687 1.00 84.69 698 TRP A O 1
ATOM 5363 N N . VAL A 1 699 ? 33.892 19.742 4.783 1.00 82.81 699 VAL A N 1
ATOM 5364 C CA . VAL A 1 699 ? 33.380 18.973 5.936 1.00 82.81 699 VAL A CA 1
ATOM 5365 C C . VAL A 1 699 ? 34.221 19.240 7.185 1.00 82.81 699 VAL A C 1
ATOM 5367 O O . VAL A 1 699 ? 33.672 19.590 8.230 1.00 82.81 699 VAL A O 1
ATOM 5370 N N . LEU A 1 700 ? 35.549 19.166 7.066 1.00 80.44 700 LEU A N 1
ATOM 5371 C CA . LEU A 1 700 ? 36.479 19.461 8.162 1.00 80.44 700 LEU A CA 1
ATOM 5372 C C . LEU A 1 700 ? 36.363 20.924 8.628 1.00 80.44 700 LEU A C 1
ATOM 5374 O O . LEU A 1 700 ? 36.409 21.209 9.824 1.00 80.44 700 LEU A O 1
ATOM 5378 N N . GLY A 1 701 ? 36.136 21.856 7.697 1.00 79.88 701 GLY A N 1
ATOM 5379 C CA . GLY A 1 701 ? 35.887 23.263 8.007 1.00 79.88 701 GLY A CA 1
ATOM 5380 C C . GLY A 1 701 ? 34.573 23.515 8.758 1.00 79.88 701 GLY A C 1
ATOM 5381 O O . GLY A 1 701 ? 34.536 24.387 9.626 1.00 79.88 701 GLY A O 1
ATOM 5382 N N . GLN A 1 702 ? 33.503 22.758 8.471 1.00 77.38 702 GLN A N 1
ATOM 5383 C CA . GLN A 1 702 ? 32.257 22.839 9.249 1.00 77.38 702 GLN A CA 1
ATOM 5384 C C . GLN A 1 702 ? 32.444 22.264 10.656 1.00 77.38 702 GLN A C 1
ATOM 5386 O O . GLN A 1 702 ? 32.045 22.913 11.619 1.00 77.38 702 GLN A O 1
ATOM 5391 N N . ALA A 1 703 ? 33.111 21.112 10.789 1.00 68.25 703 ALA A N 1
ATOM 5392 C CA . ALA A 1 703 ? 33.378 20.492 12.089 1.00 68.25 703 ALA A CA 1
ATOM 5393 C C . ALA A 1 703 ? 34.195 21.419 13.014 1.00 68.25 703 ALA A C 1
ATOM 5395 O O . ALA A 1 703 ? 33.860 21.601 14.188 1.00 68.25 703 ALA A O 1
ATOM 5396 N N . ALA A 1 704 ? 35.212 22.097 12.473 1.00 62.22 704 ALA A N 1
ATOM 5397 C CA . ALA A 1 704 ? 35.989 23.091 13.214 1.00 62.22 704 ALA A CA 1
ATOM 5398 C C . ALA A 1 704 ? 35.160 24.332 13.614 1.00 62.22 704 ALA A C 1
ATOM 5400 O O . ALA A 1 704 ? 35.310 24.845 14.725 1.00 62.22 704 ALA A O 1
ATOM 5401 N N . ALA A 1 705 ? 34.262 24.804 12.741 1.00 59.41 705 ALA A N 1
ATOM 5402 C CA . ALA A 1 705 ? 33.390 25.948 13.017 1.00 59.41 705 ALA A CA 1
ATOM 5403 C C . ALA A 1 705 ? 32.307 25.636 14.067 1.00 59.41 705 ALA A C 1
ATOM 5405 O O . ALA A 1 705 ? 31.997 26.494 14.891 1.00 59.41 705 ALA A O 1
ATOM 5406 N N . GLU A 1 706 ? 31.765 24.417 14.075 1.00 57.38 706 GLU A N 1
ATOM 5407 C CA . GLU A 1 706 ? 30.817 23.948 15.095 1.00 57.38 706 GLU A CA 1
ATOM 5408 C C . GLU A 1 706 ? 31.493 23.788 16.462 1.00 57.38 706 GLU A C 1
ATOM 5410 O O . GLU A 1 706 ? 30.935 24.196 17.479 1.00 57.38 706 GLU A O 1
ATOM 5415 N N . THR A 1 707 ? 32.734 23.293 16.487 1.00 52.81 707 THR A N 1
ATOM 5416 C CA . THR A 1 707 ? 33.514 23.153 17.727 1.00 52.81 707 THR A CA 1
ATOM 5417 C C . THR A 1 707 ? 33.905 24.518 18.311 1.00 52.81 707 THR A C 1
ATOM 5419 O O . THR A 1 707 ? 33.825 24.716 19.520 1.00 52.81 707 THR A O 1
ATOM 5422 N N . SER A 1 708 ? 34.253 25.496 17.464 1.00 43.88 708 SER A N 1
ATOM 5423 C CA . SER A 1 708 ? 34.548 26.876 17.887 1.00 43.88 708 SER A CA 1
ATOM 5424 C C . SER A 1 708 ? 33.308 27.699 18.256 1.00 43.88 708 SER A C 1
ATOM 5426 O O . SER A 1 708 ? 33.459 28.726 18.908 1.00 43.88 708 SER A O 1
ATOM 5428 N N . ALA A 1 709 ? 32.107 27.306 17.821 1.00 46.34 709 ALA A N 1
ATOM 5429 C CA . ALA A 1 709 ? 30.847 27.925 18.244 1.00 46.34 709 ALA A CA 1
ATOM 5430 C C . ALA A 1 709 ? 30.306 27.326 19.559 1.00 46.34 709 ALA A C 1
ATOM 5432 O O . ALA A 1 709 ? 29.419 27.911 20.181 1.00 46.34 709 ALA A O 1
ATOM 5433 N N . ALA A 1 710 ? 30.819 26.156 19.955 1.00 40.38 710 ALA A N 1
ATOM 5434 C CA . ALA A 1 710 ? 30.476 25.458 21.191 1.00 40.38 710 ALA A CA 1
ATOM 5435 C C . ALA A 1 710 ? 31.439 25.746 22.366 1.00 40.38 710 ALA A C 1
ATOM 5437 O O . ALA A 1 710 ? 31.068 25.474 23.510 1.00 40.38 710 ALA A O 1
ATOM 5438 N N . ALA A 1 711 ? 32.639 26.274 22.095 1.00 39.06 711 ALA A N 1
ATOM 5439 C CA . ALA A 1 711 ? 33.602 26.787 23.080 1.00 39.06 711 ALA A CA 1
ATOM 5440 C C . ALA A 1 711 ? 33.401 28.291 23.313 1.00 39.06 711 ALA A C 1
ATOM 5442 O O . ALA A 1 711 ? 33.571 28.727 24.476 1.00 39.06 711 ALA A O 1
#

pLDDT: mean 74.82, std 16.29, range [25.91, 93.75]

Sequence (711 aa):
MSANPGLFDHISDAARRFTVQRVRETGAPLDATEIQSFLVAAADAYVAAGGTGVDEDMLADVLPRVARYCVGMDVSPGKKTASNELLFRAVEPDVRAWTVAHRRATRAPVDATALRAAVVAFVEAYRSVPGQAQDDDGHAELIKRWVAWYSRMTAVRQESTQKPGATYRARQEADFEVHLIVSWERQVAEHEGRAPKRLSIDAITEALHGTGMKRSAIRGAMERLRGRPERQAHIDALPGTARDLVEALETSGLPKNRLTVVRTDALAAKLWPATMNTATKRKHRQRLRQAAAEITAAPIDLHVVVLGEVTLVGRGRRLPDGPDAFAAAVVRQGKVRQIPGGLLARRQGDWGTPEGQDAQALCRVVASHAGDEDMQRVLVQAGLADACEDFMRVSGSYADACHRDTEEWCRVVEERAVGPLAGIVAEASGQATEAVTRVRGLIERARQDGLGAAWDAYVAEGTSYAYRLHRAEAAPVRERLRRIGAALATAPTPEAWEAIMLLALSSGRPGRRPLNIALPPERRRPDRAAATTSYKKMDLSLKTTVLEASKKFVPRHTERTVLSRWLETEVSKNWRINNIRPAADDLMLAYLGLTPEEARGMEKRPLVPGAGTVEDAMEGLRRILRNWGGMIAQADAELDGALRGSLVWAGQALRAHGYEAYVIAAGIPHVIVDGLRSYEGTVTLRAELANEVEFCAWVLGQAAAETSAAA

Foldseek 3Di:
DDLPVVLLVQLLVQLQVCLQVVCQVPVDQDDLVVSLVVSVVSSVVCVVVPDPDDDPVSSVPRSVVSSVVSSPDPHGHPDDDPLLVVLCVQQVVVLVVVLVVQLVVVLFQRDLVVSLVSSVVSSVVQCVDPPSDDDPVSSVVVSVVSSVPSSPDGGDDDPPDDDQPPDPVSLVVLLVLLVVVQVVQVVVCVVVVHDRDPDDLVNSCVVCVVVPDDSVSNVVSVCVVVPPVVLVVLLVPADPLLNQLVVLCVPLPDDAQDKAKAFQQLSLLQVDPRFPDPVVSVVSLVSVQVSQVSNCPGPNQWHWHRDDGMIIIHRNDDADPCNPVVNVVCVVVVNHDRRDHDPQCVQLPLLSDPLNVLLLLLLCLLVLQHDLRSLCSLCVQLVNNQLSVLLVVLCVVPVVVCNNGVLVSLVVLCCCAPNPVDPVPHHGDPCSPVSSVLSVVLNVCCVVVNSLRSLVVSLVSGPVNVVLCPDPPCPVVVVSSVVSSVVRNPQRGSVSVVVVSVVSSVVDDPDDDPDPPDDDPDPDDDDDDDDDDDDDDDDDDDDDPPDDDPDDDDQDFPAFADFDPVLLVLQPDDLPPRPVQVVLVVLVCQLAVHDPVRQVPDPDDDPDHPQPFLVSNLNSLVSSVVVPDDPLVVLCVSLVNQLVVLSVLLNVCCVVPPPLSCVLSSCSSVLSNVLSNHPVSSRCSSSVSVRSSVVSVVSVVVVVVVVVVVD

Secondary structure (DSSP, 8-state):
----HHHHHHHHHHHHHHHHHHHHHH-SPPPHHHHHHHHHHHHHHHHHTT--S--HHHHHHHHHHHHHHHHT----TTPPPHHHHHHHHHHHHHHHHHHHHHHHHH-SSPPHHHHHHHHHHHHHHHHTSTT----HHHHHHHHHHHHHHHTTPPPPPP---PPTT-SHHHHHHHHHHHHHHHHHHHHHHHHTTSPPP---HHHHHHHTGGGT--HHHHHHHHHHHS--HHHHHHHHHS-HHHHHHHHHHHHTTPPTTSEEEEEHHHHHHHHS-----HHHHHHHHHHHHHHHHHHHHSSSSEEEEEETTEEEEEESSPPPS-HHHHHHHHHHTT-PBPPPS-SHHHHSGGGGSHHHHHHHHHHHHHTT---HHHHHHHHHHTT--THHHHHHHHHHHHHHHHTT-HHHHHHHHHHHHTSTTTTTSSPPPTTHHHHHHHHHHHHHHHHHH-HHHHHHHHHHH-HHHHHHHTSTT-HHHHHHHHHHHHHHHT-SSHHHHHHHHHHHHHH--TTSPPP--PPPP---PPPS-------------S-------PPPP-----PPP---HHHHHHHHS-TTT-SHHHHHHHHHHHHHT--HHHHHT-SS--SS-S--SHHHHHHHHHHHHHT--HHHHHHHHHTTTHHHHHHHHHHHHHHHHTHHHHHHHTTHHHHHHHHTTSHHHHHHHHHHHHHHHHHHHHHHHHHHHHHHHH-

Radius of gyration: 39.77 Å; chains: 1; bounding box: 95×107×90 Å